Protein 1M6Y (pdb70)

Structure (mmCIF, N/CA/C/O backbone):
data_1M6Y
#
_entry.id   1M6Y
#
_cell.length_a   133.400
_cell.length_b   133.400
_cell.length_c   133.400
_cell.angle_alpha   90.00
_cell.angle_beta   90.00
_cell.angle_gamma   90.00
#
_symmetry.space_group_name_H-M   'P 21 3'
#
loop_
_entity.id
_entity.type
_entity.pdbx_description
1 polymer 'S-adenosyl-methyltransferase mraW'
2 non-polymer 'SULFATE ION'
3 non-polymer S-ADENOSYL-L-HOMOCYSTEINE
4 water water
#
loop_
_atom_site.group_PDB
_atom_site.id
_atom_site.type_symbol
_atom_site.label_atom_id
_atom_site.label_alt_id
_atom_site.label_comp_id
_atom_site.label_asym_id
_atom_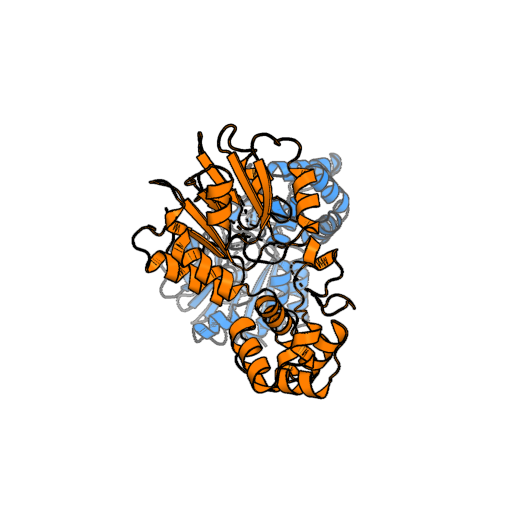site.label_entity_id
_atom_site.label_seq_id
_atom_site.pdbx_PDB_ins_code
_atom_site.Cartn_x
_atom_site.Cartn_y
_atom_site.Cartn_z
_atom_site.occupancy
_atom_site.B_iso_or_equiv
_atom_site.auth_seq_id
_atom_site.auth_comp_id
_atom_site.auth_asym_id
_atom_site.auth_atom_id
_atom_site.pdbx_PDB_model_num
ATOM 1 N N . ARG A 1 4 ? -43.639 8.873 -0.605 1.00 56.53 2 ARG A N 1
ATOM 2 C CA . ARG A 1 4 ? -43.937 7.436 -0.340 1.00 56.34 2 ARG A CA 1
ATOM 3 C C . ARG A 1 4 ? -45.162 7.001 -1.132 1.00 55.76 2 ARG A C 1
ATOM 4 O O . ARG A 1 4 ? -46.222 7.616 -1.029 1.00 57.51 2 ARG A O 1
ATOM 6 N N . LYS A 1 5 ? -45.013 5.937 -1.918 1.00 53.48 3 LYS A N 1
ATOM 7 C CA . LYS A 1 5 ? -46.109 5.416 -2.732 1.00 51.63 3 LYS A CA 1
ATOM 8 C C . LYS A 1 5 ? -46.470 3.997 -2.287 1.00 48.71 3 LYS A C 1
ATOM 9 O O . LYS A 1 5 ? -47.648 3.663 -2.144 1.00 48.25 3 LYS A O 1
ATOM 15 N N . TYR A 1 6 ? -45.457 3.164 -2.070 1.00 46.61 4 TYR A N 1
ATOM 16 C CA . TYR A 1 6 ? -45.699 1.793 -1.633 1.00 45.01 4 TYR A CA 1
ATOM 17 C C . TYR A 1 6 ? -46.278 1.772 -0.226 1.00 44.39 4 TYR A C 1
ATOM 18 O O . TYR A 1 6 ? -45.936 2.609 0.605 1.00 44.54 4 TYR A O 1
ATOM 27 N N . SER A 1 7 ? -47.151 0.809 0.041 1.00 45.54 5 SER A N 1
ATOM 28 C CA . SER A 1 7 ? -47.774 0.701 1.353 1.00 46.88 5 SER A CA 1
ATOM 29 C C . SER A 1 7 ? -46.756 0.382 2.447 1.00 46.09 5 SER A C 1
ATOM 30 O O . SER A 1 7 ? -45.714 -0.228 2.190 1.00 44.08 5 SER A O 1
ATOM 33 N N . GLN A 1 8 ? -47.057 0.811 3.669 1.00 45.82 6 GLN A N 1
ATOM 34 C CA . GLN A 1 8 ? -46.163 0.556 4.792 1.00 45.74 6 GLN A CA 1
ATOM 35 C C . GLN A 1 8 ? -46.281 -0.915 5.176 1.00 42.86 6 GLN A C 1
ATOM 36 O O . GLN A 1 8 ? -45.324 -1.533 5.635 1.00 43.38 6 GLN A O 1
ATOM 42 N N . ARG A 1 9 ? -47.469 -1.467 4.973 1.00 42.12 7 ARG A N 1
ATOM 43 C CA . ARG A 1 9 ? -47.733 -2.858 5.295 1.00 41.72 7 ARG A CA 1
ATOM 44 C C . ARG A 1 9 ? -47.342 -3.782 4.142 1.00 40.53 7 ARG A C 1
ATOM 45 O O . ARG A 1 9 ? -47.587 -3.471 2.968 1.00 38.90 7 ARG A O 1
ATOM 53 N N . HIS A 1 10 ? -46.714 -4.906 4.477 1.00 38.18 8 HIS A N 1
ATOM 54 C CA . HIS A 1 10 ? -46.315 -5.872 3.462 1.00 35.26 8 HIS A CA 1
ATOM 55 C C . HIS A 1 10 ? -47.477 -6.830 3.223 1.00 34.74 8 HIS A C 1
ATOM 56 O O . HIS A 1 10 ? -47.914 -7.543 4.136 1.00 34.80 8 HIS A O 1
ATOM 63 N N . ILE A 1 11 ? -47.967 -6.849 1.989 1.00 31.29 9 ILE A N 1
ATOM 64 C CA . ILE A 1 11 ? -49.095 -7.690 1.614 1.00 31.48 9 ILE A CA 1
ATOM 65 C C . ILE A 1 11 ? -48.739 -8.567 0.419 1.00 28.65 9 ILE A C 1
ATOM 66 O O . ILE A 1 11 ? -48.299 -8.063 -0.614 1.00 27.91 9 ILE A O 1
ATOM 71 N N . PRO A 1 12 ? -48.953 -9.888 0.535 1.00 29.54 10 PRO A N 1
ATOM 72 C CA . PRO A 1 12 ? -48.650 -10.823 -0.558 1.00 27.66 10 PRO A CA 1
ATOM 73 C C . PRO A 1 12 ? -49.558 -10.540 -1.750 1.00 26.22 10 PRO A C 1
ATOM 74 O O . PRO A 1 12 ? -50.765 -10.441 -1.601 1.00 24.13 10 PRO A O 1
ATOM 78 N N . VAL A 1 13 ? -48.979 -10.454 -2.936 1.00 24.07 11 VAL A N 1
ATOM 79 C CA . VAL A 1 13 ? -49.757 -10.185 -4.135 1.00 25.13 11 VAL A CA 1
ATOM 80 C C . VAL A 1 13 ? -50.624 -11.367 -4.600 1.00 23.13 11 VAL A C 1
ATOM 81 O O . VAL A 1 13 ? -50.149 -12.498 -4.681 1.00 20.87 11 VAL A O 1
ATOM 93 N N A VAL A 1 15 ? -52.872 -13.291 -3.281 0.50 21.81 13 VAL A N 1
ATOM 94 N N B VAL A 1 15 ? -52.883 -13.289 -3.280 0.50 22.14 13 VAL A N 1
ATOM 95 C CA A VAL A 1 15 ? -52.807 -14.478 -2.446 0.50 22.73 13 VAL A CA 1
ATOM 96 C CA B VAL A 1 15 ? -52.833 -14.474 -2.437 0.50 23.40 13 VAL A CA 1
ATOM 97 C C A VAL A 1 15 ? -53.927 -15.478 -2.754 0.50 22.93 13 VAL A C 1
ATOM 98 C C B VAL A 1 15 ? -53.925 -15.478 -2.782 0.50 23.30 13 VAL A C 1
ATOM 99 O O A VAL A 1 15 ? -53.689 -16.688 -2.769 0.50 22.11 13 VAL A O 1
ATOM 100 O O B VAL A 1 15 ? -53.668 -16.682 -2.859 0.50 22.29 13 VAL A O 1
ATOM 107 N N . ARG A 1 16 ? -55.136 -14.984 -3.017 1.00 23.23 14 ARG A N 1
ATOM 108 C CA . ARG A 1 16 ? -56.249 -15.873 -3.329 1.00 26.05 14 ARG A CA 1
ATOM 109 C C . ARG A 1 16 ? -56.013 -16.689 -4.586 1.00 24.02 14 ARG A C 1
ATOM 110 O O . ARG A 1 16 ? -56.294 -17.887 -4.617 1.00 23.78 14 ARG A O 1
ATOM 118 N N . GLU A 1 17 ? -55.482 -16.046 -5.619 1.00 23.34 15 GLU A N 1
ATOM 119 C CA . GLU A 1 17 ? -55.205 -16.743 -6.868 1.00 22.35 15 GLU A CA 1
ATOM 120 C C . GLU A 1 17 ? -54.050 -17.742 -6.697 1.00 19.15 15 GLU A C 1
ATOM 121 O O . GLU A 1 17 ? -54.053 -18.821 -7.296 1.00 19.17 15 GLU A O 1
ATOM 127 N N . VAL A 1 18 ? -53.056 -17.379 -5.891 1.00 18.50 16 VAL A N 1
ATOM 128 C CA . VAL A 1 18 ? -51.932 -18.274 -5.633 1.00 18.11 16 VAL A CA 1
ATOM 129 C C . VAL A 1 18 ? -52.449 -19.561 -4.984 1.00 19.36 16 VAL A C 1
ATOM 130 O O . VAL A 1 18 ? -52.110 -20.659 -5.410 1.00 21.10 16 VAL A O 1
ATOM 134 N N . ILE A 1 19 ? -53.277 -19.422 -3.955 1.00 19.46 17 ILE A N 1
ATOM 135 C CA . ILE A 1 19 ? -53.844 -20.591 -3.276 1.00 21.24 17 ILE A CA 1
ATOM 136 C C . ILE A 1 19 ? -54.657 -21.418 -4.274 1.00 20.28 17 ILE A C 1
ATOM 137 O O . ILE A 1 19 ? -54.553 -22.646 -4.342 1.00 19.34 17 ILE A O 1
ATOM 142 N N . GLU A 1 20 ? -55.476 -20.729 -5.050 1.00 21.74 18 GLU A N 1
ATOM 143 C CA . GLU A 1 20 ? -56.311 -21.392 -6.037 1.00 23.26 18 GLU A CA 1
ATOM 144 C C . GLU A 1 20 ? -55.543 -22.263 -7.030 1.00 23.04 18 GLU A C 1
ATOM 145 O O . GLU A 1 20 ? -55.935 -23.403 -7.294 1.00 20.98 18 GLU A O 1
ATOM 151 N N . PHE A 1 21 ? -54.447 -21.738 -7.578 1.00 21.43 19 PHE A N 1
ATOM 152 C CA . PHE A 1 21 ? -53.673 -22.484 -8.570 1.00 20.74 19 PHE A CA 1
ATOM 153 C C . PHE A 1 21 ? -52.633 -23.453 -8.004 1.00 21.22 19 PHE A C 1
ATOM 154 O O . PHE A 1 21 ? -52.294 -24.455 -8.639 1.00 21.70 19 PHE A O 1
ATOM 162 N N A LEU A 1 22 ? -52.138 -23.160 -6.807 0.50 21.50 20 LEU A N 1
ATOM 163 N N B LEU A 1 22 ? -52.128 -23.158 -6.814 0.50 21.90 20 LEU A N 1
ATOM 164 C CA A LEU A 1 22 ? -51.137 -24.011 -6.169 0.50 22.05 20 LEU A CA 1
ATOM 165 C CA B LEU A 1 22 ? -51.143 -24.032 -6.191 0.50 22.57 20 LEU A CA 1
ATOM 166 C C A LEU A 1 22 ? -51.811 -25.210 -5.501 0.50 22.59 20 LEU A C 1
ATOM 167 C C B LEU A 1 22 ? -51.838 -25.237 -5.567 0.50 22.91 20 LEU A C 1
ATOM 168 O O A LEU A 1 22 ? -51.215 -26.276 -5.369 0.50 23.28 20 LEU A O 1
ATOM 169 O O B LEU A 1 22 ? -51.280 -26.329 -5.524 0.50 23.54 20 LEU A O 1
ATOM 178 N N . LYS A 1 23 ? -53.058 -25.020 -5.079 1.00 22.76 21 LYS A N 1
ATOM 179 C CA . LYS A 1 23 ? -53.843 -26.070 -4.423 1.00 24.52 21 LYS A CA 1
ATOM 180 C C . LYS A 1 23 ? -53.156 -26.709 -3.208 1.00 24.69 21 LYS A C 1
ATOM 181 O O . LYS A 1 23 ? -53.018 -27.927 -3.130 1.00 21.97 21 LYS A O 1
ATOM 187 N N . PRO A 1 24 ? -52.715 -25.887 -2.239 1.00 23.53 22 PRO A N 1
ATOM 188 C CA . PRO A 1 24 ? -52.063 -26.481 -1.067 1.00 23.24 22 PRO A CA 1
ATOM 189 C C . PRO A 1 24 ? -53.111 -27.278 -0.294 1.00 23.14 22 PRO A C 1
ATOM 190 O O . PRO A 1 24 ? -54.138 -26.734 0.091 1.00 24.13 22 PRO A O 1
ATOM 194 N N . GLU A 1 25 ? -52.862 -28.560 -0.074 1.00 22.13 23 GLU A N 1
ATOM 195 C CA . GLU A 1 25 ? -53.806 -29.384 0.672 1.00 21.17 23 GLU A CA 1
ATOM 196 C C . GLU A 1 25 ? -53.118 -30.656 1.093 1.00 21.35 23 GLU A C 1
ATOM 197 O O . GLU A 1 25 ? -51.994 -30.934 0.655 1.00 19.47 23 GLU A O 1
ATOM 203 N N . ASP A 1 26 ? -53.791 -31.424 1.950 1.00 18.22 24 ASP A N 1
ATOM 204 C CA . ASP A 1 26 ? -53.256 -32.673 2.456 1.00 18.13 24 ASP A CA 1
ATOM 205 C C . ASP A 1 26 ? -51.862 -32.470 3.041 1.00 18.00 24 ASP A C 1
ATOM 206 O O . ASP A 1 26 ? -51.704 -31.686 3.970 1.00 20.15 24 ASP A O 1
ATOM 211 N N . GLU A 1 27 ? -50.861 -33.178 2.526 1.00 15.18 25 GLU A N 1
ATOM 212 C CA . GLU A 1 27 ? -49.500 -33.027 3.039 1.00 17.44 25 GLU A CA 1
ATOM 213 C C . GLU A 1 27 ? -48.510 -32.731 1.913 1.00 16.56 25 GLU A C 1
ATOM 214 O O . GLU A 1 27 ? -47.439 -33.328 1.819 1.00 18.38 25 GLU A O 1
ATOM 220 N N . LYS A 1 28 ? -48.878 -31.781 1.069 1.00 15.20 26 LYS A N 1
ATOM 221 C CA . LYS A 1 28 ? -48.019 -31.402 -0.051 1.00 15.66 26 LYS A CA 1
ATOM 222 C C . LYS A 1 28 ? -46.769 -30.658 0.423 1.00 15.82 26 LYS A C 1
ATOM 223 O O . LYS A 1 28 ? -46.797 -29.976 1.462 1.00 16.04 26 LYS A O 1
ATOM 229 N N . ILE A 1 29 ? -45.675 -30.816 -0.317 1.00 14.54 27 ILE A N 1
ATOM 230 C CA . ILE A 1 29 ? -44.438 -30.096 -0.009 1.00 14.91 27 ILE A CA 1
ATOM 231 C C . ILE A 1 29 ? -44.406 -28.989 -1.062 1.00 15.12 27 ILE A C 1
ATOM 232 O O . ILE A 1 29 ? -44.531 -29.261 -2.264 1.00 15.36 27 ILE A O 1
ATOM 237 N N . ILE A 1 30 ? -44.236 -27.748 -0.619 1.00 14.47 28 ILE A N 1
ATOM 238 C CA . ILE A 1 30 ? -44.226 -26.614 -1.528 1.00 14.03 28 ILE A CA 1
ATOM 239 C C . ILE A 1 30 ? -42.894 -25.863 -1.487 1.00 15.48 28 ILE A C 1
ATOM 240 O O . ILE A 1 30 ? -42.351 -25.601 -0.419 1.00 13.94 28 ILE A O 1
ATOM 245 N N . LEU A 1 31 ? -42.352 -25.551 -2.659 1.00 13.08 29 LEU A N 1
ATOM 246 C CA . LEU A 1 31 ? -41.109 -24.788 -2.725 1.00 11.46 29 LEU A CA 1
ATOM 247 C C . LEU A 1 31 ? -41.497 -23.342 -3.037 1.00 13.48 29 LEU A C 1
ATOM 248 O O . LEU A 1 31 ? -42.069 -23.074 -4.092 1.00 13.63 29 LEU A O 1
ATOM 253 N N . ASP A 1 32 ? -41.229 -22.422 -2.106 1.00 13.65 30 ASP A N 1
ATOM 254 C CA . ASP A 1 32 ? -41.495 -20.996 -2.319 1.00 13.07 30 ASP A CA 1
ATOM 255 C C . ASP A 1 32 ? -40.107 -20.458 -2.717 1.00 12.28 30 ASP A C 1
ATOM 256 O O . ASP A 1 32 ? -39.222 -20.279 -1.872 1.00 11.28 30 ASP A O 1
ATOM 261 N N . CYS A 1 33 ? -39.919 -20.259 -4.020 1.00 12.61 31 CYS A N 1
ATOM 262 C CA . CYS A 1 33 ? -38.646 -19.817 -4.599 1.00 11.90 31 CYS A CA 1
ATOM 263 C C . CYS A 1 33 ? -38.196 -18.402 -4.279 1.00 12.07 31 CYS A C 1
ATOM 264 O O . CYS A 1 33 ? -37.028 -18.062 -4.507 1.00 13.28 31 CYS A O 1
ATOM 267 N N . THR A 1 34 ? -39.123 -17.589 -3.790 1.00 12.02 32 THR A N 1
ATOM 268 C CA . THR A 1 34 ? -38.876 -16.177 -3.511 1.00 12.88 32 THR A CA 1
ATOM 269 C C . THR A 1 34 ? -39.663 -15.885 -2.243 1.00 12.06 32 THR A C 1
ATOM 270 O O . THR A 1 34 ? -40.606 -15.078 -2.240 1.00 12.72 32 THR A O 1
ATOM 274 N N . VAL A 1 35 ? -39.260 -16.522 -1.152 1.00 12.60 33 VAL A N 1
ATOM 275 C CA . VAL A 1 35 ? -40.049 -16.396 0.066 1.00 12.18 33 VAL A CA 1
ATOM 276 C C . VAL A 1 35 ? -40.211 -14.989 0.601 1.00 12.69 33 VAL A C 1
ATOM 277 O O . VAL A 1 35 ? -41.251 -14.664 1.182 1.00 12.56 33 VAL A O 1
ATOM 281 N N . GLY A 1 36 ? -39.202 -14.148 0.383 1.00 10.85 34 GLY A N 1
ATOM 282 C CA . GLY A 1 36 ? -39.296 -12.766 0.828 1.00 12.92 34 GLY A CA 1
ATOM 283 C C . GLY A 1 36 ? -39.558 -12.665 2.318 1.00 11.87 34 GLY A C 1
ATOM 284 O O . GLY A 1 36 ? -38.867 -13.306 3.095 1.00 13.19 34 GLY A O 1
ATOM 285 N N . GLU A 1 37 ? -40.542 -11.856 2.695 1.00 11.54 35 GLU A N 1
ATOM 286 C CA . GLU A 1 37 ? -40.920 -11.658 4.087 1.00 13.61 35 GLU A CA 1
ATOM 287 C C . GLU A 1 37 ? -41.880 -12.737 4.578 1.00 14.24 35 GLU A C 1
ATOM 288 O O . GLU A 1 37 ? -42.363 -12.676 5.709 1.00 16.22 35 GLU A O 1
ATOM 294 N N . GLY A 1 38 ? -42.157 -13.714 3.716 1.00 11.86 36 GLY A N 1
ATOM 295 C CA . GLY A 1 38 ? -43.023 -14.823 4.095 1.00 15.00 36 GLY A CA 1
ATOM 296 C C . GLY A 1 38 ? -44.518 -14.649 3.894 1.00 16.32 36 GLY A C 1
ATOM 297 O O . GLY A 1 38 ? -45.298 -15.463 4.391 1.00 13.81 36 GLY A O 1
ATOM 298 N N . GLY A 1 39 ? -44.924 -13.612 3.165 1.00 15.65 37 GLY A N 1
ATOM 299 C CA . GLY A 1 39 ? -46.344 -13.362 2.948 1.00 14.56 37 GLY A CA 1
ATOM 300 C C . GLY A 1 39 ? -47.133 -14.510 2.329 1.00 16.11 37 GLY A C 1
ATOM 301 O O . GLY A 1 39 ? -48.143 -14.956 2.889 1.00 15.62 37 GLY A O 1
ATOM 302 N N . HIS A 1 40 ? -46.697 -14.999 1.170 1.00 13.43 38 HIS A N 1
ATOM 303 C CA . HIS A 1 40 ? -47.404 -16.106 0.533 1.00 13.59 38 HIS A CA 1
ATOM 304 C C . HIS A 1 40 ? -47.275 -17.390 1.343 1.00 12.72 38 HIS A C 1
ATOM 305 O O . HIS A 1 40 ? -48.234 -18.143 1.467 1.00 12.97 38 HIS A O 1
ATOM 312 N N . SER A 1 41 ? -46.083 -17.654 1.865 1.00 12.46 39 SER A N 1
ATOM 313 C CA . SER A 1 41 ? -45.876 -18.868 2.631 1.00 12.94 39 SER A CA 1
ATOM 314 C C . SER A 1 41 ? -46.760 -18.892 3.880 1.00 14.26 39 SER A C 1
ATOM 315 O O . SER A 1 41 ? -47.326 -19.930 4.224 1.00 13.42 39 SER A O 1
ATOM 318 N N . ARG A 1 42 ? -46.889 -17.757 4.555 1.00 14.50 40 ARG A N 1
ATOM 319 C CA . ARG A 1 42 ? -47.740 -17.733 5.739 1.00 18.02 40 ARG A CA 1
ATOM 320 C C . ARG A 1 42 ? -49.190 -18.072 5.355 1.00 15.97 40 ARG A C 1
ATOM 321 O O . ARG A 1 42 ? -49.864 -18.851 6.047 1.00 17.41 40 ARG A O 1
ATOM 329 N N . ALA A 1 43 ? -49.667 -17.511 4.247 1.00 16.78 41 ALA A N 1
ATOM 330 C CA . ALA A 1 43 ? -51.033 -17.776 3.808 1.00 17.72 41 ALA A CA 1
ATOM 331 C C . ALA A 1 43 ? -51.224 -19.259 3.454 1.00 19.13 41 ALA A C 1
ATOM 332 O O . ALA A 1 43 ? -52.268 -19.849 3.746 1.00 17.22 41 ALA A O 1
ATOM 334 N N . ILE A 1 44 ? -50.216 -19.867 2.830 1.00 14.62 42 ILE A N 1
ATOM 335 C CA . ILE A 1 44 ? -50.297 -21.287 2.484 1.00 15.20 42 ILE A CA 1
ATOM 336 C C . ILE A 1 44 ? -50.367 -22.148 3.754 1.00 14.55 42 ILE A C 1
ATOM 337 O O . ILE A 1 44 ? -51.166 -23.090 3.839 1.00 16.42 42 ILE A O 1
ATOM 342 N N . LEU A 1 45 ? -49.522 -21.831 4.733 1.00 11.66 43 LEU A N 1
ATOM 343 C CA . LEU A 1 45 ? -49.476 -22.593 5.985 1.00 13.73 43 LEU A CA 1
ATOM 344 C C . LEU A 1 45 ? -50.762 -22.436 6.793 1.00 17.45 43 LEU A C 1
ATOM 345 O O . LEU A 1 45 ? -51.158 -23.348 7.520 1.00 16.74 43 LEU A O 1
ATOM 350 N N . GLU A 1 46 ? -51.407 -21.282 6.662 1.00 18.07 44 GLU A N 1
ATOM 351 C CA . GLU A 1 46 ? -52.662 -21.038 7.368 1.00 21.77 44 GLU A CA 1
ATOM 352 C C . GLU A 1 46 ? -53.777 -21.795 6.660 1.00 22.92 44 GLU A C 1
ATOM 353 O O . GLU A 1 46 ? -54.702 -22.296 7.303 1.00 24.46 44 GLU A O 1
ATOM 359 N N . HIS A 1 47 ? -53.679 -21.885 5.336 1.00 19.32 45 HIS A N 1
ATOM 360 C CA . HIS A 1 47 ? -54.690 -22.574 4.535 1.00 21.42 45 HIS A CA 1
ATOM 361 C C . HIS A 1 47 ? -54.606 -24.091 4.602 1.00 23.18 45 HIS A C 1
ATOM 362 O O . HIS A 1 47 ? -55.625 -24.778 4.518 1.00 21.28 45 HIS A O 1
ATOM 369 N N . CYS A 1 48 ? -53.394 -24.610 4.764 1.00 18.88 46 CYS A N 1
ATOM 370 C CA . CYS A 1 48 ? -53.172 -26.047 4.781 1.00 20.77 46 CYS A CA 1
ATOM 371 C C . CYS A 1 48 ? -52.357 -26.495 5.998 1.00 20.13 46 CYS A C 1
ATOM 372 O O . CYS A 1 48 ? -51.125 -26.350 6.034 1.00 18.55 46 CYS A O 1
ATOM 375 N N . PRO A 1 49 ? -53.033 -27.071 7.010 1.00 18.27 47 PRO A N 1
ATOM 376 C CA . PRO A 1 49 ? -52.319 -27.522 8.217 1.00 18.02 47 PRO A CA 1
ATOM 377 C C . PRO A 1 49 ? -51.316 -28.646 8.053 1.00 15.75 47 PRO A C 1
ATOM 378 O O . PRO A 1 49 ? -50.479 -28.864 8.928 1.00 17.01 47 PRO A O 1
ATOM 382 N N . GLY A 1 50 ? -51.398 -29.376 6.947 1.00 13.25 48 GLY A N 1
ATOM 383 C CA . GLY A 1 50 ? -50.493 -30.497 6.759 1.00 16.76 48 GLY A CA 1
ATOM 384 C C . GLY A 1 50 ? -49.342 -30.273 5.793 1.00 16.61 48 GLY A C 1
ATOM 385 O O . GLY A 1 50 ? -48.437 -31.098 5.693 1.00 17.87 48 GLY A O 1
ATOM 386 N N . CYS A 1 51 ? -49.358 -29.150 5.093 1.00 16.41 49 CYS A N 1
ATOM 387 C CA . CYS A 1 51 ? -48.302 -28.867 4.123 1.00 16.97 49 CYS A CA 1
ATOM 388 C C . CYS A 1 51 ? -46.943 -28.567 4.764 1.00 17.79 49 CYS A C 1
ATOM 389 O O . CYS A 1 51 ? -46.865 -28.254 5.956 1.00 17.12 49 CYS A O 1
ATOM 392 N N . ARG A 1 52 ? -45.876 -28.699 3.970 1.00 14.29 50 ARG A N 1
ATOM 393 C CA . ARG A 1 52 ? -44.503 -28.397 4.406 1.00 15.11 50 ARG A CA 1
ATOM 394 C C . ARG A 1 52 ? -43.977 -27.402 3.372 1.00 17.24 50 ARG A C 1
ATOM 395 O O . ARG A 1 52 ? -44.226 -27.568 2.177 1.00 16.27 50 ARG A O 1
ATOM 403 N N . ILE A 1 53 ? -43.281 -26.363 3.822 1.00 14.80 51 ILE A N 1
ATOM 404 C CA . ILE A 1 53 ? -42.726 -25.392 2.889 1.00 13.61 51 ILE A CA 1
ATOM 405 C C . ILE A 1 53 ? -41.217 -25.298 3.013 1.00 13.61 51 ILE A C 1
ATOM 406 O O . ILE A 1 53 ? -40.669 -25.344 4.115 1.00 12.74 51 ILE A O 1
ATOM 411 N N . ILE A 1 54 ? -40.553 -25.216 1.859 1.00 12.96 52 ILE A N 1
ATOM 412 C CA . ILE A 1 54 ? -39.109 -25.006 1.806 1.00 12.57 52 ILE A CA 1
ATOM 413 C C . ILE A 1 54 ? -39.109 -23.598 1.190 1.00 10.85 52 ILE A C 1
ATOM 414 O O . ILE A 1 54 ? -39.543 -23.424 0.044 1.00 11.67 52 ILE A O 1
ATOM 419 N N . GLY A 1 55 ? -38.680 -22.597 1.956 1.00 10.76 53 GLY A N 1
ATOM 420 C CA . GLY A 1 55 ? -38.687 -21.228 1.461 1.00 9.09 53 GLY A CA 1
ATOM 421 C C . GLY A 1 55 ? -37.275 -20.708 1.288 1.00 11.11 53 GLY A C 1
ATOM 422 O O . GLY A 1 55 ? -36.445 -20.860 2.191 1.00 10.87 53 GLY A O 1
ATOM 423 N N . ILE A 1 56 ? -37.001 -20.095 0.138 1.00 9.99 54 ILE A N 1
ATOM 424 C CA . ILE A 1 56 ? -35.650 -19.619 -0.133 1.00 11.34 54 ILE A CA 1
ATOM 425 C C . ILE A 1 56 ? -35.630 -18.197 -0.648 1.00 9.77 54 ILE A C 1
ATOM 426 O O . ILE A 1 56 ? -36.615 -17.708 -1.195 1.00 13.01 54 ILE A O 1
ATOM 431 N N . ASP A 1 57 ? -34.506 -17.524 -0.433 1.00 11.18 55 ASP A N 1
ATOM 432 C CA . ASP A 1 57 ? -34.345 -16.163 -0.909 1.00 10.62 55 ASP A CA 1
ATOM 433 C C . ASP A 1 57 ? -32.851 -15.890 -0.934 1.00 11.26 55 ASP A C 1
ATOM 434 O O . ASP A 1 57 ? -32.077 -16.609 -0.298 1.00 11.74 55 ASP A O 1
ATOM 439 N N . VAL A 1 58 ? -32.422 -14.871 -1.676 1.00 12.10 56 VAL A N 1
ATOM 440 C CA . VAL A 1 58 ? -31.003 -14.556 -1.678 1.00 13.07 56 VAL A CA 1
ATOM 441 C C . VAL A 1 58 ? -30.725 -13.395 -0.718 1.00 11.82 56 VAL A C 1
ATOM 442 O O . VAL A 1 58 ? -29.561 -13.063 -0.478 1.00 13.11 56 VAL A O 1
ATOM 446 N N . ASP A 1 59 ? -31.779 -12.758 -0.196 1.00 11.22 57 ASP A N 1
ATOM 447 C CA . ASP A 1 59 ? -31.619 -11.613 0.721 1.00 10.21 57 ASP A CA 1
ATOM 448 C C . ASP A 1 59 ? -31.718 -12.066 2.199 1.00 10.89 57 ASP A C 1
ATOM 449 O O . ASP A 1 59 ? -32.811 -12.309 2.711 1.00 11.37 57 ASP A O 1
ATOM 454 N N . SER A 1 60 ? -30.584 -12.184 2.886 1.00 11.93 58 SER A N 1
ATOM 455 C CA . SER A 1 60 ? -30.644 -12.635 4.279 1.00 13.84 58 SER A CA 1
ATOM 456 C C . SER A 1 60 ? -31.507 -11.733 5.163 1.00 14.63 58 SER A C 1
ATOM 457 O O . SER A 1 60 ? -32.109 -12.197 6.129 1.00 12.18 58 SER A O 1
ATOM 460 N N . GLU A 1 61 ? -31.580 -10.443 4.847 1.00 12.89 59 GLU A N 1
ATOM 461 C CA . GLU A 1 61 ? -32.366 -9.554 5.691 1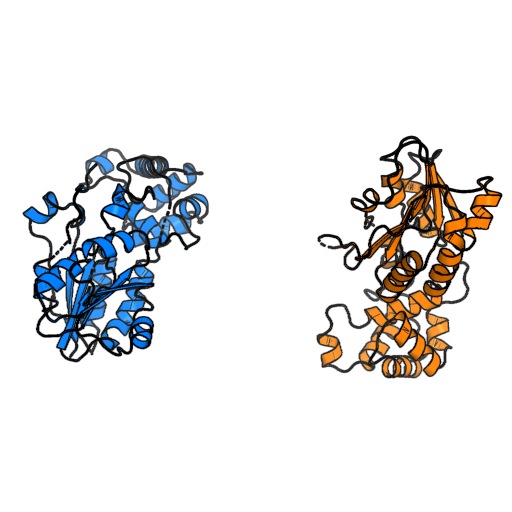.00 13.84 59 GLU A CA 1
ATOM 462 C C . GLU A 1 61 ? -33.870 -9.823 5.615 1.00 12.68 59 GLU A C 1
ATOM 463 O O . GLU A 1 61 ? -34.570 -9.686 6.630 1.00 12.76 59 GLU A O 1
ATOM 469 N N A VAL A 1 62 ? -34.397 -10.201 4.452 0.50 11.41 60 VAL A N 1
ATOM 470 N N B VAL A 1 62 ? -34.367 -10.221 4.445 0.50 12.36 60 VAL A N 1
ATOM 471 C CA A VAL A 1 62 ? -35.826 -10.496 4.427 0.50 11.33 60 VAL A CA 1
ATOM 472 C CA B VAL A 1 62 ? -35.788 -10.516 4.341 0.50 12.88 60 VAL A CA 1
ATOM 473 C C A VAL A 1 62 ? -36.071 -11.875 5.035 0.50 11.58 60 VAL A C 1
ATOM 474 C C B VAL A 1 62 ? -36.068 -11.870 4.984 0.50 12.48 60 VAL A C 1
ATOM 475 O O A VAL A 1 62 ? -37.143 -12.130 5.604 0.50 11.29 60 VAL A O 1
ATOM 476 O O B VAL A 1 62 ? -37.156 -12.096 5.536 0.50 12.21 60 VAL A O 1
ATOM 483 N N . LEU A 1 63 ? -35.089 -12.767 4.929 1.00 11.10 61 LEU A N 1
ATOM 484 C CA . LEU A 1 63 ? -35.247 -14.097 5.533 1.00 11.52 61 LEU A CA 1
ATOM 485 C C . LEU A 1 63 ? -35.376 -13.953 7.051 1.00 11.73 61 LEU A C 1
ATOM 486 O O . LEU A 1 63 ? -36.073 -14.745 7.686 1.00 11.05 61 LEU A O 1
ATOM 491 N N . ARG A 1 64 ? -34.707 -12.956 7.640 1.00 12.11 62 ARG A N 1
ATOM 492 C CA . ARG A 1 64 ? -34.828 -12.729 9.094 1.00 12.39 62 ARG A CA 1
ATOM 493 C C . ARG A 1 64 ? -36.263 -12.336 9.421 1.00 12.20 62 ARG A C 1
ATOM 494 O O . ARG A 1 64 ? -36.830 -12.742 10.448 1.00 14.29 62 ARG A O 1
ATOM 502 N N . ILE A 1 65 ? -36.836 -11.504 8.563 1.00 11.12 63 ILE A N 1
ATOM 503 C CA . ILE A 1 65 ? -38.216 -11.091 8.737 1.00 12.54 63 ILE A CA 1
ATOM 504 C C . ILE A 1 65 ? -39.139 -12.298 8.583 1.00 12.19 63 ILE A C 1
ATOM 505 O O . ILE A 1 65 ? -40.056 -12.500 9.397 1.00 13.51 63 ILE A O 1
ATOM 510 N N . ALA A 1 66 ? -38.925 -13.098 7.537 1.00 11.31 64 ALA A N 1
ATOM 511 C CA . ALA A 1 66 ? -39.779 -14.279 7.340 1.00 12.60 64 ALA A CA 1
ATOM 512 C C . ALA A 1 66 ? -39.681 -15.254 8.511 1.00 12.42 64 ALA A C 1
ATOM 513 O O . ALA A 1 66 ? -40.684 -15.866 8.919 1.00 12.90 64 ALA A O 1
ATOM 515 N N . GLU A 1 67 ? -38.477 -15.430 9.047 1.00 11.81 65 GLU A N 1
ATOM 516 C CA . GLU A 1 67 ? -38.336 -16.388 10.133 1.00 11.90 65 GLU A CA 1
ATOM 517 C C . GLU A 1 67 ? -39.173 -15.966 11.336 1.00 12.96 65 GLU A C 1
ATOM 518 O O . GLU A 1 67 ? -39.768 -16.809 12.006 1.00 11.28 65 GLU A O 1
ATOM 524 N N . GLU A 1 68 ? -39.241 -14.665 11.601 1.00 13.03 66 GLU A N 1
ATOM 525 C CA . GLU A 1 68 ? -40.069 -14.185 12.723 1.00 14.34 66 GLU A CA 1
ATOM 526 C C . GLU A 1 68 ? -41.558 -14.269 12.376 1.00 14.06 66 GLU A C 1
ATOM 527 O O . GLU A 1 68 ? -42.387 -14.732 13.192 1.00 13.90 66 GLU A O 1
ATOM 533 N N . LYS A 1 69 ? -41.910 -13.845 11.165 1.00 14.38 67 LYS A N 1
ATOM 534 C CA . LYS A 1 69 ? -43.312 -13.858 10.734 1.00 15.86 67 LYS A CA 1
ATOM 535 C C . LYS A 1 69 ? -43.920 -15.258 10.692 1.00 16.44 67 LYS A C 1
ATOM 536 O O . LYS A 1 69 ? -45.110 -15.422 10.960 1.00 14.40 67 LYS A O 1
ATOM 542 N N . LEU A 1 70 ? -43.104 -16.254 10.351 1.00 12.11 68 LEU A N 1
ATOM 543 C CA . LEU A 1 70 ? -43.568 -17.634 10.235 1.00 14.06 68 LEU A CA 1
ATOM 544 C C . LEU A 1 70 ? -43.359 -18.481 11.495 1.00 14.03 68 LEU A C 1
ATOM 545 O O . LEU A 1 70 ? -43.591 -19.680 11.473 1.00 13.78 68 LEU A O 1
ATOM 550 N N . LYS A 1 71 ? -42.935 -17.831 12.574 1.00 13.96 69 LYS A N 1
ATOM 551 C CA . LYS A 1 71 ? -42.626 -18.449 13.869 1.00 16.32 69 LYS A CA 1
ATOM 552 C C . LYS A 1 71 ? -43.635 -19.503 14.352 1.00 15.85 69 LYS A C 1
ATOM 553 O O . LYS A 1 71 ? -43.249 -20.555 14.874 1.00 14.52 69 LYS A O 1
ATOM 559 N N . GLU A 1 72 ? -44.919 -19.209 14.205 1.00 15.20 70 GLU A N 1
ATOM 560 C CA . GLU A 1 72 ? -45.944 -20.135 14.692 1.00 17.94 70 GLU A CA 1
ATOM 561 C C . GLU A 1 72 ? -46.058 -21.404 13.846 1.00 17.98 70 GLU A C 1
ATOM 562 O O . GLU A 1 72 ? -46.749 -22.353 14.235 1.00 13.94 70 GLU A O 1
ATOM 568 N N . PHE A 1 73 ? -45.387 -21.421 12.695 1.00 16.82 71 PHE A N 1
ATOM 569 C CA . PHE A 1 73 ? -45.419 -22.579 11.806 1.00 14.95 71 PHE A CA 1
ATOM 570 C C . PHE A 1 73 ? -44.024 -23.151 11.630 1.00 14.21 71 PHE A C 1
ATOM 571 O O . PHE A 1 73 ? -43.785 -23.905 10.685 1.00 12.81 71 PHE A O 1
ATOM 579 N N . SER A 1 74 ? -43.108 -22.803 12.530 1.00 16.02 72 SER A N 1
ATOM 580 C CA . SER A 1 74 ? -41.720 -23.227 12.386 1.00 17.17 72 SER A CA 1
ATOM 581 C C . SER A 1 74 ? -41.464 -24.715 12.221 1.00 19.34 72 SER A C 1
ATOM 582 O O . SER A 1 74 ? -40.434 -25.100 11.672 1.00 19.40 72 SER A O 1
ATOM 585 N N . ASP A 1 75 ? -42.378 -25.558 12.690 1.00 17.13 73 ASP A N 1
ATOM 586 C CA . ASP A 1 75 ? -42.180 -26.991 12.533 1.00 19.73 73 ASP A CA 1
ATOM 587 C C . ASP A 1 75 ? -42.516 -27.469 11.129 1.00 16.57 73 ASP A C 1
ATOM 588 O O . ASP A 1 75 ? -42.176 -28.601 10.760 1.00 18.15 73 ASP A O 1
ATOM 593 N N . ARG A 1 76 ? -43.158 -26.612 10.337 1.00 12.67 74 ARG A N 1
ATOM 594 C CA . ARG A 1 76 ? -43.542 -27.010 8.980 1.00 12.42 74 ARG A CA 1
ATOM 595 C C . ARG A 1 76 ? -42.920 -26.172 7.866 1.00 14.45 74 ARG A C 1
ATOM 596 O O . ARG A 1 76 ? -43.189 -26.406 6.696 1.00 14.87 74 ARG A O 1
ATOM 604 N N . VAL A 1 77 ? -42.126 -25.171 8.220 1.00 11.83 75 VAL A N 1
ATOM 605 C CA . VAL A 1 77 ? -41.461 -24.395 7.180 1.00 12.47 75 VAL A CA 1
ATOM 606 C C . VAL A 1 77 ? -40.010 -24.193 7.585 1.00 14.19 75 VAL A C 1
ATOM 607 O O . VAL A 1 77 ? -39.700 -23.981 8.766 1.00 16.67 75 VAL A O 1
ATOM 611 N N . SER A 1 78 ? -39.130 -24.304 6.599 1.00 12.19 76 SER A N 1
ATOM 612 C CA . SER A 1 78 ? -37.696 -24.127 6.793 1.00 14.48 76 SER A CA 1
ATOM 613 C C . SER A 1 78 ? -37.246 -23.084 5.772 1.00 12.43 76 SER A C 1
ATOM 614 O O . SER A 1 78 ? -37.747 -23.062 4.662 1.00 12.91 76 SER A O 1
ATOM 617 N N . LEU A 1 79 ? -36.300 -22.236 6.157 1.00 11.46 77 LEU A N 1
ATOM 618 C CA . LEU A 1 79 ? -35.820 -21.163 5.293 1.00 12.13 77 LEU A CA 1
ATOM 619 C C . LEU A 1 79 ? -34.329 -21.324 4.996 1.00 11.56 77 LEU A C 1
ATOM 620 O O . LEU A 1 79 ? -33.537 -21.734 5.880 1.00 10.92 77 LEU A O 1
ATOM 625 N N . PHE A 1 80 ? -33.945 -20.971 3.770 1.00 11.50 78 PHE A N 1
ATOM 626 C CA . PHE A 1 80 ? -32.550 -21.101 3.343 1.00 9.96 78 PHE A CA 1
ATOM 627 C C . PHE A 1 80 ? -32.149 -19.935 2.462 1.00 9.48 78 PHE A C 1
ATOM 628 O O . PHE A 1 80 ? -32.966 -19.398 1.710 1.00 10.41 78 PHE A O 1
ATOM 636 N N . LYS A 1 81 ? -30.884 -19.549 2.558 1.00 10.07 79 LYS A N 1
ATOM 637 C CA . LYS A 1 81 ? -30.373 -18.473 1.729 1.00 12.09 79 LYS A CA 1
ATOM 638 C C . LYS A 1 81 ? -29.718 -19.146 0.522 1.00 12.85 79 LYS A C 1
ATOM 639 O O . LYS A 1 81 ? -28.585 -19.625 0.590 1.00 12.73 79 LYS A O 1
ATOM 645 N N . VAL A 1 82 ? -30.443 -19.198 -0.579 1.00 13.85 80 VAL A N 1
ATOM 646 C CA . VAL A 1 82 ? -29.907 -19.808 -1.784 1.00 14.69 80 VAL A CA 1
ATOM 647 C C . VAL A 1 82 ? -30.729 -19.335 -2.968 1.00 16.03 80 VAL A C 1
ATOM 648 O O . VAL A 1 82 ? -31.930 -19.071 -2.840 1.00 13.63 80 VAL A O 1
ATOM 652 N N . SER A 1 83 ? -30.076 -19.191 -4.116 1.00 13.53 81 SER A N 1
ATOM 653 C CA . SER A 1 83 ? -30.793 -18.767 -5.326 1.00 12.81 81 SER A CA 1
ATOM 654 C C . SER A 1 83 ? -31.683 -19.914 -5.781 1.00 11.53 81 SER A C 1
ATOM 655 O O . SER A 1 83 ? -31.290 -21.082 -5.669 1.00 13.43 81 SER A O 1
ATOM 658 N N . TYR A 1 84 ? -32.866 -19.615 -6.312 1.00 12.17 82 TYR A N 1
ATOM 659 C CA . TYR A 1 84 ? -33.705 -20.711 -6.779 1.00 12.97 82 TYR A CA 1
ATOM 660 C C . TYR A 1 84 ? -33.020 -21.502 -7.904 1.00 14.99 82 TYR A C 1
ATOM 661 O O . TYR A 1 84 ? -33.403 -22.630 -8.206 1.00 14.32 82 TYR A O 1
ATOM 670 N N . ARG A 1 85 ? -31.979 -20.933 -8.505 1.00 16.19 83 ARG A N 1
ATOM 671 C CA . ARG A 1 85 ? -31.252 -21.670 -9.546 1.00 17.87 83 ARG A CA 1
ATOM 672 C C . ARG A 1 85 ? -30.618 -22.934 -8.978 1.00 19.35 83 ARG A C 1
ATOM 673 O O . ARG A 1 85 ? -30.352 -23.900 -9.705 1.00 18.16 83 ARG A O 1
ATOM 681 N N . GLU A 1 86 ? -30.363 -22.923 -7.673 1.00 15.28 84 GLU A N 1
ATOM 682 C CA . GLU A 1 86 ? -29.788 -24.080 -6.999 1.00 15.89 84 GLU A CA 1
ATOM 683 C C . GLU A 1 86 ? -30.807 -24.793 -6.102 1.00 16.55 84 GLU A C 1
ATOM 684 O O . GLU A 1 86 ? -30.430 -25.575 -5.230 1.00 15.72 84 GLU A O 1
ATOM 690 N N . ALA A 1 87 ? -32.090 -24.531 -6.310 1.00 16.50 85 ALA A N 1
ATOM 691 C CA . ALA A 1 87 ? -33.113 -25.182 -5.486 1.00 17.26 85 ALA A CA 1
ATOM 692 C C . ALA A 1 87 ? -33.083 -26.700 -5.625 1.00 17.58 85 ALA A C 1
ATOM 693 O O . ALA A 1 87 ? -33.375 -27.422 -4.670 1.00 15.19 85 ALA A O 1
ATOM 695 N N . ASP A 1 88 ? -32.744 -27.191 -6.818 1.00 16.90 86 ASP A N 1
ATOM 696 C CA . ASP A 1 88 ? -32.706 -28.626 -7.026 1.00 20.36 86 ASP A CA 1
ATOM 697 C C . ASP A 1 88 ? -31.759 -29.334 -6.057 1.00 18.99 86 ASP A C 1
ATOM 698 O O . ASP A 1 88 ? -32.160 -30.300 -5.420 1.00 16.60 86 ASP A O 1
ATOM 703 N N . PHE A 1 89 ? -30.515 -28.873 -5.928 1.00 16.47 87 PHE A N 1
ATOM 704 C CA . PHE A 1 89 ? -29.606 -29.512 -4.974 1.00 17.63 87 PHE A CA 1
ATOM 705 C C . PHE A 1 89 ? -29.934 -29.189 -3.528 1.00 15.21 87 PHE A C 1
ATOM 706 O O . PHE A 1 89 ? -29.651 -29.990 -2.633 1.00 14.92 87 PHE A O 1
ATOM 714 N N . LEU A 1 90 ? -30.519 -28.020 -3.273 1.00 13.79 88 LEU A N 1
ATOM 715 C CA . LEU A 1 90 ? -30.892 -27.729 -1.896 1.00 12.30 88 LEU A CA 1
ATOM 716 C C . LEU A 1 90 ? -31.876 -28.839 -1.477 1.00 12.20 88 LEU A C 1
ATOM 717 O O . LEU A 1 90 ? -31.737 -29.455 -0.427 1.00 12.63 88 LEU A O 1
ATOM 722 N N . LEU A 1 91 ? -32.874 -29.086 -2.312 1.00 13.05 89 LEU A N 1
ATOM 723 C CA . LEU A 1 91 ? -33.864 -30.106 -1.985 1.00 14.57 89 LEU A CA 1
ATOM 724 C C . LEU A 1 91 ? -33.195 -31.464 -1.752 1.00 17.21 89 LEU A C 1
ATOM 725 O O . LEU A 1 91 ? -33.527 -32.171 -0.800 1.00 16.56 89 LEU A O 1
ATOM 730 N N . LYS A 1 92 ? -32.247 -31.824 -2.612 1.00 15.98 90 LYS A N 1
ATOM 731 C CA . LYS A 1 92 ? -31.547 -33.095 -2.437 1.00 16.70 90 LYS A CA 1
ATOM 732 C C . LYS A 1 92 ? -30.837 -33.177 -1.089 1.00 15.90 90 LYS A C 1
ATOM 733 O O . LYS A 1 92 ? -30.874 -34.226 -0.442 1.00 17.44 90 LYS A O 1
ATOM 739 N N . THR A 1 93 ? -30.213 -32.082 -0.643 1.00 14.80 91 THR A N 1
ATOM 740 C CA . THR A 1 93 ? -29.514 -32.114 0.647 1.00 14.47 91 THR A CA 1
ATOM 741 C C . THR A 1 93 ? -30.513 -32.307 1.788 1.00 15.72 91 THR A C 1
ATOM 742 O O . THR A 1 93 ? -30.128 -32.691 2.890 1.00 15.06 91 THR A O 1
ATOM 746 N N . LEU A 1 94 ? -31.788 -32.038 1.517 1.00 14.27 92 LEU A N 1
ATOM 747 C CA . LEU A 1 94 ? -32.837 -32.207 2.519 1.00 15.64 92 LEU A CA 1
ATOM 748 C C . LEU A 1 94 ? -33.527 -33.566 2.383 1.00 17.77 92 LEU A C 1
ATOM 749 O O . LEU A 1 94 ? -34.424 -33.891 3.160 1.00 18.63 92 LEU A O 1
ATOM 754 N N . GLY A 1 95 ? -33.120 -34.339 1.381 1.00 17.48 93 GLY A N 1
ATOM 755 C CA . GLY A 1 95 ? -33.699 -35.661 1.170 1.00 19.11 93 GLY A CA 1
ATOM 756 C C . GLY A 1 95 ? -34.964 -35.614 0.330 1.00 20.45 93 GLY A C 1
ATOM 757 O O . GLY A 1 95 ? -35.747 -36.570 0.286 1.00 20.01 93 GLY A O 1
ATOM 758 N N . ILE A 1 96 ? -35.162 -34.495 -0.356 1.00 19.90 94 ILE A N 1
ATOM 759 C CA . ILE A 1 96 ? -36.353 -34.307 -1.178 1.00 20.05 94 ILE A CA 1
ATOM 760 C C . ILE A 1 96 ? -35.979 -34.291 -2.655 1.00 22.12 94 ILE A C 1
ATOM 761 O O . ILE A 1 96 ? -35.148 -33.495 -3.076 1.00 22.38 94 ILE A O 1
ATOM 766 N N . GLU A 1 97 ? -36.602 -35.165 -3.439 1.00 23.48 95 GLU A N 1
ATOM 767 C CA . GLU A 1 97 ? -36.320 -35.245 -4.868 1.00 26.89 95 GLU A CA 1
ATOM 768 C C . GLU A 1 97 ? -37.296 -34.445 -5.706 1.00 25.91 95 GLU A C 1
ATOM 769 O O . GLU A 1 97 ? -36.930 -33.907 -6.745 1.00 28.09 95 GLU A O 1
ATOM 775 N N . LYS A 1 98 ? -38.542 -34.369 -5.258 1.00 23.97 96 LYS A N 1
ATOM 776 C CA . LYS A 1 98 ? -39.553 -33.620 -5.989 1.00 22.93 96 LYS A CA 1
ATOM 777 C C . LYS A 1 98 ? -40.518 -32.960 -5.031 1.00 18.23 96 LYS A C 1
ATOM 778 O O . LYS A 1 98 ? -40.633 -33.371 -3.878 1.00 18.25 96 LYS A O 1
ATOM 784 N N . VAL A 1 99 ? -41.214 -31.941 -5.512 1.00 15.27 97 VAL A N 1
ATOM 785 C CA . VAL A 1 99 ? -42.180 -31.246 -4.670 1.00 15.56 97 VAL A CA 1
ATOM 786 C C . VAL A 1 99 ? -43.534 -31.216 -5.372 1.00 15.94 97 VAL A C 1
ATOM 787 O O . VAL A 1 99 ? -43.633 -31.531 -6.560 1.00 16.00 97 VAL A O 1
ATOM 791 N N . ASP A 1 100 ? -44.570 -30.832 -4.636 1.00 13.75 98 ASP A N 1
ATOM 792 C CA . ASP A 1 100 ? -45.921 -30.790 -5.184 1.00 14.92 98 ASP A CA 1
ATOM 793 C C . ASP A 1 100 ? -46.329 -29.412 -5.670 1.00 18.01 98 ASP A C 1
ATOM 794 O O . ASP A 1 100 ? -47.343 -29.252 -6.365 1.00 16.97 98 ASP A O 1
ATOM 799 N N . GLY A 1 101 ? -45.539 -28.406 -5.308 1.00 15.64 99 GLY A N 1
ATOM 800 C CA . GLY A 1 101 ? -45.876 -27.065 -5.728 1.00 13.86 99 GLY A CA 1
ATOM 801 C C . GLY A 1 101 ? -44.641 -26.196 -5.769 1.00 15.42 99 GLY A C 1
ATOM 802 O O . GLY A 1 101 ? -43.718 -26.388 -4.973 1.00 14.33 99 GLY A O 1
ATOM 803 N N . ILE A 1 102 ? -44.616 -25.274 -6.728 1.00 13.65 100 ILE A N 1
ATOM 804 C CA . ILE A 1 102 ? -43.515 -24.333 -6.880 1.00 14.24 100 ILE A CA 1
ATOM 805 C C . ILE A 1 102 ? -44.141 -22.955 -7.048 1.00 13.56 100 ILE A C 1
ATOM 806 O O . ILE A 1 102 ? -45.001 -22.762 -7.896 1.00 16.61 100 ILE A O 1
ATOM 811 N N . LEU A 1 103 ? -43.724 -22.005 -6.217 1.00 12.95 101 LEU A N 1
ATOM 812 C CA . LEU A 1 103 ? -44.252 -20.654 -6.286 1.00 12.50 101 LEU A CA 1
ATOM 813 C C . LEU A 1 103 ? -43.132 -19.653 -6.527 1.00 15.99 101 LEU A C 1
ATOM 814 O O . LEU A 1 103 ? -42.084 -19.743 -5.888 1.00 14.23 101 LEU A O 1
ATOM 827 N N . ASP A 1 105 ? -42.579 -15.325 -7.054 1.00 12.95 103 ASP A N 1
ATOM 828 C CA . ASP A 1 105 ? -43.141 -13.968 -7.017 1.00 16.63 103 ASP A CA 1
ATOM 829 C C . ASP A 1 105 ? -41.915 -13.123 -7.394 1.00 18.84 103 ASP A C 1
ATOM 830 O O . ASP A 1 105 ? -41.032 -12.892 -6.572 1.00 19.94 103 ASP A O 1
ATOM 835 N N . LEU A 1 106 ? -41.855 -12.669 -8.645 1.00 18.85 104 LEU A N 1
ATOM 836 C CA . LEU A 1 106 ? -40.681 -11.961 -9.145 1.00 20.71 104 LEU A CA 1
ATOM 837 C C . LEU A 1 106 ? -40.552 -10.451 -8.927 1.00 22.07 104 LEU A C 1
ATOM 838 O O . LEU A 1 106 ? -39.930 -9.756 -9.729 1.00 23.44 104 LEU A O 1
ATOM 843 N N . GLY A 1 107 ? -41.096 -9.945 -7.833 1.00 23.54 105 GLY A N 1
ATOM 844 C CA . GLY A 1 107 ? -41.008 -8.517 -7.575 1.00 23.91 105 GLY A CA 1
ATOM 845 C C . GLY A 1 107 ? -39.919 -8.105 -6.593 1.00 22.00 105 GLY A C 1
ATOM 846 O O . GLY A 1 107 ? -38.813 -8.659 -6.580 1.00 18.88 105 GLY A O 1
ATOM 847 N N . VAL A 1 108 ? -40.251 -7.108 -5.778 1.00 21.15 106 VAL A N 1
ATOM 848 C CA . VAL A 1 108 ? -39.350 -6.573 -4.765 1.00 20.13 106 VAL A CA 1
ATOM 849 C C . VAL A 1 108 ? -40.169 -6.539 -3.492 1.00 19.30 106 VAL A C 1
ATOM 850 O O . VAL A 1 108 ? -41.348 -6.190 -3.521 1.00 20.99 106 VAL A O 1
ATOM 854 N N . SER A 1 109 ? -39.569 -6.901 -2.368 1.00 17.52 107 SER A N 1
ATOM 855 C CA . SER A 1 109 ? -40.329 -6.920 -1.121 1.00 19.86 107 SER A CA 1
ATOM 856 C C . SER A 1 109 ? -40.464 -5.514 -0.534 1.00 22.63 107 SER A C 1
ATOM 857 O O . SER A 1 109 ? -39.684 -4.603 -0.857 1.00 23.24 107 SER A O 1
ATOM 860 N N . THR A 1 110 ? -41.473 -5.343 0.311 1.00 21.63 108 THR A N 1
ATOM 861 C CA . THR A 1 110 ? -41.746 -4.068 0.959 1.00 22.94 108 THR A CA 1
ATOM 862 C C . THR A 1 110 ? -40.540 -3.568 1.708 1.00 22.42 108 THR A C 1
ATOM 863 O O . THR A 1 110 ? -40.157 -2.389 1.587 1.00 22.33 108 THR A O 1
ATOM 867 N N . TYR A 1 111 ? -39.943 -4.457 2.493 1.00 21.28 109 TYR A N 1
ATOM 868 C CA . TYR A 1 111 ? -38.777 -4.082 3.267 1.00 22.51 109 TYR A CA 1
ATOM 869 C C . TYR A 1 111 ? -37.630 -3.698 2.334 1.00 20.30 109 TYR A C 1
ATOM 870 O O . TYR A 1 111 ? -36.854 -2.814 2.652 1.00 19.08 109 TYR A O 1
ATOM 879 N N . GLN A 1 112 ? -37.514 -4.368 1.188 1.00 18.24 110 GLN A N 1
ATOM 880 C CA . GLN A 1 112 ? -36.440 -4.016 0.269 1.00 17.33 110 GLN A CA 1
ATOM 881 C C . GLN A 1 112 ? -36.644 -2.593 -0.252 1.00 16.16 110 GLN A C 1
ATOM 882 O O . GLN A 1 112 ? -35.700 -1.810 -0.323 1.00 15.91 110 GLN A O 1
ATOM 888 N N . LEU A 1 113 ? -37.880 -2.270 -0.611 1.00 15.93 111 LEU A N 1
ATOM 889 C CA . LEU A 1 113 ? -38.211 -0.934 -1.119 1.00 20.13 111 LEU A CA 1
ATOM 890 C C . LEU A 1 113 ? -38.101 0.182 -0.072 1.00 22.89 111 LEU A C 1
ATOM 891 O O . LEU A 1 113 ? -37.534 1.253 -0.335 1.00 20.41 111 LEU A O 1
ATOM 896 N N . LYS A 1 114 ? -38.625 -0.073 1.122 1.00 23.27 112 LYS A N 1
ATOM 897 C CA . LYS A 1 114 ? -38.652 0.955 2.161 1.00 27.12 112 LYS A CA 1
ATOM 898 C C . LYS A 1 114 ? -37.706 0.917 3.349 1.00 28.24 112 LYS A C 1
ATOM 899 O O . LYS A 1 114 ? -37.494 1.953 3.981 1.00 29.59 112 LYS A O 1
ATOM 905 N N . GLY A 1 115 ? -37.129 -0.233 3.677 1.00 26.40 113 GLY A N 1
ATOM 906 C CA . GLY A 1 115 ? -36.275 -0.252 4.853 1.00 24.70 113 GLY A CA 1
ATOM 907 C C . GLY A 1 115 ? -34.821 -0.620 4.721 1.00 25.04 113 GLY A C 1
ATOM 908 O O . GLY A 1 115 ? -34.045 -0.415 5.663 1.00 25.16 113 GLY A O 1
ATOM 909 N N . GLU A 1 116 ? -34.422 -1.147 3.566 1.00 19.24 114 GLU A N 1
ATOM 910 C CA . GLU A 1 116 ? -33.042 -1.551 3.403 1.00 20.37 114 GLU A CA 1
ATOM 911 C C . GLU A 1 116 ? -32.057 -0.452 3.041 1.00 18.92 114 GLU A C 1
ATOM 912 O O . GLU A 1 116 ? -30.852 -0.662 3.136 1.00 19.05 114 GLU A O 1
ATOM 918 N N . ASN A 1 117 ? -32.565 0.714 2.647 1.00 18.91 115 ASN A N 1
ATOM 919 C CA . ASN A 1 117 ? -31.705 1.840 2.247 1.00 19.52 115 ASN A CA 1
ATOM 920 C C . ASN A 1 117 ? -30.741 1.405 1.124 1.00 17.34 115 ASN A C 1
ATOM 921 O O . ASN A 1 117 ? -29.551 1.750 1.124 1.00 16.54 115 ASN A O 1
ATOM 926 N N . ARG A 1 118 ? -31.259 0.645 0.166 1.00 14.83 116 ARG A N 1
ATOM 927 C CA . ARG A 1 118 ? -30.437 0.164 -0.949 1.00 15.13 116 ARG A CA 1
ATOM 928 C C . ARG A 1 118 ? -30.771 0.828 -2.282 1.00 13.55 116 ARG A C 1
ATOM 929 O O . ARG A 1 118 ? -30.263 0.419 -3.317 1.00 16.18 116 ARG A O 1
ATOM 937 N N . GLY A 1 119 ? -31.641 1.828 -2.251 1.00 15.91 117 GLY A N 1
ATOM 938 C CA . GLY A 1 119 ? -31.993 2.552 -3.466 1.00 17.12 117 GLY A CA 1
ATOM 939 C C . GLY A 1 119 ? -32.783 1.812 -4.538 1.00 18.29 117 GLY A C 1
ATOM 940 O O . GLY A 1 119 ? -32.629 2.106 -5.731 1.00 17.26 117 GLY A O 1
ATOM 941 N N . PHE A 1 120 ? -33.613 0.851 -4.130 1.00 15.49 118 PHE A N 1
ATOM 942 C CA . PHE A 1 120 ? -34.468 0.124 -5.071 1.00 16.06 118 PHE A CA 1
ATOM 943 C C . PHE A 1 120 ? -35.501 1.094 -5.629 1.00 18.66 118 PHE A C 1
ATOM 944 O O . PHE A 1 120 ? -35.970 0.956 -6.763 1.00 17.70 118 PHE A O 1
ATOM 952 N N . THR A 1 121 ? -35.894 2.077 -4.830 1.00 19.92 119 THR A N 1
ATOM 953 C CA . THR A 1 121 ? -36.851 3.037 -5.353 1.00 23.94 119 THR A CA 1
ATOM 954 C C . THR A 1 121 ? -36.370 4.453 -5.090 1.00 25.79 119 THR A C 1
ATOM 955 O O . THR A 1 121 ? -35.294 4.654 -4.525 1.00 26.53 119 THR A O 1
ATOM 959 N N . PHE A 1 122 ? -37.151 5.434 -5.514 1.00 28.47 120 PHE A N 1
ATOM 960 C CA . PHE A 1 122 ? -36.749 6.828 -5.363 1.00 30.75 120 PHE A CA 1
ATOM 961 C C . PHE A 1 122 ? -37.679 7.690 -4.517 1.00 33.66 120 PHE A C 1
ATOM 962 O O . PHE A 1 122 ? -37.779 8.892 -4.725 1.00 34.76 120 PHE A O 1
ATOM 970 N N . GLU A 1 123 ? -38.356 7.081 -3.556 1.00 37.06 121 GLU A N 1
ATOM 971 C CA . GLU A 1 123 ? -39.230 7.853 -2.683 1.00 38.09 121 GLU A CA 1
ATOM 972 C C . GLU A 1 123 ? -38.309 8.747 -1.850 1.00 37.05 121 GLU A C 1
ATOM 973 O O . GLU A 1 123 ? -38.693 9.841 -1.436 1.00 36.51 121 GLU A O 1
ATOM 979 N N . ARG A 1 124 ? -37.086 8.273 -1.614 1.00 32.67 122 ARG A N 1
ATOM 980 C CA . ARG A 1 124 ? -36.114 9.036 -0.845 1.00 30.91 122 ARG A CA 1
ATOM 981 C C . ARG A 1 124 ? -34.694 8.904 -1.377 1.00 27.19 122 ARG A C 1
ATOM 982 O O . ARG A 1 124 ? -34.405 8.055 -2.224 1.00 24.04 122 ARG A O 1
ATOM 990 N N . GLU A 1 125 ? -33.812 9.762 -0.880 1.00 22.54 123 GLU A N 1
ATOM 991 C CA . GLU A 1 125 ? -32.417 9.749 -1.291 1.00 22.75 123 GLU A CA 1
ATOM 992 C C . GLU A 1 125 ? -31.708 8.589 -0.591 1.00 22.77 123 GLU A C 1
ATOM 993 O O . GLU A 1 125 ? -31.610 8.567 0.640 1.00 20.75 123 GLU A O 1
ATOM 999 N N . GLU A 1 126 ? -31.211 7.632 -1.373 1.00 18.89 124 GLU A N 1
ATOM 1000 C CA . GLU A 1 126 ? -30.521 6.469 -0.826 1.00 18.93 124 GLU A CA 1
ATOM 1001 C C . GLU A 1 126 ? -29.358 6.112 -1.746 1.00 19.75 124 GLU A C 1
ATOM 1002 O O . GLU A 1 126 ? -29.320 6.549 -2.901 1.00 19.19 124 GLU A O 1
ATOM 1008 N N . PRO A 1 127 ? -28.385 5.335 -1.244 1.00 19.21 125 PRO A N 1
ATOM 1009 C CA . PRO A 1 127 ? -27.263 4.965 -2.114 1.00 18.96 125 PRO A CA 1
ATOM 1010 C C . PRO A 1 127 ? -27.756 4.087 -3.272 1.00 19.18 125 PRO A C 1
ATOM 1011 O O . PRO A 1 127 ? -28.802 3.429 -3.168 1.00 15.66 125 PRO A O 1
ATOM 1015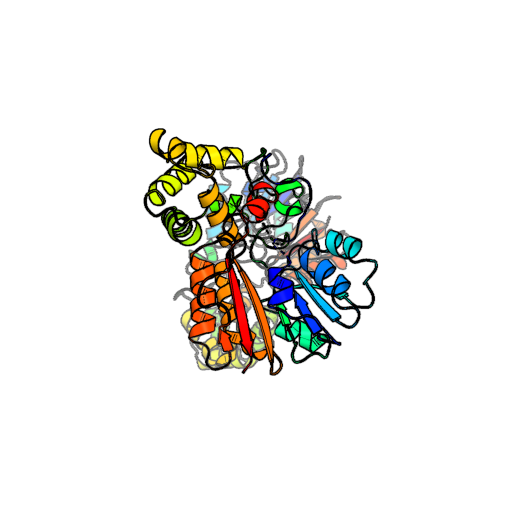 N N . LEU A 1 128 ? -27.021 4.112 -4.384 1.00 15.77 126 LEU A N 1
ATOM 1016 C CA . LEU A 1 128 ? -27.369 3.306 -5.554 1.00 16.72 126 LEU A CA 1
ATOM 1017 C C . LEU A 1 128 ? -26.746 1.926 -5.352 1.00 15.51 126 LEU A C 1
ATOM 1018 O O . LEU A 1 128 ? -25.645 1.653 -5.813 1.00 16.81 126 LEU A O 1
ATOM 1023 N N . ASP A 1 129 ? -27.470 1.051 -4.660 1.00 15.19 127 ASP A N 1
ATOM 1024 C CA . ASP A 1 129 ? -26.964 -0.286 -4.348 1.00 13.69 127 ASP A CA 1
ATOM 1025 C C . ASP A 1 129 ? -27.757 -1.316 -5.140 1.00 12.64 127 ASP A C 1
ATOM 1026 O O . ASP A 1 129 ? -27.240 -1.947 -6.058 1.00 12.88 127 ASP A O 1
ATOM 1039 N N . ARG A 1 131 ? -28.648 -4.280 -4.596 1.00 14.59 129 ARG A N 1
ATOM 1040 C CA . ARG A 1 131 ? -28.335 -5.707 -4.530 1.00 15.75 129 ARG A CA 1
ATOM 1041 C C . ARG A 1 131 ? -29.348 -6.392 -3.612 1.00 17.23 129 ARG A C 1
ATOM 1042 O O . ARG A 1 131 ? -29.587 -5.916 -2.506 1.00 16.71 129 ARG A O 1
ATOM 1058 N N . ASP A 1 133 ? -28.857 -9.555 -2.849 1.00 17.19 131 ASP A N 1
ATOM 1059 C CA . ASP A 1 133 ? -27.895 -10.321 -2.050 1.00 17.43 131 ASP A CA 1
ATOM 1060 C C . ASP A 1 133 ? -26.701 -9.398 -1.778 1.00 20.13 131 ASP A C 1
ATOM 1061 O O . ASP A 1 133 ? -25.893 -9.136 -2.680 1.00 17.59 131 ASP A O 1
ATOM 1066 N N . LEU A 1 134 ? -26.580 -8.901 -0.546 1.00 20.67 132 LEU A N 1
ATOM 1067 C CA . LEU A 1 134 ? -25.476 -7.988 -0.231 1.00 24.40 132 LEU A CA 1
ATOM 1068 C C . LEU A 1 134 ? -24.093 -8.598 -0.368 1.00 25.47 132 LEU A C 1
ATOM 1069 O O . LEU A 1 134 ? -23.090 -7.878 -0.337 1.00 26.03 132 LEU A O 1
ATOM 1074 N N . GLU A 1 135 ? -24.039 -9.913 -0.537 1.00 25.50 133 GLU A N 1
ATOM 1075 C CA . GLU A 1 135 ? -22.769 -10.602 -0.704 1.00 28.43 133 GLU A CA 1
ATOM 1076 C C . GLU A 1 135 ? -22.246 -10.488 -2.138 1.00 30.32 133 GLU A C 1
ATOM 1077 O O . GLU A 1 135 ? -21.079 -10.766 -2.391 1.00 30.34 133 GLU A O 1
ATOM 1083 N N . SER A 1 136 ? -23.095 -10.093 -3.084 1.00 27.46 134 SER A N 1
ATOM 1084 C CA . SER A 1 136 ? -22.621 -9.954 -4.461 1.00 27.67 134 SER A CA 1
ATOM 1085 C C . SER A 1 136 ? -21.796 -8.674 -4.571 1.00 25.68 134 SER A C 1
ATOM 1086 O O . SER A 1 136 ? -21.972 -7.736 -3.793 1.00 23.90 134 SER A O 1
ATOM 1089 N N . GLU A 1 137 ? -20.889 -8.639 -5.537 1.00 25.63 135 GLU A N 1
ATOM 1090 C CA . GLU A 1 137 ? -20.005 -7.493 -5.699 1.00 28.95 135 GLU A CA 1
ATOM 1091 C C . GLU A 1 137 ? -20.543 -6.342 -6.538 1.00 26.71 135 GLU A C 1
ATOM 1092 O O . GLU A 1 137 ? -20.224 -5.190 -6.278 1.00 28.38 135 GLU A O 1
ATOM 1098 N N . VAL A 1 138 ? -21.369 -6.650 -7.525 1.00 21.48 136 VAL A N 1
ATOM 1099 C CA . VAL A 1 138 ? -21.878 -5.603 -8.416 1.00 23.27 136 VAL A CA 1
ATOM 1100 C C . VAL A 1 138 ? -23.029 -4.780 -7.849 1.00 19.06 136 VAL A C 1
ATOM 1101 O O . VAL A 1 138 ? -24.059 -5.327 -7.495 1.00 17.96 136 VAL A O 1
ATOM 1105 N N . THR A 1 139 ? -22.847 -3.464 -7.788 1.00 18.14 137 THR A N 1
ATOM 1106 C CA . THR A 1 139 ? -23.871 -2.543 -7.290 1.00 16.64 137 THR A CA 1
ATOM 1107 C C . THR A 1 139 ? -24.408 -1.695 -8.436 1.00 17.18 137 THR A C 1
ATOM 1108 O O . THR A 1 139 ? -23.758 -1.562 -9.485 1.00 15.86 137 THR A O 1
ATOM 1112 N N . ALA A 1 140 ? -25.580 -1.110 -8.228 1.00 14.73 138 ALA A N 1
ATOM 1113 C CA . ALA A 1 140 ? -26.157 -0.248 -9.257 1.00 15.51 138 ALA A CA 1
ATOM 1114 C C . ALA A 1 140 ? -25.183 0.910 -9.499 1.00 16.39 138 ALA A C 1
ATOM 1115 O O . ALA A 1 140 ? -25.003 1.335 -10.636 1.00 14.13 138 ALA A O 1
ATOM 1117 N N . GLN A 1 141 ? -24.537 1.415 -8.444 1.00 17.19 139 GLN A N 1
ATOM 1118 C CA . GLN A 1 141 ? -23.602 2.535 -8.634 1.00 17.81 139 GLN A CA 1
ATOM 1119 C C . GLN A 1 141 ? -22.479 2.181 -9.603 1.00 17.72 139 GLN A C 1
ATOM 1120 O O . GLN A 1 141 ? -22.178 2.944 -10.533 1.00 16.81 139 GLN A O 1
ATOM 1126 N N . LYS A 1 142 ? -21.862 1.021 -9.392 1.00 15.92 140 LYS A N 1
ATOM 1127 C CA . LYS A 1 142 ? -20.769 0.579 -10.237 1.00 18.59 140 LYS A CA 1
ATOM 1128 C C . LYS A 1 142 ? -21.235 0.418 -11.685 1.00 18.02 140 LYS A C 1
ATOM 1129 O O . LYS A 1 142 ? -20.532 0.811 -12.624 1.00 15.83 140 LYS A O 1
ATOM 1135 N N . VAL A 1 143 ? -22.429 -0.147 -11.855 1.00 14.52 141 VAL A N 1
ATOM 1136 C CA . VAL A 1 143 ? -22.996 -0.356 -13.184 1.00 16.93 141 VAL A CA 1
ATOM 1137 C C . VAL A 1 143 ? -23.230 0.984 -13.874 1.00 14.71 141 VAL A C 1
ATOM 1138 O O . VAL A 1 143 ? -22.854 1.179 -15.031 1.00 16.39 141 VAL A O 1
ATOM 1142 N N . LEU A 1 144 ? -23.847 1.908 -13.149 1.00 13.33 142 LEU A N 1
ATOM 1143 C CA . LEU A 1 144 ? -24.157 3.212 -13.718 1.00 13.29 142 LEU A CA 1
ATOM 1144 C C . LEU A 1 144 ? -22.917 4.054 -14.016 1.00 15.29 142 LEU A C 1
ATOM 1145 O O . LEU A 1 144 ? -22.896 4.809 -14.987 1.00 14.69 142 LEU A O 1
ATOM 1150 N N . ASN A 1 145 ? -21.872 3.909 -13.213 1.00 14.78 143 ASN A N 1
ATOM 1151 C CA . ASN A 1 145 ? -20.673 4.700 -13.449 1.00 17.01 143 ASN A CA 1
ATOM 1152 C C . ASN A 1 145 ? -19.610 4.060 -14.319 1.00 17.01 143 ASN A C 1
ATOM 1153 O O . ASN A 1 145 ? -18.740 4.760 -14.843 1.00 18.75 143 ASN A O 1
ATOM 1158 N N . GLU A 1 146 ? -19.661 2.748 -14.493 1.00 16.97 144 GLU A N 1
ATOM 1159 C CA . GLU A 1 146 ? -18.600 2.093 -15.256 1.00 17.85 144 GLU A CA 1
ATOM 1160 C C . GLU A 1 146 ? -18.956 1.336 -16.518 1.00 17.18 144 GLU A C 1
ATOM 1161 O O . GLU A 1 146 ? -18.082 1.112 -17.363 1.00 16.34 144 GLU A O 1
ATOM 1167 N N . LEU A 1 147 ? -20.203 0.914 -16.666 1.00 15.13 145 LEU A N 1
ATOM 1168 C CA . LEU A 1 147 ? -20.553 0.168 -17.874 1.00 17.08 145 LEU A CA 1
ATOM 1169 C C . LEU A 1 147 ? -20.470 1.018 -19.133 1.00 17.22 145 LEU A C 1
ATOM 1170 O O . LEU A 1 147 ? -20.733 2.218 -19.095 1.00 15.65 145 LEU A O 1
ATOM 1175 N N . PRO A 1 148 ? -20.096 0.400 -20.264 1.00 16.95 146 PRO A N 1
ATOM 1176 C CA . PRO A 1 148 ? -20.010 1.142 -21.529 1.00 15.77 146 PRO A CA 1
ATOM 1177 C C . PRO A 1 148 ? -21.405 1.708 -21.793 1.00 16.28 146 PRO A C 1
ATOM 1178 O O . PRO A 1 148 ? -22.421 1.075 -21.468 1.00 13.23 146 PRO A O 1
ATOM 1182 N N . GLU A 1 149 ? -21.461 2.894 -22.387 1.00 13.56 147 GLU A N 1
ATOM 1183 C CA . GLU A 1 149 ? -22.747 3.528 -22.663 1.00 13.41 147 GLU A CA 1
ATOM 1184 C C . GLU A 1 149 ? -23.678 2.668 -23.521 1.00 12.86 147 GLU A C 1
ATOM 1185 O O . GLU A 1 149 ? -24.890 2.637 -23.302 1.00 13.02 147 GLU A O 1
ATOM 1191 N N . GLU A 1 150 ? -23.123 1.952 -24.492 1.00 13.00 148 GLU A N 1
ATOM 1192 C CA . GLU A 1 150 ? -23.969 1.130 -25.359 1.00 11.89 148 GLU A CA 1
ATOM 1193 C C . GLU A 1 150 ? -24.598 -0.019 -24.577 1.00 13.75 148 GLU A C 1
ATOM 1194 O O . GLU A 1 150 ? -25.706 -0.467 -24.885 1.00 12.13 148 GLU A O 1
ATOM 1200 N N . GLU A 1 151 ? -23.892 -0.499 -23.560 1.00 13.57 149 GLU A N 1
ATOM 1201 C CA . GLU A 1 151 ? -24.458 -1.586 -22.751 1.00 14.25 149 GLU A CA 1
ATOM 1202 C C . GLU A 1 151 ? -25.557 -1.041 -21.857 1.00 12.02 149 GLU A C 1
ATOM 1203 O O . GLU A 1 151 ? -26.560 -1.719 -21.624 1.00 14.19 149 GLU A O 1
ATOM 1209 N N . LEU A 1 152 ? -25.383 0.176 -21.336 1.00 10.93 150 LEU A N 1
ATOM 1210 C CA . LEU A 1 152 ? -26.432 0.792 -20.525 1.00 12.74 150 LEU A CA 1
ATOM 1211 C C . LEU A 1 152 ? -27.661 0.982 -21.402 1.00 13.26 150 LEU A C 1
ATOM 1212 O O . LEU A 1 152 ? -28.802 0.756 -20.969 1.00 13.26 150 LEU A O 1
ATOM 1217 N N . ALA A 1 153 ? -27.442 1.413 -22.644 1.00 12.22 151 ALA A N 1
ATOM 1218 C CA . ALA A 1 153 ? -28.572 1.616 -23.551 1.00 11.42 151 ALA A CA 1
ATOM 1219 C C . ALA A 1 153 ? -29.308 0.296 -23.784 1.00 11.24 151 ALA A C 1
ATOM 1220 O O . ALA A 1 153 ? -30.529 0.257 -23.799 1.00 12.65 151 ALA A O 1
ATOM 1222 N N . ARG A 1 154 ? -28.553 -0.779 -23.975 1.00 11.66 152 ARG A N 1
ATOM 1223 C CA . ARG A 1 154 ? -29.145 -2.095 -24.213 1.00 14.01 152 ARG A CA 1
ATOM 1224 C C . ARG A 1 154 ? -29.982 -2.528 -23.002 1.00 13.50 152 ARG A C 1
ATOM 1225 O O . ARG A 1 154 ? -31.109 -3.027 -23.141 1.00 13.77 152 ARG A O 1
ATOM 1233 N N . ILE A 1 155 ? -29.416 -2.342 -21.818 1.00 12.64 153 ILE A N 1
ATOM 1234 C CA . ILE A 1 155 ? -30.103 -2.708 -20.564 1.00 14.43 153 ILE A CA 1
ATOM 1235 C C . ILE A 1 155 ? -31.416 -1.954 -20.372 1.00 14.69 153 ILE A C 1
ATOM 1236 O O . ILE A 1 155 ? -32.450 -2.547 -20.043 1.00 14.66 153 ILE A O 1
ATOM 1241 N N . ILE A 1 156 ? -31.377 -0.647 -20.596 1.00 13.10 154 ILE A N 1
ATOM 1242 C CA . ILE A 1 156 ? -32.553 0.186 -20.421 1.00 12.13 154 ILE A CA 1
ATOM 1243 C C . ILE A 1 156 ? -33.616 -0.150 -21.470 1.00 13.72 154 ILE A C 1
ATOM 1244 O O . ILE A 1 156 ? -34.808 -0.132 -21.191 1.00 12.69 154 ILE A O 1
ATOM 1249 N N . PHE A 1 157 ? -33.176 -0.502 -22.669 1.00 13.06 155 PHE A N 1
ATOM 1250 C CA . PHE A 1 157 ? -34.122 -0.893 -23.714 1.00 12.67 155 PHE A CA 1
ATOM 1251 C C . PHE A 1 157 ? -34.759 -2.253 -23.407 1.00 14.12 155 PHE A C 1
ATOM 1252 O O . PHE A 1 157 ? -35.985 -2.399 -23.409 1.00 14.78 155 PHE A O 1
ATOM 1260 N N . GLU A 1 158 ? -33.912 -3.242 -23.143 1.00 13.24 156 GLU A N 1
ATOM 1261 C CA . GLU A 1 158 ? -34.366 -4.602 -22.928 1.00 14.55 156 GLU A CA 1
ATOM 1262 C C . GLU A 1 158 ? -35.033 -4.860 -21.576 1.00 17.57 156 GLU A C 1
ATOM 1263 O O . GLU A 1 158 ? -36.118 -5.446 -21.519 1.00 15.14 156 GLU A O 1
ATOM 1269 N N . TYR A 1 159 ? -34.396 -4.426 -20.495 1.00 14.95 157 TYR A N 1
ATOM 1270 C CA . TYR A 1 159 ? -34.971 -4.663 -19.171 1.00 17.99 157 TYR A CA 1
ATOM 1271 C C . TYR A 1 159 ? -35.910 -3.567 -18.712 1.00 18.30 157 TYR A C 1
ATOM 1272 O O . TYR A 1 159 ? -36.831 -3.821 -17.938 1.00 17.58 157 TYR A O 1
ATOM 1281 N N . GLY A 1 160 ? -35.675 -2.343 -19.168 1.00 14.97 158 GLY A N 1
ATOM 1282 C CA . GLY A 1 160 ? -36.548 -1.260 -18.757 1.00 16.55 158 GLY A CA 1
ATOM 1283 C C . GLY A 1 160 ? -37.738 -1.114 -19.682 1.00 19.22 158 GLY A C 1
ATOM 1284 O O . GLY A 1 160 ? -38.741 -0.510 -19.325 1.00 20.61 158 GLY A O 1
ATOM 1285 N N . GLU A 1 161 ? -37.631 -1.696 -20.870 1.00 19.12 159 GLU A N 1
ATOM 1286 C CA . GLU A 1 161 ? -38.671 -1.578 -21.876 1.00 20.64 159 GLU A CA 1
ATOM 1287 C C . GLU A 1 161 ? -38.887 -0.121 -22.290 1.00 20.35 159 GLU A C 1
ATOM 1288 O O . GLU A 1 161 ? -40.011 0.303 -22.569 1.00 19.66 159 GLU A O 1
ATOM 1294 N N . GLU A 1 162 ? -37.807 0.659 -22.301 1.00 19.83 160 GLU A N 1
ATOM 1295 C CA . GLU A 1 162 ? -37.875 2.056 -22.765 1.00 17.97 160 GLU A CA 1
ATOM 1296 C C . GLU A 1 162 ? -37.587 1.901 -24.255 1.00 18.41 160 GLU A C 1
ATOM 1297 O O . GLU A 1 162 ? -36.446 1.978 -24.694 1.00 19.35 160 GLU A O 1
ATOM 1303 N N . LYS A 1 163 ? -38.638 1.678 -25.025 1.00 17.89 161 LYS A N 1
ATOM 1304 C CA . LYS A 1 163 ? -38.503 1.424 -26.459 1.00 20.47 161 LYS A CA 1
ATOM 1305 C C . LYS A 1 163 ? -38.186 2.616 -27.344 1.00 21.48 161 LYS A C 1
ATOM 1306 O O . LYS A 1 163 ? -37.886 2.445 -28.523 1.00 25.62 161 LYS A O 1
ATOM 1312 N N . ARG A 1 164 ? -38.244 3.815 -26.790 1.00 16.45 162 ARG A N 1
ATOM 1313 C CA . ARG A 1 164 ? -37.930 4.991 -27.574 1.00 17.87 162 ARG A CA 1
ATOM 1314 C C . ARG A 1 164 ? -36.793 5.814 -26.984 1.00 15.97 162 ARG A C 1
ATOM 1315 O O . ARG A 1 164 ? -35.934 6.310 -27.714 1.00 17.12 162 ARG A O 1
ATOM 1323 N N . PHE A 1 165 ? -36.774 5.950 -25.662 1.00 13.05 163 PHE A N 1
ATOM 1324 C CA . PHE A 1 165 ? -35.771 6.793 -25.018 1.00 12.31 163 PHE A CA 1
ATOM 1325 C C . PHE A 1 165 ? -34.564 6.117 -24.376 1.00 12.49 163 PHE A C 1
ATOM 1326 O O . PHE A 1 165 ? -33.790 6.786 -23.708 1.00 12.80 163 PHE A O 1
ATOM 1334 N N . ALA A 1 166 ? -34.376 4.815 -24.593 1.00 12.15 164 ALA A N 1
ATOM 1335 C CA . ALA A 1 166 ? -33.238 4.118 -23.983 1.00 13.87 164 ALA A CA 1
ATOM 1336 C C . ALA A 1 166 ? -31.876 4.774 -24.246 1.00 13.37 164 ALA A C 1
ATOM 1337 O O . ALA A 1 166 ? -31.075 4.948 -23.327 1.00 11.65 164 ALA A O 1
ATOM 1339 N N . ARG A 1 167 ? -31.594 5.128 -25.497 1.00 12.95 165 ARG A N 1
ATOM 1340 C CA . ARG A 1 167 ? -30.297 5.728 -25.794 1.00 10.78 165 ARG A CA 1
ATOM 1341 C C . ARG A 1 167 ? -30.099 7.081 -25.114 1.00 10.58 165 ARG A C 1
ATOM 1342 O O . ARG A 1 167 ? -29.015 7.387 -24.625 1.00 13.28 165 ARG A O 1
ATOM 1350 N N . ARG A 1 168 ? -31.137 7.902 -25.086 1.00 10.89 166 ARG A N 1
ATOM 1351 C CA . ARG A 1 168 ? -31.004 9.212 -24.458 1.00 12.49 166 ARG A CA 1
ATOM 1352 C C . ARG A 1 168 ? -30.842 9.080 -22.948 1.00 11.98 166 ARG A C 1
ATOM 1353 O O . ARG A 1 168 ? -30.103 9.845 -22.334 1.00 12.45 166 ARG A O 1
ATOM 1361 N N . ILE A 1 169 ? -31.525 8.107 -22.345 1.00 11.67 167 ILE A N 1
ATOM 1362 C CA . ILE A 1 169 ? -31.379 7.917 -20.900 1.00 11.39 167 ILE A CA 1
ATOM 1363 C C . ILE A 1 169 ? -29.944 7.465 -20.612 1.00 11.27 167 ILE A C 1
ATOM 1364 O O . ILE A 1 169 ? -29.308 7.940 -19.678 1.00 12.21 167 ILE A O 1
ATOM 1369 N N . ALA A 1 170 ? -29.421 6.551 -21.425 1.00 11.74 168 ALA A N 1
ATOM 1370 C CA . ALA A 1 170 ? -28.052 6.091 -21.216 1.00 12.93 168 ALA A CA 1
ATOM 1371 C C . ALA A 1 170 ? -27.095 7.277 -21.346 1.00 12.41 168 ALA A C 1
ATOM 1372 O O . ALA A 1 170 ? -26.154 7.418 -20.568 1.00 11.46 168 ALA A O 1
ATOM 1374 N N . ARG A 1 171 ? -27.340 8.135 -22.331 1.00 10.79 169 ARG A N 1
ATOM 1375 C CA . ARG A 1 171 ? -26.477 9.314 -22.531 1.00 10.97 169 ARG A CA 1
ATOM 1376 C C . ARG A 1 171 ? -26.503 10.248 -21.313 1.00 13.39 169 ARG A C 1
ATOM 1377 O O . ARG A 1 171 ? -25.460 10.738 -20.859 1.00 12.05 169 ARG A O 1
ATOM 1385 N N . LYS A 1 172 ? -27.688 10.494 -20.774 1.00 11.40 170 LYS A N 1
ATOM 1386 C CA . LYS A 1 172 ? -27.794 11.368 -19.609 1.00 13.65 170 LYS A CA 1
ATOM 1387 C C . LYS A 1 172 ? -27.176 10.746 -18.374 1.00 13.42 170 LYS A C 1
ATOM 1388 O O . LYS A 1 172 ? -26.666 11.453 -17.515 1.00 14.57 170 LYS A O 1
ATOM 1394 N N . ILE A 1 173 ? -27.233 9.424 -18.265 1.00 12.60 171 ILE A N 1
ATOM 1395 C CA . ILE A 1 173 ? -26.595 8.777 -17.118 1.00 12.27 171 ILE A CA 1
ATOM 1396 C C . ILE A 1 173 ? -25.093 9.044 -17.235 1.00 13.16 171 ILE A C 1
ATOM 1397 O O . ILE A 1 173 ? -24.447 9.466 -16.277 1.00 12.73 171 ILE A O 1
ATOM 1402 N N . VAL A 1 174 ? -24.527 8.791 -18.415 1.00 11.65 172 VAL A N 1
ATOM 1403 C CA . VAL A 1 174 ? -23.105 9.031 -18.598 1.00 12.67 172 VAL A CA 1
ATOM 1404 C C . VAL A 1 174 ? -22.787 10.511 -18.334 1.00 12.74 172 VAL A C 1
ATOM 1405 O O . VAL A 1 174 ? -21.785 10.834 -17.685 1.00 14.54 172 VAL A O 1
ATOM 1409 N N . GLU A 1 175 ? -23.638 11.415 -18.809 1.00 12.41 173 GLU A N 1
ATOM 1410 C CA . GLU A 1 175 ? -23.377 12.840 -18.595 1.00 14.14 173 GLU A CA 1
ATOM 1411 C C . GLU A 1 175 ? -23.422 13.251 -17.130 1.00 16.62 173 GLU A C 1
ATOM 1412 O O . GLU A 1 175 ? -22.807 14.246 -16.743 1.00 16.31 173 GLU A O 1
ATOM 1418 N N . ASN A 1 176 ? -24.136 12.475 -16.314 1.00 15.02 174 ASN A N 1
ATOM 1419 C CA . ASN A 1 176 ? -24.252 12.771 -14.886 1.00 16.51 174 ASN A CA 1
ATOM 1420 C C . ASN A 1 176 ? -23.245 12.055 -13.984 1.00 17.76 174 ASN A C 1
ATOM 1421 O O . ASN A 1 176 ? -23.322 12.171 -12.760 1.00 20.17 174 ASN A O 1
ATOM 1426 N N . ARG A 1 177 ? -22.308 11.316 -14.570 1.00 17.70 175 ARG A N 1
ATOM 1427 C CA . ARG A 1 177 ? -21.304 10.603 -13.779 1.00 16.15 175 ARG A CA 1
ATOM 1428 C C . ARG A 1 177 ? -20.383 11.569 -13.030 1.00 21.22 175 ARG A C 1
ATOM 1429 O O . ARG A 1 177 ? -20.035 12.641 -13.540 1.00 20.09 175 ARG A O 1
ATOM 1437 N N . PRO A 1 178 ? -19.979 11.197 -11.806 1.00 22.23 176 PRO A N 1
ATOM 1438 C CA . PRO A 1 178 ? -20.362 9.941 -11.137 1.00 21.78 176 PRO A CA 1
ATOM 1439 C C . PRO A 1 178 ? -21.695 10.077 -10.416 1.00 19.50 176 PRO A C 1
ATOM 1440 O O . PRO A 1 178 ? -21.961 11.099 -9.793 1.00 20.19 176 PRO A O 1
ATOM 1444 N N . LEU A 1 179 ? -22.552 9.065 -10.518 1.00 16.62 177 LEU A N 1
ATOM 1445 C CA . LEU A 1 179 ? -23.824 9.107 -9.810 1.00 15.29 177 LEU A CA 1
ATOM 1446 C C . LEU A 1 179 ? -23.565 8.498 -8.430 1.00 18.99 177 LEU A C 1
ATOM 1447 O O . LEU A 1 179 ? -22.751 7.589 -8.300 1.00 18.11 177 LEU A O 1
ATOM 1452 N N . ASN A 1 180 ? -24.259 8.996 -7.414 1.00 19.58 178 ASN A N 1
ATOM 1453 C CA . ASN A 1 180 ? -24.066 8.482 -6.058 1.00 22.24 178 ASN A CA 1
ATOM 1454 C C . ASN A 1 180 ? -25.343 8.066 -5.366 1.00 20.55 178 ASN A C 1
ATOM 1455 O O . ASN A 1 180 ? -25.339 7.131 -4.574 1.00 23.23 178 ASN A O 1
ATOM 1460 N N . THR A 1 181 ? -26.441 8.746 -5.666 1.00 18.52 179 THR A N 1
ATOM 1461 C CA . THR A 1 181 ? -27.696 8.444 -4.998 1.00 16.89 179 THR A CA 1
ATOM 1462 C C . THR A 1 181 ? -28.854 8.240 -5.946 1.00 18.34 179 THR A C 1
ATOM 1463 O O . THR A 1 181 ? -28.770 8.539 -7.138 1.00 18.58 179 THR A O 1
ATOM 1467 N N . THR A 1 182 ? -29.955 7.759 -5.387 1.00 15.43 180 THR A N 1
ATOM 1468 C CA . THR A 1 182 ? -31.179 7.558 -6.143 1.00 15.27 180 THR A CA 1
ATOM 1469 C C . THR A 1 182 ? -31.619 8.864 -6.806 1.00 18.35 180 THR A C 1
ATOM 1470 O O . THR A 1 182 ? -32.169 8.856 -7.906 1.00 15.25 180 THR A O 1
ATOM 1474 N N . LEU A 1 183 ? -31.394 9.990 -6.137 1.00 16.71 181 LEU A N 1
ATOM 1475 C CA . LEU A 1 183 ? -31.805 11.262 -6.726 1.00 18.01 181 LEU A CA 1
ATOM 1476 C C . LEU A 1 183 ? -30.947 11.620 -7.938 1.00 17.32 181 LEU A C 1
ATOM 1477 O O . LEU A 1 183 ? -31.418 12.330 -8.827 1.00 16.76 181 LEU A O 1
ATOM 1482 N N . ASP A 1 184 ? -29.705 11.140 -7.977 1.00 16.27 182 ASP A N 1
ATOM 1483 C CA . ASP A 1 184 ? -28.835 11.405 -9.127 1.00 17.88 182 ASP A CA 1
ATOM 1484 C C . ASP A 1 184 ? -29.362 10.652 -10.347 1.00 17.65 182 ASP A C 1
ATOM 1485 O O . ASP A 1 184 ? -29.318 11.155 -11.470 1.00 18.10 182 ASP A O 1
ATOM 1490 N N . LEU A 1 185 ? -29.857 9.431 -10.133 1.00 16.11 183 LEU A N 1
ATOM 1491 C CA . LEU A 1 185 ? -30.398 8.647 -11.244 1.00 16.27 183 LEU A CA 1
ATOM 1492 C C . LEU A 1 185 ? -31.713 9.273 -11.718 1.00 14.92 183 LEU A C 1
ATOM 1493 O O . LEU A 1 185 ? -31.961 9.368 -12.924 1.00 14.99 183 LEU A O 1
ATOM 1498 N N . VAL A 1 186 ? -32.557 9.715 -10.787 1.00 13.80 184 VAL A N 1
ATOM 1499 C CA . VAL A 1 186 ? -33.811 10.354 -11.191 1.00 14.08 184 VAL A CA 1
ATOM 1500 C C . VAL A 1 186 ? -33.505 11.603 -12.053 1.00 14.43 184 VAL A C 1
ATOM 1501 O O . VAL A 1 186 ? -34.195 11.865 -13.048 1.00 13.60 184 VAL A O 1
ATOM 1505 N N . LYS A 1 187 ? -32.484 12.366 -11.660 1.00 14.43 185 LYS A N 1
ATOM 1506 C CA . LYS A 1 187 ? -32.092 13.577 -12.394 1.00 17.24 185 L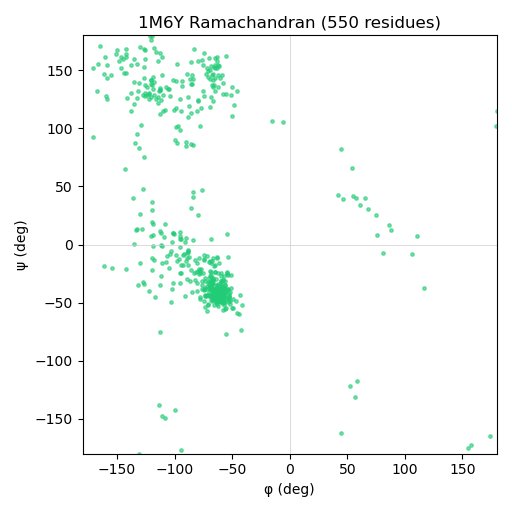YS A CA 1
ATOM 1507 C C . LYS A 1 187 ? -31.719 13.241 -13.845 1.00 17.12 185 LYS A C 1
ATOM 1508 O O . LYS A 1 187 ? -32.121 13.945 -14.773 1.00 16.92 185 LYS A O 1
ATOM 1514 N N . ALA A 1 188 ? -30.948 12.172 -14.026 1.00 13.80 186 ALA A N 1
ATOM 1515 C CA . ALA A 1 188 ? -30.519 11.721 -15.355 1.00 16.09 186 ALA A CA 1
ATOM 1516 C C . ALA A 1 188 ? -31.727 11.337 -16.208 1.00 15.81 186 ALA A C 1
ATOM 1517 O O . ALA A 1 188 ? -31.830 11.736 -17.375 1.00 13.81 186 ALA A O 1
ATOM 1519 N N . VAL A 1 189 ? -32.656 10.573 -15.639 1.00 14.47 187 VAL A N 1
ATOM 1520 C CA . VAL A 1 189 ? -33.813 10.197 -16.424 1.00 14.53 187 VAL A CA 1
ATOM 1521 C C . VAL A 1 189 ? -34.654 11.439 -16.757 1.00 16.18 187 VAL A C 1
ATOM 1522 O O . VAL A 1 189 ? -35.169 11.562 -17.878 1.00 15.52 187 VAL A O 1
ATOM 1526 N N . ARG A 1 190 ? -34.783 12.357 -15.798 1.00 14.56 188 ARG A N 1
ATOM 1527 C CA . ARG A 1 190 ? -35.582 13.564 -16.017 1.00 17.21 188 ARG A CA 1
ATOM 1528 C C . ARG A 1 190 ? -35.011 14.402 -17.165 1.00 17.98 188 ARG A C 1
ATOM 1529 O O . ARG A 1 190 ? -35.760 14.957 -17.975 1.00 16.80 188 ARG A O 1
ATOM 1537 N N . GLU A 1 191 ? -33.686 14.502 -17.215 1.00 15.19 189 GLU A N 1
ATOM 1538 C CA . GLU A 1 191 ? -33.030 15.266 -18.280 1.00 19.00 189 GLU A CA 1
ATOM 1539 C C . GLU A 1 191 ? -33.168 14.579 -19.645 1.00 18.93 189 GLU A C 1
ATOM 1540 O O . GLU A 1 191 ? -33.085 15.231 -20.688 1.00 17.61 189 GLU A O 1
ATOM 1546 N N . ALA A 1 192 ? -33.400 13.270 -19.645 1.00 15.46 190 ALA A N 1
ATOM 1547 C CA . ALA A 1 192 ? -33.540 12.536 -20.900 1.00 17.07 190 ALA A CA 1
ATOM 1548 C C . ALA A 1 192 ? -34.941 12.601 -21.500 1.00 18.18 190 ALA A C 1
ATOM 1549 O O . ALA A 1 192 ? -35.108 12.414 -22.706 1.00 21.87 190 ALA A O 1
ATOM 1551 N N . LEU A 1 193 ? -35.948 12.831 -20.664 1.00 16.51 191 LEU A N 1
ATOM 1552 C CA . LEU A 1 193 ? -37.336 12.856 -21.130 1.00 18.28 191 LEU A CA 1
ATOM 1553 C C . LEU A 1 193 ? -37.936 14.259 -21.203 1.00 19.22 191 LEU A C 1
ATOM 1554 O O . LEU A 1 193 ? -37.799 15.050 -20.275 1.00 21.30 191 LEU A O 1
ATOM 1559 N N . PRO A 1 194 ? -38.611 14.585 -22.318 1.00 19.82 192 PRO A N 1
ATOM 1560 C CA . PRO A 1 194 ? -39.233 15.903 -22.498 1.00 20.24 192 PRO A CA 1
ATOM 1561 C C . PRO A 1 194 ? -40.362 16.065 -21.491 1.00 19.03 192 PRO A C 1
ATOM 1562 O O . PRO A 1 194 ? -40.970 15.080 -21.094 1.00 19.77 192 PRO A O 1
ATOM 1566 N N . SER A 1 195 ? -40.666 17.302 -21.111 1.00 23.31 193 SER A N 1
ATOM 1567 C CA . SER A 1 195 ? -41.747 17.548 -20.157 1.00 23.78 193 SER A CA 1
ATOM 1568 C C . SER A 1 195 ? -43.055 16.888 -20.559 1.00 22.55 193 SER A C 1
ATOM 1569 O O . SER A 1 195 ? -43.742 16.311 -19.717 1.00 21.59 193 SER A O 1
ATOM 1572 N N . TYR A 1 196 ? -43.421 16.958 -21.838 1.00 22.96 194 TYR A N 1
ATOM 1573 C CA . TYR A 1 196 ? -44.684 16.348 -22.244 1.00 21.35 194 TYR A CA 1
ATOM 1574 C C . TYR A 1 196 ? -44.692 14.835 -22.055 1.00 22.56 194 TYR A C 1
ATOM 1575 O O . TYR A 1 196 ? -45.750 14.245 -21.823 1.00 22.02 194 TYR A O 1
ATOM 1584 N N . GLU A 1 197 ? -43.522 14.201 -22.164 1.00 21.94 195 GLU A N 1
ATOM 1585 C CA . GLU A 1 197 ? -43.421 12.745 -22.008 1.00 20.04 195 GLU A CA 1
ATOM 1586 C C . GLU A 1 197 ? -43.559 12.350 -20.536 1.00 20.39 195 GLU A C 1
ATOM 1587 O O . GLU A 1 197 ? -44.168 11.336 -20.211 1.00 22.67 195 GLU A O 1
ATOM 1593 N N . ILE A 1 198 ? -42.973 13.145 -19.654 1.00 22.58 196 ILE A N 1
ATOM 1594 C CA . ILE A 1 198 ? -43.066 12.869 -18.228 1.00 24.61 196 ILE A CA 1
ATOM 1595 C C . ILE A 1 198 ? -44.528 12.999 -17.791 1.00 27.21 196 ILE A C 1
ATOM 1596 O O . ILE A 1 198 ? -45.055 12.145 -17.078 1.00 26.12 196 ILE A O 1
ATOM 1601 N N . ARG A 1 199 ? -45.192 14.055 -18.245 1.00 27.42 197 ARG A N 1
ATOM 1602 C CA . ARG A 1 199 ? -46.589 14.264 -17.883 1.00 30.34 197 ARG A CA 1
ATOM 1603 C C . ARG A 1 199 ? -47.502 13.204 -18.470 1.00 30.81 197 ARG A C 1
ATOM 1604 O O . ARG A 1 199 ? -48.496 12.824 -17.852 1.00 31.17 197 ARG A O 1
ATOM 1612 N N . ARG A 1 200 ? -47.160 12.715 -19.657 1.00 29.73 198 ARG A N 1
ATOM 1613 C CA . ARG A 1 200 ? -47.967 11.706 -20.347 1.00 29.79 198 ARG A CA 1
ATOM 1614 C C . ARG A 1 200 ? -47.975 10.343 -19.659 1.00 29.83 198 ARG A C 1
ATOM 1615 O O . ARG A 1 200 ? -48.971 9.614 -19.712 1.00 29.29 198 ARG A O 1
ATOM 1623 N N . ARG A 1 201 ? -46.861 9.989 -19.025 1.00 28.25 199 ARG A N 1
ATOM 1624 C CA . ARG A 1 201 ? -46.745 8.695 -18.361 1.00 28.93 199 ARG A CA 1
ATOM 1625 C C . ARG A 1 201 ? -47.605 8.532 -17.118 1.00 29.15 199 ARG A C 1
ATOM 1626 O O . ARG A 1 201 ? -47.760 9.461 -16.336 1.00 30.56 199 ARG A O 1
ATOM 1634 N N . LYS A 1 202 ? -48.139 7.331 -16.943 1.00 29.36 200 LYS A N 1
ATOM 1635 C CA . LYS A 1 202 ? -48.973 7.008 -15.792 1.00 33.48 200 LYS A CA 1
ATOM 1636 C C . LYS A 1 202 ? -48.097 6.874 -14.547 1.00 33.04 200 LYS A C 1
ATOM 1637 O O . LYS A 1 202 ? -48.333 7.522 -13.532 1.00 33.75 200 LYS A O 1
ATOM 1643 N N . ARG A 1 203 ? -47.079 6.029 -14.643 1.00 30.07 201 ARG A N 1
ATOM 1644 C CA . ARG A 1 203 ? -46.160 5.793 -13.541 1.00 29.45 201 ARG A CA 1
ATOM 1645 C C . ARG A 1 203 ? -45.037 6.827 -13.537 1.00 27.74 201 ARG A C 1
ATOM 1646 O O . ARG A 1 203 ? -44.737 7.435 -14.572 1.00 26.67 201 ARG A O 1
ATOM 1654 N N . HIS A 1 204 ? -44.424 7.033 -12.373 1.00 23.46 202 HIS A N 1
ATOM 1655 C CA . HIS A 1 204 ? -43.326 7.980 -12.259 1.00 22.24 202 HIS A CA 1
ATOM 1656 C C . HIS A 1 204 ? -42.332 7.652 -13.378 1.00 20.69 202 HIS A C 1
ATOM 1657 O O . HIS A 1 204 ? -42.010 6.482 -13.612 1.00 18.51 202 HIS A O 1
ATOM 1664 N N . PHE A 1 205 ? -41.851 8.695 -14.047 1.00 19.09 203 PHE A N 1
ATOM 1665 C CA . PHE A 1 205 ? -40.936 8.558 -15.180 1.00 19.93 203 PHE A CA 1
ATOM 1666 C C . PHE A 1 205 ? -39.651 7.761 -14.959 1.00 18.41 203 PHE A C 1
ATOM 1667 O O . PHE A 1 205 ? -39.100 7.218 -15.915 1.00 18.38 203 PHE A O 1
ATOM 1675 N N . ALA A 1 206 ? -39.168 7.676 -13.722 1.00 16.75 204 ALA A N 1
ATOM 1676 C CA . ALA A 1 206 ? -37.935 6.931 -13.477 1.00 14.39 204 ALA A CA 1
ATOM 1677 C C . ALA A 1 206 ? -38.148 5.444 -13.201 1.00 15.18 204 ALA A C 1
ATOM 1678 O O . ALA A 1 206 ? -37.187 4.691 -13.090 1.00 13.91 204 ALA A O 1
ATOM 1680 N N . THR A 1 207 ? -39.400 5.031 -13.085 1.00 15.63 205 THR A N 1
ATOM 1681 C CA . THR A 1 207 ? -39.733 3.642 -12.781 1.00 16.18 205 THR A CA 1
ATOM 1682 C C . THR A 1 207 ? -39.024 2.591 -13.641 1.00 16.76 205 THR A C 1
ATOM 1683 O O . THR A 1 207 ? -38.392 1.679 -13.115 1.00 14.92 205 THR A O 1
ATOM 1687 N N . LYS A 1 208 ? -39.141 2.713 -14.962 1.00 14.82 206 LYS A N 1
ATOM 1688 C CA . LYS A 1 208 ? -38.537 1.730 -15.858 1.00 15.23 206 LYS A CA 1
ATOM 1689 C C . LYS A 1 208 ? -37.028 1.655 -15.823 1.00 14.47 206 LYS A C 1
ATOM 1690 O O . LYS A 1 208 ? -36.467 0.565 -15.918 1.00 15.03 206 LYS A O 1
ATOM 1696 N N . THR A 1 209 ? -36.362 2.800 -15.690 1.00 13.96 207 THR A N 1
ATOM 1697 C CA . THR A 1 209 ? -34.904 2.806 -15.646 1.00 13.40 207 THR A CA 1
ATOM 1698 C C . THR A 1 209 ? -34.431 2.143 -14.343 1.00 15.55 207 THR A C 1
ATOM 1699 O O . THR A 1 209 ? -33.489 1.356 -14.351 1.00 12.21 207 THR A O 1
ATOM 1703 N N . PHE A 1 210 ? -35.074 2.466 -13.221 1.00 14.30 208 PHE A N 1
ATOM 1704 C CA . PHE A 1 210 ? -34.681 1.830 -11.957 1.00 14.01 208 PHE A CA 1
ATOM 1705 C C . PHE A 1 210 ? -34.874 0.319 -12.074 1.00 13.40 208 PHE A C 1
ATOM 1706 O O . PHE A 1 210 ? -34.032 -0.457 -11.631 1.00 14.03 208 PHE A O 1
ATOM 1714 N N . GLN A 1 211 ? -35.975 -0.098 -12.687 1.00 15.02 209 GLN A N 1
ATOM 1715 C CA . GLN A 1 211 ? -36.244 -1.525 -12.829 1.00 16.77 209 GLN A CA 1
ATOM 1716 C C . GLN A 1 211 ? -35.182 -2.204 -13.690 1.00 15.94 209 GLN A C 1
ATOM 1717 O O . GLN A 1 211 ? -34.718 -3.294 -13.373 1.00 15.34 209 GLN A O 1
ATOM 1723 N N . ALA A 1 212 ? -34.794 -1.546 -14.780 1.00 15.12 210 ALA A N 1
ATOM 1724 C CA . ALA A 1 212 ? -33.775 -2.078 -15.680 1.00 14.31 210 ALA A CA 1
ATOM 1725 C C . ALA A 1 212 ? -32.460 -2.360 -14.955 1.00 14.32 210 ALA A C 1
ATOM 1726 O O . ALA A 1 212 ? -31.873 -3.431 -15.118 1.00 12.87 210 ALA A O 1
ATOM 1728 N N . ILE A 1 213 ? -31.983 -1.380 -14.185 1.00 12.44 211 ILE A N 1
ATOM 1729 C CA . ILE A 1 213 ? -30.725 -1.520 -13.468 1.00 11.93 211 ILE A CA 1
ATOM 1730 C C . ILE A 1 213 ? -30.853 -2.629 -12.406 1.00 11.37 211 ILE A C 1
ATOM 1731 O O . ILE A 1 213 ? -29.947 -3.438 -12.239 1.00 13.78 211 ILE A O 1
ATOM 1736 N N . ARG A 1 214 ? -31.979 -2.664 -11.705 1.00 12.28 212 ARG A N 1
ATOM 1737 C CA . ARG A 1 214 ? -32.208 -3.697 -10.684 1.00 12.89 212 ARG A CA 1
ATOM 1738 C C . ARG A 1 214 ? -32.133 -5.110 -11.270 1.00 12.87 212 ARG A C 1
ATOM 1739 O O . ARG A 1 214 ? -31.453 -5.990 -10.737 1.00 13.35 212 ARG A O 1
ATOM 1747 N N . ILE A 1 215 ? -32.840 -5.325 -12.375 1.00 13.16 213 ILE A N 1
ATOM 1748 C CA . ILE A 1 215 ? -32.856 -6.625 -13.024 1.00 13.52 213 ILE A CA 1
ATOM 1749 C C . ILE A 1 215 ? -31.428 -7.029 -13.429 1.00 13.97 213 ILE A C 1
ATOM 1750 O O . ILE A 1 215 ? -30.997 -8.173 -13.230 1.00 15.18 213 ILE A O 1
ATOM 1755 N N . TYR A 1 216 ? -30.677 -6.079 -13.983 1.00 13.02 214 TYR A N 1
ATOM 1756 C CA . TYR A 1 216 ? -29.314 -6.355 -14.400 1.00 12.37 214 TYR A CA 1
ATOM 1757 C C . TYR A 1 216 ? -28.421 -6.729 -13.219 1.00 13.97 214 TYR A C 1
ATOM 1758 O O . TYR A 1 216 ? -27.689 -7.723 -13.256 1.00 15.11 214 TYR A O 1
ATOM 1767 N N . VAL A 1 217 ? -28.479 -5.914 -12.177 1.00 13.04 215 VAL A N 1
ATOM 1768 C CA . VAL A 1 217 ? -27.673 -6.131 -10.972 1.00 13.22 215 VAL A CA 1
ATOM 1769 C C . VAL A 1 217 ? -27.969 -7.488 -10.340 1.00 13.77 215 VAL A C 1
ATOM 1770 O O . VAL A 1 217 ? -27.066 -8.173 -9.861 1.00 13.29 215 VAL A O 1
ATOM 1774 N N . ASN A 1 218 ? -29.231 -7.887 -10.373 1.00 14.32 216 ASN A N 1
ATOM 1775 C CA . ASN A 1 218 ? -29.626 -9.142 -9.737 1.00 15.40 216 ASN A CA 1
ATOM 1776 C C . ASN A 1 218 ? -29.834 -10.326 -10.659 1.00 17.23 216 ASN A C 1
ATOM 1777 O O . ASN A 1 218 ? -30.314 -11.387 -10.217 1.00 15.57 216 ASN A O 1
ATOM 1782 N N . ARG A 1 219 ? -29.439 -10.147 -11.925 1.00 16.71 217 ARG A N 1
ATOM 1783 C CA . ARG A 1 219 ? -29.544 -11.176 -12.962 1.00 17.91 217 ARG A CA 1
ATOM 1784 C C . ARG A 1 219 ? -30.905 -11.835 -12.952 1.00 16.11 217 ARG A C 1
ATOM 1785 O O . ARG A 1 219 ? -31.023 -13.043 -13.178 1.00 15.68 217 ARG A O 1
ATOM 1793 N N . GLU A 1 220 ? -31.938 -11.037 -12.728 1.00 18.02 218 GLU A N 1
ATOM 1794 C CA . GLU A 1 220 ? -33.283 -11.582 -12.625 1.00 17.91 218 GLU A CA 1
ATOM 1795 C C . GLU A 1 220 ? -33.832 -12.305 -13.838 1.00 18.81 218 GLU A C 1
ATOM 1796 O O . GLU A 1 220 ? -34.481 -13.333 -13.696 1.00 15.57 218 GLU A O 1
ATOM 1802 N N . LEU A 1 221 ? -33.569 -11.776 -15.025 1.00 18.31 219 LEU A N 1
ATOM 1803 C CA . LEU A 1 221 ? -34.092 -12.386 -16.242 1.00 19.39 219 LEU A CA 1
ATOM 1804 C C . LEU A 1 221 ? -33.347 -13.674 -16.584 1.00 16.97 219 LEU A C 1
ATOM 1805 O O . LEU A 1 221 ? -33.962 -14.679 -16.949 1.00 17.57 219 LEU A O 1
ATOM 1810 N N . GLU A 1 222 ? -32.025 -13.637 -16.466 1.00 16.73 220 GLU A N 1
ATOM 1811 C CA . GLU A 1 222 ? -31.182 -14.802 -16.736 1.00 21.24 220 GLU A CA 1
ATOM 1812 C C . GLU A 1 222 ? -31.523 -15.923 -15.744 1.00 21.52 220 GLU A C 1
ATOM 1813 O O . GLU A 1 222 ? -31.646 -17.092 -16.126 1.00 18.72 220 GLU A O 1
ATOM 1819 N N . ASN A 1 223 ? -31.666 -15.569 -14.464 1.00 17.80 221 ASN A N 1
ATOM 1820 C CA . ASN A 1 223 ? -32.016 -16.576 -13.460 1.00 17.05 221 ASN A CA 1
ATOM 1821 C C . ASN A 1 223 ? -33.355 -17.244 -13.762 1.00 14.27 221 ASN A C 1
ATOM 1822 O O . ASN A 1 223 ? -33.483 -18.469 -13.676 1.00 17.42 221 ASN A O 1
ATOM 1827 N N . LEU A 1 224 ? -34.360 -16.439 -14.090 1.00 15.78 222 LEU A N 1
ATOM 1828 C CA . LEU A 1 224 ? -35.680 -16.967 -14.392 1.00 16.37 222 LEU A CA 1
ATOM 1829 C C . LEU A 1 224 ? -35.628 -17.918 -15.590 1.00 17.57 222 LEU A C 1
ATOM 1830 O O . LEU A 1 224 ? -36.184 -19.022 -15.550 1.00 17.36 222 LEU A O 1
ATOM 1835 N N . LYS A 1 225 ? -34.965 -17.490 -16.659 1.00 18.11 223 LYS A N 1
ATOM 1836 C CA . LYS A 1 225 ? -34.874 -18.324 -17.849 1.00 21.62 223 LYS A CA 1
ATOM 1837 C C . LYS A 1 225 ? -34.209 -19.661 -17.561 1.00 20.24 223 LYS A C 1
ATOM 1838 O O . LYS A 1 225 ? -34.691 -20.701 -18.001 1.00 24.32 223 LYS A O 1
ATOM 1844 N N . GLU A 1 226 ? -33.105 -19.644 -16.826 1.00 20.75 224 GLU A N 1
ATOM 1845 C CA . GLU A 1 226 ? -32.408 -20.878 -16.516 1.00 22.46 224 GLU A CA 1
ATOM 1846 C C . GLU A 1 226 ? -33.221 -21.795 -15.601 1.00 23.07 224 GLU A C 1
ATOM 1847 O O . GLU A 1 226 ? -33.243 -22.999 -15.798 1.00 21.94 224 GLU A O 1
ATOM 1853 N N . PHE A 1 227 ? -33.895 -21.229 -14.608 1.00 20.99 225 PHE A N 1
ATOM 1854 C CA . PHE A 1 227 ? -34.691 -22.057 -13.698 1.00 20.37 225 PHE A CA 1
ATOM 1855 C C . PHE A 1 227 ? -35.898 -22.686 -14.407 1.00 19.58 225 PHE A C 1
ATOM 1856 O O . PHE A 1 227 ? -36.204 -23.868 -14.232 1.00 19.19 225 PHE A O 1
ATOM 1864 N N . LEU A 1 228 ? -36.584 -21.890 -15.212 1.00 20.56 226 LEU A N 1
ATOM 1865 C CA . LEU A 1 228 ? -37.759 -22.371 -15.927 1.00 24.74 226 LEU A CA 1
ATOM 1866 C C . LEU A 1 228 ? -37.486 -23.529 -16.866 1.00 26.26 226 LEU A C 1
ATOM 1867 O O . LEU A 1 228 ? -38.374 -24.335 -17.120 1.00 27.62 226 LEU A O 1
ATOM 1872 N N . LYS A 1 229 ? -36.264 -23.627 -17.373 1.00 28.42 227 LYS A N 1
ATOM 1873 C CA . LYS A 1 229 ? -35.925 -24.719 -18.281 1.00 32.14 227 LYS A CA 1
ATOM 1874 C C . LYS A 1 229 ? -36.128 -26.092 -17.645 1.00 32.25 227 LYS A C 1
ATOM 1875 O O . LYS A 1 229 ? -36.577 -27.025 -18.307 1.00 32.50 227 LYS A O 1
ATOM 1881 N N . LYS A 1 230 ? -35.799 -26.217 -16.363 1.00 30.50 228 LYS A N 1
ATOM 1882 C CA . LYS A 1 230 ? -35.918 -27.501 -15.689 1.00 30.19 228 LYS A CA 1
ATOM 1883 C C . LYS A 1 230 ? -36.841 -27.560 -14.477 1.00 25.32 228 LYS A C 1
ATOM 1884 O O . LYS A 1 230 ? -36.882 -28.579 -13.791 1.00 24.76 228 LYS A O 1
ATOM 1890 N N . ALA A 1 231 ? -37.579 -26.489 -14.218 1.00 21.88 229 ALA A N 1
ATOM 1891 C CA . ALA A 1 231 ? -38.479 -26.464 -13.069 1.00 22.29 229 ALA A CA 1
ATOM 1892 C C . ALA A 1 231 ? -39.436 -27.668 -13.105 1.00 22.43 229 ALA A C 1
ATOM 1893 O O . ALA A 1 231 ? -39.734 -28.273 -12.072 1.00 22.57 229 ALA A O 1
ATOM 1895 N N . GLU A 1 232 ? -39.896 -28.026 -14.301 1.00 21.17 230 GLU A N 1
ATOM 1896 C CA . GLU A 1 232 ? -40.817 -29.155 -14.463 1.00 20.81 230 GLU A CA 1
ATOM 1897 C C . GLU A 1 232 ? -40.255 -30.455 -13.879 1.00 19.85 230 GLU A C 1
ATOM 1898 O O . GLU A 1 232 ? -41.016 -31.298 -13.396 1.00 21.08 230 GLU A O 1
ATOM 1904 N N . ASP A 1 233 ? -38.933 -30.620 -13.917 1.00 18.41 231 ASP A N 1
ATOM 1905 C CA . ASP A 1 233 ? -38.306 -31.829 -13.391 1.00 21.06 231 ASP A CA 1
ATOM 1906 C C . ASP A 1 233 ? -38.391 -31.941 -11.869 1.00 19.78 231 ASP A C 1
ATOM 1907 O O . ASP A 1 233 ? -38.123 -32.997 -11.313 1.00 19.67 231 ASP A O 1
ATOM 1912 N N . LEU A 1 234 ? -38.741 -30.848 -11.197 1.00 19.88 232 LEU A N 1
ATOM 1913 C CA . LEU A 1 234 ? -38.840 -30.859 -9.737 1.00 20.47 232 LEU A CA 1
ATOM 1914 C C . LEU A 1 234 ? -40.240 -31.203 -9.256 1.00 20.69 232 LEU A C 1
ATOM 1915 O O . LEU A 1 234 ? -40.462 -31.412 -8.071 1.00 22.33 232 LEU A O 1
ATOM 1920 N N . LEU A 1 235 ? -41.183 -31.275 -10.182 1.00 20.50 233 LEU A N 1
ATOM 1921 C CA . LEU A 1 235 ? -42.562 -31.545 -9.826 1.00 19.99 233 LEU A CA 1
ATOM 1922 C C . LEU A 1 235 ? -43.021 -32.992 -9.869 1.00 21.65 233 LEU A C 1
ATOM 1923 O O . LEU A 1 235 ? -42.714 -33.728 -10.811 1.00 19.94 233 LEU A O 1
ATOM 1928 N N . ASN A 1 236 ? -43.762 -33.385 -8.836 1.00 21.17 234 ASN A N 1
ATOM 1929 C CA . ASN A 1 236 ? -44.365 -34.717 -8.777 1.00 23.02 234 ASN A CA 1
ATOM 1930 C C . ASN A 1 236 ? -45.525 -34.657 -9.762 1.00 22.85 234 ASN A C 1
ATOM 1931 O O . ASN A 1 236 ? -45.951 -33.575 -10.172 1.00 21.31 234 ASN A O 1
ATOM 1936 N N . PRO A 1 237 ? -46.064 -35.821 -10.153 1.00 25.90 235 PRO A N 1
ATOM 1937 C CA . PRO A 1 237 ? -47.194 -35.813 -11.087 1.00 27.53 235 PRO A CA 1
ATOM 1938 C C . PRO A 1 237 ? -48.319 -34.989 -10.447 1.00 25.63 235 PRO A C 1
ATOM 1939 O O . PRO A 1 237 ? -48.551 -35.095 -9.239 1.00 24.75 235 PRO A O 1
ATOM 1943 N N . GLY A 1 238 ? -49.004 -34.169 -11.239 1.00 24.96 236 GLY A N 1
ATOM 1944 C CA . GLY A 1 238 ? -50.075 -33.353 -10.688 1.00 24.51 236 GLY A CA 1
ATOM 1945 C C . GLY A 1 238 ? -49.595 -32.084 -9.983 1.00 24.98 236 GLY A C 1
ATOM 1946 O O . GLY A 1 238 ? -50.404 -31.241 -9.588 1.00 25.80 236 GLY A O 1
ATOM 1947 N N . GLY A 1 239 ? -48.284 -31.948 -9.821 1.00 22.55 237 GLY A N 1
ATOM 1948 C CA . GLY A 1 239 ? -47.739 -30.764 -9.172 1.00 22.13 237 GLY A CA 1
ATOM 1949 C C . GLY A 1 239 ? -48.069 -29.481 -9.913 1.00 20.82 237 GLY A C 1
ATOM 1950 O O . GLY A 1 239 ? -48.278 -29.477 -11.127 1.00 21.34 237 GLY A O 1
ATOM 1951 N N . ARG A 1 240 ? -48.102 -28.377 -9.178 1.00 18.86 238 ARG A N 1
ATOM 1952 C CA . ARG A 1 240 ? -48.434 -27.081 -9.745 1.00 18.63 238 ARG A CA 1
ATOM 1953 C C . ARG A 1 240 ? -47.281 -26.091 -9.631 1.00 19.10 238 ARG A C 1
ATOM 1954 O O . ARG A 1 240 ? -46.586 -26.063 -8.615 1.00 16.11 238 ARG A O 1
ATOM 1962 N N . ILE A 1 241 ? -47.076 -25.298 -10.676 1.00 16.85 239 ILE A N 1
ATOM 1963 C CA . ILE A 1 241 ? -46.084 -24.247 -10.618 1.00 17.10 239 ILE A CA 1
ATOM 1964 C C . ILE A 1 241 ? -46.864 -22.966 -10.910 1.00 17.83 239 ILE A C 1
ATOM 1965 O O . ILE A 1 241 ? -47.653 -22.882 -11.867 1.00 18.38 239 ILE A O 1
ATOM 1970 N N . VAL A 1 242 ? -46.672 -21.980 -10.041 1.00 15.41 240 VAL A N 1
ATOM 1971 C CA . VAL A 1 242 ? -47.353 -20.701 -10.136 1.00 16.45 240 VAL A CA 1
ATOM 1972 C C . VAL A 1 242 ? -46.302 -19.617 -10.142 1.00 18.14 240 VAL A C 1
ATOM 1973 O O . VAL A 1 242 ? -45.410 -19.615 -9.295 1.00 17.92 240 VAL A O 1
ATOM 1977 N N . VAL A 1 243 ? -46.398 -18.697 -11.103 1.00 16.30 241 VAL A N 1
ATOM 1978 C CA . VAL A 1 243 ? -45.418 -17.618 -11.214 1.00 16.98 241 VAL A CA 1
ATOM 1979 C C . VAL A 1 243 ? -46.123 -16.288 -11.364 1.00 18.53 241 VAL A C 1
ATOM 1980 O O . VAL A 1 243 ? -47.054 -16.158 -12.165 1.00 19.93 241 VAL A O 1
ATOM 1984 N N . ILE A 1 244 ? -45.702 -15.306 -10.575 1.00 18.67 242 ILE A N 1
ATOM 1985 C CA . ILE A 1 244 ? -46.248 -13.963 -10.684 1.00 18.88 242 ILE A CA 1
ATOM 1986 C C . ILE A 1 244 ? -45.102 -13.067 -11.165 1.00 21.15 242 ILE A C 1
ATOM 1987 O O . ILE A 1 244 ? -44.056 -12.994 -10.515 1.00 18.68 242 ILE A O 1
ATOM 1992 N N . SER A 1 245 ? -45.278 -12.400 -12.304 1.00 22.12 243 SER A N 1
ATOM 1993 C CA . SER A 1 245 ? -44.231 -11.494 -12.794 1.00 23.52 243 SER A CA 1
ATOM 1994 C C . SER A 1 245 ? -44.786 -10.075 -12.802 1.00 24.79 243 SER A C 1
ATOM 1995 O O . SER A 1 245 ? -46.002 -9.874 -12.691 1.00 22.07 243 SER A O 1
ATOM 1998 N N . PHE A 1 246 ? -43.894 -9.095 -12.924 1.00 23.52 244 PHE A N 1
ATOM 1999 C CA . PHE A 1 246 ? -44.285 -7.687 -12.945 1.00 24.39 244 PHE A CA 1
ATOM 2000 C C . PHE A 1 246 ? -43.486 -7.030 -14.062 1.00 27.22 244 PHE A C 1
ATOM 2001 O O . PHE A 1 246 ? -43.000 -5.903 -13.926 1.00 29.22 244 PHE A O 1
ATOM 2009 N N . HIS A 1 247 ? -43.351 -7.760 -15.161 1.00 26.87 245 HIS A N 1
ATOM 2010 C CA . HIS A 1 247 ? -42.579 -7.302 -16.311 1.00 28.28 245 HIS A CA 1
ATOM 2011 C C . HIS A 1 247 ? -43.036 -8.097 -17.541 1.00 27.53 245 HIS A C 1
ATOM 2012 O O . HIS A 1 247 ? -43.046 -9.320 -17.510 1.00 25.78 245 HIS A O 1
ATOM 2019 N N . SER A 1 248 ? -43.398 -7.404 -18.621 1.00 28.70 246 SER A N 1
ATOM 2020 C CA . SER A 1 248 ? -43.875 -8.058 -19.846 1.00 29.08 246 SER A CA 1
ATOM 2021 C C . SER A 1 248 ? -42.949 -9.132 -20.387 1.00 27.13 246 SER A C 1
ATOM 2022 O O . SER A 1 248 ? -43.398 -10.206 -20.783 1.00 25.64 246 SER A O 1
ATOM 2025 N N . LEU A 1 249 ? -41.657 -8.842 -20.424 1.00 25.95 247 LEU A N 1
ATOM 2026 C CA . LEU A 1 249 ? -40.699 -9.813 -20.941 1.00 26.58 247 LEU A CA 1
ATOM 2027 C C . LEU A 1 249 ? -40.639 -11.085 -20.080 1.00 24.59 247 LEU A C 1
ATOM 2028 O O . LEU A 1 249 ? -40.537 -12.195 -20.602 1.00 24.23 247 LEU A O 1
ATOM 2033 N N . GLU A 1 250 ? -40.697 -10.933 -18.762 1.00 23.61 248 GLU A N 1
ATOM 2034 C CA . GLU A 1 250 ? -40.667 -12.115 -17.897 1.00 23.82 248 GLU A CA 1
ATOM 2035 C C . GLU A 1 250 ? -41.932 -12.927 -18.115 1.00 21.35 248 GLU A C 1
ATOM 2036 O O . GLU A 1 250 ? -41.890 -14.154 -18.198 1.00 22.45 248 GLU A O 1
ATOM 2042 N N . ASP A 1 251 ? -43.062 -12.237 -18.201 1.00 21.44 249 ASP A N 1
ATOM 2043 C CA . ASP A 1 251 ? -44.336 -12.919 -18.427 1.00 23.49 249 ASP A CA 1
ATOM 2044 C C . ASP A 1 251 ? -44.302 -13.698 -19.742 1.00 22.58 249 ASP A C 1
ATOM 2045 O O . ASP A 1 251 ? -44.796 -14.818 -19.816 1.00 22.62 249 ASP A O 1
ATOM 2050 N N . ARG A 1 252 ? -43.713 -13.106 -20.782 1.00 25.00 250 ARG A N 1
ATOM 2051 C CA . ARG A 1 252 ? -43.623 -13.770 -22.084 1.00 27.80 250 ARG A CA 1
ATOM 2052 C C . ARG A 1 252 ? -42.796 -15.036 -21.962 1.00 26.02 250 ARG A C 1
ATOM 2053 O O . ARG A 1 252 ? -43.118 -16.067 -22.543 1.00 26.36 250 ARG A O 1
ATOM 2061 N N . ILE A 1 253 ? -41.711 -14.949 -21.204 1.00 26.96 251 ILE A N 1
ATOM 2062 C CA . ILE A 1 253 ? -40.845 -16.098 -21.000 1.00 26.73 251 ILE A CA 1
ATOM 2063 C C . ILE A 1 253 ? -41.595 -17.204 -20.260 1.00 25.53 251 ILE A C 1
ATOM 2064 O O . ILE A 1 253 ? -41.497 -18.374 -20.616 1.00 25.93 251 ILE A O 1
ATOM 2069 N N . VAL A 1 254 ? -42.349 -16.835 -19.230 1.00 22.47 252 VAL A N 1
ATOM 2070 C CA . VAL A 1 254 ? -43.100 -17.849 -18.481 1.00 20.58 252 VAL A CA 1
ATOM 2071 C C . VAL A 1 254 ? -44.140 -18.509 -19.398 1.00 22.05 252 VAL A C 1
ATOM 2072 O O . VAL A 1 254 ? -44.208 -19.731 -19.498 1.00 21.03 252 VAL A O 1
ATOM 2076 N N . LYS A 1 255 ? -44.937 -17.687 -20.070 1.00 23.33 253 LYS A N 1
ATOM 2077 C CA . LYS A 1 255 ? -45.967 -18.182 -20.987 1.00 27.35 253 LYS A CA 1
ATOM 2078 C C . LYS A 1 255 ? -45.395 -19.181 -22.002 1.00 27.49 253 LYS A C 1
ATOM 2079 O O . LYS A 1 255 ? -45.923 -20.282 -22.177 1.00 27.09 253 LYS A O 1
ATOM 2085 N N . GLU A 1 256 ? -44.311 -18.792 -22.662 1.00 28.76 254 GLU A N 1
ATOM 2086 C CA . GLU A 1 256 ? -43.677 -19.645 -23.664 1.00 32.78 254 GLU A CA 1
ATOM 2087 C C . GLU A 1 256 ? -43.125 -20.937 -23.084 1.00 32.79 254 GLU A C 1
ATOM 2088 O O . GLU A 1 256 ? -43.214 -21.995 -23.710 1.00 32.31 254 GLU A O 1
ATOM 2094 N N . THR A 1 257 ? -42.548 -20.853 -21.890 1.00 30.69 255 THR A N 1
ATOM 2095 C CA . THR A 1 257 ? -42.007 -22.038 -21.249 1.00 29.75 255 THR A CA 1
ATOM 2096 C C . THR A 1 257 ? -43.138 -23.014 -20.950 1.00 28.46 255 THR A C 1
ATOM 2097 O O . THR A 1 257 ? -43.040 -24.197 -21.255 1.00 30.61 255 THR A O 1
ATOM 2101 N N . PHE A 1 258 ? -44.219 -22.519 -20.356 1.00 28.01 256 PHE A N 1
ATOM 2102 C CA . PHE A 1 258 ? -45.342 -23.392 -20.031 1.00 28.40 256 PHE A CA 1
ATOM 2103 C C . PHE A 1 258 ? -45.957 -24.022 -21.283 1.00 31.05 256 PHE A C 1
ATOM 2104 O O . PHE A 1 258 ? -46.201 -25.224 -21.318 1.00 30.23 256 PHE A O 1
ATOM 2112 N N . ARG A 1 259 ? -46.191 -23.206 -22.303 1.00 32.68 257 ARG A N 1
ATOM 2113 C CA . ARG A 1 259 ? -46.770 -23.683 -23.557 1.00 36.49 257 ARG A CA 1
ATOM 2114 C C . ARG A 1 259 ? -45.897 -24.704 -24.281 1.00 36.29 257 ARG A C 1
ATOM 2115 O O . ARG A 1 259 ? -46.362 -25.793 -24.629 1.00 36.21 257 ARG A O 1
ATOM 2123 N N . ASN A 1 260 ? -44.634 -24.357 -24.505 1.00 35.94 258 ASN A N 1
ATOM 2124 C CA . ASN A 1 260 ? -43.724 -25.253 -25.214 1.00 37.85 258 ASN A CA 1
ATOM 2125 C C . ASN A 1 260 ? -43.341 -26.516 -24.464 1.00 37.83 258 ASN A C 1
ATOM 2126 O O . ASN A 1 260 ? -42.964 -27.517 -25.079 1.00 37.29 258 ASN A O 1
ATOM 2131 N N . SER A 1 261 ? -43.428 -26.485 -23.140 1.00 35.42 259 SER A N 1
ATOM 2132 C CA . SER A 1 261 ? -43.054 -27.657 -22.364 1.00 34.60 259 SER A CA 1
ATOM 2133 C C . SER A 1 261 ? -43.930 -28.866 -22.667 1.00 34.61 259 SER A C 1
ATOM 2134 O O . SER A 1 261 ? -45.155 -28.756 -22.748 1.00 35.57 259 SER A O 1
ATOM 2137 N N . LYS A 1 262 ? -43.298 -30.021 -22.827 1.00 34.59 260 LYS A N 1
ATOM 2138 C CA . LYS A 1 262 ? -44.042 -31.245 -23.087 1.00 35.81 260 LYS A CA 1
ATOM 2139 C C . LYS A 1 262 ? -44.468 -31.905 -21.772 1.00 35.32 260 LYS A C 1
ATOM 2140 O O . LYS A 1 262 ? -45.278 -32.829 -21.770 1.00 34.34 260 LYS A O 1
ATOM 2146 N N . LYS A 1 263 ? -43.933 -31.417 -20.653 1.00 31.34 261 LYS A N 1
ATOM 2147 C CA . LYS A 1 263 ? -44.261 -31.983 -19.345 1.00 30.42 261 LYS A CA 1
ATOM 2148 C C . LYS A 1 263 ? -45.241 -31.143 -18.523 1.00 28.13 261 LYS A C 1
ATOM 2149 O O . LYS A 1 263 ? -45.691 -31.567 -17.463 1.00 27.14 261 LYS A O 1
ATOM 2155 N N . LEU A 1 264 ? -45.580 -29.961 -19.024 1.00 27.53 262 LEU A N 1
ATOM 2156 C CA . LEU A 1 264 ? -46.499 -29.067 -18.332 1.00 27.41 262 LEU A CA 1
ATOM 2157 C C . LEU A 1 264 ? -47.738 -28.737 -19.146 1.00 30.48 262 LEU A C 1
ATOM 2158 O O . LEU A 1 264 ? -47.660 -28.547 -20.362 1.00 31.46 262 LEU A O 1
ATOM 2163 N N . ARG A 1 265 ? -48.875 -28.657 -18.461 1.00 29.97 263 ARG A N 1
ATOM 2164 C CA . ARG A 1 265 ? -50.132 -28.277 -19.082 1.00 30.58 263 ARG A CA 1
ATOM 2165 C C . ARG A 1 265 ? -50.406 -26.880 -18.552 1.00 30.40 263 ARG A C 1
ATOM 2166 O O . ARG A 1 265 ? -50.580 -26.702 -17.347 1.00 28.04 263 ARG A O 1
ATOM 2174 N N . ILE A 1 266 ? -50.425 -25.882 -19.430 1.00 30.55 264 ILE A N 1
ATOM 2175 C CA . ILE A 1 266 ? -50.676 -24.525 -18.968 1.00 33.60 264 ILE A CA 1
ATOM 2176 C C . ILE A 1 266 ? -52.120 -24.428 -18.477 1.00 33.53 264 ILE A C 1
ATOM 2177 O O . ILE A 1 266 ? -53.032 -24.966 -19.103 1.00 34.28 264 ILE A O 1
ATOM 2182 N N . LEU A 1 267 ? -52.325 -23.762 -17.342 1.00 31.42 265 LEU A N 1
ATOM 2183 C CA . LEU A 1 267 ? -53.662 -23.620 -16.761 1.00 31.47 265 LEU A CA 1
ATOM 2184 C C . LEU A 1 267 ? -54.206 -22.212 -16.945 1.00 31.28 265 LEU A C 1
ATOM 2185 O O . LEU A 1 267 ? -55.379 -21.951 -16.687 1.00 31.44 265 LEU A O 1
ATOM 2190 N N . THR A 1 268 ? -53.341 -21.307 -17.388 1.00 30.65 266 THR A N 1
ATOM 2191 C CA . THR A 1 268 ? -53.712 -19.910 -17.586 1.00 29.33 266 THR A CA 1
ATOM 2192 C C . THR A 1 268 ? -53.266 -19.411 -18.965 1.00 32.13 266 THR A C 1
ATOM 2193 O O . THR A 1 268 ? -52.208 -18.792 -19.097 1.00 30.42 266 THR A O 1
ATOM 2197 N N . GLU A 1 269 ? -54.068 -19.675 -19.994 1.00 34.44 267 GLU A N 1
ATOM 2198 C CA . GLU A 1 269 ? -53.721 -19.224 -21.343 1.00 36.85 267 GLU A CA 1
ATOM 2199 C C . GLU A 1 269 ? -53.534 -17.715 -21.336 1.00 35.54 267 GLU A C 1
ATOM 2200 O O . GLU A 1 269 ? -52.663 -17.177 -22.016 1.00 38.95 267 GLU A O 1
ATOM 2206 N N . LYS A 1 270 ? -54.368 -17.034 -20.562 1.00 36.11 268 LYS A N 1
ATOM 2207 C CA . LYS A 1 270 ? -54.273 -15.591 -20.419 1.00 37.07 268 LYS A CA 1
ATOM 2208 C C . LYS A 1 270 ? -53.799 -15.337 -18.985 1.00 35.82 268 LYS A C 1
ATOM 2209 O O . LYS A 1 270 ? -54.160 -16.072 -18.067 1.00 34.79 268 LYS A O 1
ATOM 2215 N N . PRO A 1 271 ? -53.002 -14.282 -18.777 1.00 35.57 269 PRO A N 1
ATOM 2216 C CA . PRO A 1 271 ? -52.496 -13.971 -17.436 1.00 34.34 269 PRO A CA 1
ATOM 2217 C C . PRO A 1 271 ? -53.600 -13.554 -16.476 1.00 33.71 269 PRO A C 1
ATOM 2218 O O . PRO A 1 271 ? -54.533 -12.847 -16.860 1.00 33.16 269 PRO A O 1
ATOM 2222 N N . VAL A 1 272 ? -53.490 -13.985 -15.224 1.00 31.35 270 VAL A N 1
ATOM 2223 C CA . VAL A 1 272 ? -54.461 -13.596 -14.215 1.00 30.54 270 VAL A CA 1
ATOM 2224 C C . VAL A 1 272 ? -53.935 -12.290 -13.629 1.00 32.67 270 VAL A C 1
ATOM 2225 O O . VAL A 1 272 ? -52.779 -12.212 -13.200 1.00 30.38 270 VAL A O 1
ATOM 2229 N N . ARG A 1 273 ? -54.773 -11.259 -13.614 1.00 34.13 271 ARG A N 1
ATOM 2230 C CA . ARG A 1 273 ? -54.341 -9.968 -13.103 1.00 37.03 271 ARG A CA 1
ATOM 2231 C C . ARG A 1 273 ? -55.074 -9.555 -11.834 1.00 37.72 271 ARG A C 1
ATOM 2232 O O . ARG A 1 273 ? -56.171 -10.036 -11.554 1.00 37.87 271 ARG A O 1
ATOM 2240 N N . PRO A 1 274 ? -54.465 -8.657 -11.043 1.00 40.12 272 PRO A N 1
ATOM 2241 C CA . PRO A 1 274 ? -55.027 -8.161 -9.782 1.00 42.58 272 PRO A CA 1
ATOM 2242 C C . PRO A 1 274 ? -56.365 -7.454 -9.923 1.00 46.56 272 PRO A C 1
ATOM 2243 O O . PRO A 1 274 ? -56.602 -6.743 -10.902 1.00 46.65 272 PRO A O 1
ATOM 2247 N N . SER A 1 275 ? -57.231 -7.649 -8.932 1.00 49.57 273 SER A N 1
ATOM 2248 C CA . SER A 1 275 ? -58.534 -7.002 -8.920 1.00 51.95 273 SER A CA 1
ATOM 2249 C C . SER A 1 275 ? -58.271 -5.511 -8.812 1.00 52.62 273 SER A C 1
ATOM 2250 O O . SER A 1 275 ? -57.184 -5.090 -8.405 1.00 53.34 273 SER A O 1
ATOM 2253 N N . GLU A 1 276 ? -59.266 -4.715 -9.179 1.00 52.77 274 GLU A N 1
ATOM 2254 C CA . GLU A 1 276 ? -59.140 -3.271 -9.133 1.00 52.89 274 GLU A CA 1
ATOM 2255 C C . GLU A 1 276 ? -58.740 -2.766 -7.745 1.00 51.30 274 GLU A C 1
ATOM 2256 O O . GLU A 1 276 ? -57.902 -1.873 -7.615 1.00 52.97 274 GLU A O 1
ATOM 2262 N N . GLU A 1 277 ? -59.341 -3.350 -6.716 1.00 50.27 275 GLU A N 1
ATOM 2263 C CA . GLU A 1 277 ? -59.078 -2.953 -5.340 1.00 50.78 275 GLU A CA 1
ATOM 2264 C C . GLU A 1 277 ? -57.646 -3.191 -4.919 1.00 50.04 275 GLU A C 1
ATOM 2265 O O . GLU A 1 277 ? -57.003 -2.315 -4.335 1.00 50.11 275 GLU A O 1
ATOM 2271 N N . GLU A 1 278 ? -57.154 -4.389 -5.214 1.00 50.14 276 GLU A N 1
ATOM 2272 C CA . GLU A 1 278 ? -55.808 -4.758 -4.829 1.00 48.66 276 GLU A CA 1
ATOM 2273 C C . GLU A 1 278 ? -54.746 -3.757 -5.263 1.00 49.55 276 GLU A C 1
ATOM 2274 O O . GLU A 1 278 ? -53.920 -3.336 -4.450 1.00 47.97 276 GLU A O 1
ATOM 2280 N N . ILE A 1 279 ? -54.775 -3.355 -6.528 1.00 50.66 277 ILE A N 1
ATOM 2281 C CA . ILE A 1 279 ? -53.779 -2.415 -7.032 1.00 53.62 277 ILE A CA 1
ATOM 2282 C C . ILE A 1 279 ? -53.649 -1.130 -6.208 1.00 53.92 277 ILE A C 1
ATOM 2283 O O . ILE A 1 279 ? -52.535 -0.692 -5.909 1.00 54.16 277 ILE A O 1
ATOM 2288 N N . ARG A 1 280 ? -54.776 -0.527 -5.840 1.00 54.19 278 ARG A N 1
ATOM 2289 C CA . ARG A 1 280 ? -54.741 0.708 -5.058 1.00 54.55 278 ARG A CA 1
ATOM 2290 C C . ARG A 1 280 ? -54.309 0.420 -3.626 1.00 54.21 278 ARG A C 1
ATOM 2291 O O . ARG A 1 280 ? -53.573 1.195 -3.016 1.00 54.55 278 ARG A O 1
ATOM 2299 N N . GLU A 1 281 ? -54.773 -0.706 -3.100 1.00 53.69 279 GLU A N 1
ATOM 2300 C CA . GLU A 1 281 ? -54.457 -1.112 -1.739 1.00 53.50 279 GLU A CA 1
ATOM 2301 C C . GLU A 1 281 ? -53.001 -1.557 -1.607 1.00 51.22 279 GLU A C 1
ATOM 2302 O O . GLU A 1 281 ? -52.354 -1.303 -0.590 1.00 49.81 279 GLU A O 1
ATOM 2308 N N . ASN A 1 282 ? -52.491 -2.203 -2.653 1.00 48.18 280 ASN A N 1
ATOM 2309 C CA . ASN A 1 282 ? -51.132 -2.729 -2.644 1.00 45.33 280 ASN A CA 1
ATOM 2310 C C . ASN A 1 282 ? -50.359 -2.407 -3.925 1.00 44.79 280 ASN A C 1
ATOM 2311 O O . ASN A 1 282 ? -50.340 -3.197 -4.866 1.00 45.40 280 ASN A O 1
ATOM 2316 N N . PRO A 1 283 ? -49.705 -1.236 -3.971 1.00 43.95 281 PRO A N 1
ATOM 2317 C CA . PRO A 1 283 ? -48.929 -0.814 -5.142 1.00 41.78 281 PRO A CA 1
ATOM 2318 C C . PRO A 1 283 ? -47.928 -1.856 -5.647 1.00 40.97 281 PRO A C 1
ATOM 2319 O O . PRO A 1 283 ? -47.571 -1.856 -6.831 1.00 39.09 281 PRO A O 1
ATOM 2323 N N . ARG A 1 284 ? -47.468 -2.739 -4.760 1.00 37.42 282 ARG A N 1
ATOM 2324 C CA . ARG A 1 284 ? -46.514 -3.773 -5.163 1.00 36.37 282 ARG A CA 1
ATOM 2325 C C . ARG A 1 284 ? -47.143 -4.767 -6.131 1.00 34.34 282 ARG A C 1
ATOM 2326 O O . ARG A 1 284 ? -46.434 -5.573 -6.742 1.00 34.26 282 ARG A O 1
ATOM 2334 N N . ALA A 1 285 ? -48.469 -4.700 -6.268 1.00 31.73 283 ALA A N 1
ATOM 2335 C CA . ALA A 1 285 ? -49.213 -5.597 -7.150 1.00 32.20 283 ALA A CA 1
ATOM 2336 C C . ALA A 1 285 ? -49.334 -5.040 -8.561 1.00 34.56 283 ALA A C 1
ATOM 2337 O O . ALA A 1 285 ? -49.835 -5.717 -9.463 1.00 32.60 283 ALA A O 1
ATOM 2339 N N . ARG A 1 286 ? -48.889 -3.800 -8.738 1.00 34.99 284 ARG A N 1
ATOM 2340 C CA . ARG A 1 286 ? -48.957 -3.146 -10.038 1.00 35.38 284 ARG A CA 1
ATOM 2341 C C . ARG A 1 286 ? -48.205 -3.930 -11.103 1.00 34.83 284 ARG A C 1
ATOM 2342 O O . ARG A 1 286 ? -47.049 -4.310 -10.909 1.00 34.89 284 ARG A O 1
ATOM 2350 N N . SER A 1 287 ? -48.881 -4.177 -12.222 1.00 32.29 285 SER A N 1
ATOM 2351 C CA . SER A 1 287 ? -48.308 -4.887 -13.357 1.00 31.88 285 SER A CA 1
ATOM 2352 C C . SER A 1 287 ? -48.206 -6.390 -13.132 1.00 29.48 285 SER A C 1
ATOM 2353 O O . SER A 1 287 ? -47.609 -7.089 -13.933 1.00 27.08 285 SER A O 1
ATOM 2356 N N . GLY A 1 288 ? -48.781 -6.882 -12.041 1.00 28.42 286 GLY A N 1
ATOM 2357 C CA . GLY A 1 288 ? -48.701 -8.306 -11.766 1.00 28.41 286 GLY A CA 1
ATOM 2358 C C . GLY A 1 288 ? -49.459 -9.177 -12.754 1.00 26.38 286 GLY A C 1
ATOM 2359 O O . GLY A 1 288 ? -50.590 -8.866 -13.133 1.00 26.56 286 GLY A O 1
ATOM 2360 N N . ARG A 1 289 ? -48.818 -10.256 -13.187 1.00 25.18 287 ARG A N 1
ATOM 2361 C CA . ARG A 1 289 ? -49.423 -11.217 -14.097 1.00 25.79 287 ARG A CA 1
ATOM 2362 C C . ARG A 1 289 ? -49.084 -12.593 -13.544 1.00 23.58 287 ARG A C 1
ATOM 2363 O O . ARG A 1 289 ? -47.913 -12.931 -13.405 1.00 22.47 287 ARG A O 1
ATOM 2371 N N . LEU A 1 290 ? -50.109 -13.378 -13.230 1.00 20.99 288 LEU A N 1
ATOM 2372 C CA . LEU A 1 290 ? -49.910 -14.718 -12.695 1.00 21.18 288 LEU A CA 1
ATOM 2373 C C . LEU A 1 290 ? -50.209 -15.773 -13.753 1.00 21.56 288 LEU A C 1
ATOM 2374 O O . LEU A 1 290 ? -51.224 -15.694 -14.466 1.00 23.54 288 LEU A O 1
ATOM 2379 N N . ARG A 1 291 ? -49.308 -16.743 -13.858 1.00 21.88 289 ARG A N 1
ATOM 2380 C CA . ARG A 1 291 ? -49.438 -17.867 -14.792 1.00 22.27 289 ARG A CA 1
ATOM 2381 C C . ARG A 1 291 ? -49.294 -19.119 -13.956 1.00 22.24 289 ARG A C 1
ATOM 2382 O O . ARG A 1 291 ? -48.612 -19.099 -12.934 1.00 19.30 289 ARG A O 1
ATOM 2390 N N . ALA A 1 292 ? -49.898 -20.216 -14.402 1.00 19.52 290 ALA A N 1
ATOM 2391 C CA . ALA A 1 292 ? -49.808 -21.468 -13.663 1.00 19.34 290 ALA A CA 1
ATOM 2392 C C . ALA A 1 292 ? -49.808 -22.632 -14.633 1.00 21.27 290 ALA A C 1
ATOM 2393 O O . ALA A 1 292 ? -50.363 -22.533 -15.733 1.00 22.60 290 ALA A O 1
ATOM 2395 N N . ALA A 1 293 ? -49.179 -23.727 -14.231 1.00 20.35 291 ALA A N 1
ATOM 2396 C CA . ALA A 1 293 ? -49.118 -24.921 -15.060 1.00 22.34 291 ALA A CA 1
ATOM 2397 C C . ALA A 1 293 ? -49.088 -26.140 -14.156 1.00 22.93 291 ALA A C 1
ATOM 2398 O O . ALA A 1 293 ? -48.720 -26.049 -12.978 1.00 21.80 291 ALA A O 1
ATOM 2400 N N . GLU A 1 294 ? -49.479 -27.283 -14.707 1.00 22.37 292 GLU A N 1
ATOM 2401 C CA . GLU A 1 294 ? -49.494 -28.528 -13.960 1.00 22.68 292 GLU A CA 1
ATOM 2402 C C . GLU A 1 294 ? -48.595 -29.579 -14.609 1.00 22.32 292 GLU A C 1
ATOM 2403 O O . GLU A 1 294 ? -48.527 -29.673 -15.832 1.00 25.15 292 GLU A O 1
ATOM 2409 N N . ARG A 1 295 ? -47.903 -30.365 -13.793 1.00 23.24 293 ARG A N 1
ATOM 2410 C CA . ARG A 1 295 ? -47.025 -31.412 -14.302 1.00 25.60 293 ARG A CA 1
ATOM 2411 C C . ARG A 1 295 ? -47.909 -32.563 -14.793 1.00 29.43 293 ARG A C 1
ATOM 2412 O O . ARG A 1 295 ? -48.767 -33.037 -14.061 1.00 27.05 293 ARG A O 1
ATOM 2420 N N . ILE A 1 296 ? -47.691 -33.002 -16.028 1.00 34.56 294 ILE A N 1
ATOM 2421 C CA . ILE A 1 296 ? -48.465 -34.094 -16.614 1.00 40.30 294 ILE A CA 1
ATOM 2422 C C . ILE A 1 296 ? -47.558 -35.191 -17.161 1.00 44.17 294 ILE A C 1
ATOM 2423 O O . ILE A 1 296 ? -47.646 -36.339 -16.720 1.00 47.51 294 ILE A O 1
ATOM 2428 N N . HIS B 1 10 ? 20.212 0.329 -14.246 1.00 74.57 8 HIS B N 1
ATOM 2429 C CA . HIS B 1 10 ? 20.578 -0.399 -13.023 1.00 74.85 8 HIS B CA 1
ATOM 2430 C C . HIS B 1 10 ? 19.943 0.245 -11.789 1.00 74.91 8 HIS B C 1
ATOM 2431 O O . HIS B 1 10 ? 20.108 1.444 -11.548 1.00 75.24 8 HIS B O 1
ATOM 2438 N N . ILE B 1 11 ? 19.216 -0.551 -11.011 1.00 74.78 9 ILE B N 1
ATOM 2439 C CA . ILE B 1 11 ? 18.532 -0.038 -9.832 1.00 75.19 9 ILE B CA 1
ATOM 2440 C C . ILE B 1 11 ? 18.884 -0.737 -8.522 1.00 75.40 9 ILE B C 1
ATOM 2441 O O . ILE B 1 11 ? 18.818 -1.961 -8.418 1.00 75.25 9 ILE B O 1
ATOM 2446 N N . PRO B 1 12 ? 19.250 0.046 -7.496 1.00 75.85 10 PRO B N 1
ATOM 2447 C CA . PRO B 1 12 ? 19.610 -0.476 -6.174 1.00 75.80 10 PRO B CA 1
ATOM 2448 C C . PRO B 1 12 ? 18.494 -1.345 -5.605 1.00 75.79 10 PRO B C 1
ATOM 2449 O O . PRO B 1 12 ? 17.335 -0.934 -5.573 1.00 76.17 10 PRO B O 1
ATOM 2453 N N . VAL B 1 13 ? 18.845 -2.546 -5.163 1.00 75.71 11 VAL B N 1
ATOM 2454 C CA . VAL B 1 13 ? 17.865 -3.464 -4.596 1.00 75.49 11 VAL B CA 1
ATOM 2455 C C . VAL B 1 13 ? 17.512 -3.028 -3.177 1.00 75.62 11 VAL B C 1
ATOM 2456 O O . VAL B 1 13 ? 18.401 -2.780 -2.357 1.00 75.73 11 VAL B O 1
ATOM 2468 N N . VAL B 1 15 ? 16.721 -0.321 -1.608 1.00 76.14 13 VAL B N 1
ATOM 2469 C CA . VAL B 1 15 ? 17.451 0.787 -1.013 1.00 76.37 13 VAL B CA 1
ATOM 2470 C C . VAL B 1 15 ? 16.569 1.376 0.083 1.00 76.51 13 VAL B C 1
ATOM 2471 O O . VAL B 1 15 ? 17.046 2.069 0.984 1.00 76.86 13 VAL B O 1
ATOM 2475 N N . ARG B 1 16 ? 15.272 1.097 -0.005 1.00 76.57 14 ARG B N 1
ATOM 2476 C CA . ARG B 1 16 ? 14.316 1.593 0.980 1.00 76.59 14 ARG B CA 1
ATOM 2477 C C . ARG B 1 16 ? 14.472 0.805 2.274 1.00 76.42 14 ARG B C 1
ATOM 2478 O O . ARG B 1 16 ? 13.941 1.190 3.318 1.00 76.72 14 ARG B O 1
ATOM 2480 N N . GLU B 1 17 ? 15.208 -0.299 2.198 1.00 75.92 15 GLU B N 1
ATOM 2481 C CA . GLU B 1 17 ? 15.447 -1.146 3.360 1.00 75.66 15 GLU B CA 1
ATOM 2482 C C . GLU B 1 17 ? 16.915 -1.047 3.770 1.00 75.92 15 GLU B C 1
ATOM 2483 O O . GLU B 1 17 ? 17.289 -1.430 4.882 1.00 76.03 15 GLU B O 1
ATOM 2485 N N . VAL B 1 18 ? 17.742 -0.526 2.867 1.00 75.69 16 VAL B N 1
ATOM 2486 C CA . VAL B 1 18 ? 19.165 -0.377 3.139 1.00 75.36 16 VAL B CA 1
ATOM 2487 C C . VAL B 1 18 ? 19.356 0.672 4.227 1.00 75.01 16 VAL B C 1
ATOM 2488 O O . VAL B 1 18 ? 20.434 0.796 4.806 1.00 74.79 16 VAL B O 1
ATOM 2492 N N . ILE B 1 19 ? 18.299 1.431 4.494 1.00 74.98 17 ILE B N 1
ATOM 2493 C CA . ILE B 1 19 ? 18.336 2.464 5.520 1.00 75.17 17 ILE B CA 1
ATOM 2494 C C . ILE B 1 19 ? 17.886 1.848 6.839 1.00 75.26 17 ILE B C 1
ATOM 2495 O O . ILE B 1 19 ? 18.497 2.073 7.884 1.00 75.56 17 ILE B O 1
ATOM 2500 N N . GLU B 1 20 ? 16.819 1.056 6.769 1.00 75.42 18 GLU B N 1
ATOM 2501 C CA . GLU B 1 20 ? 16.247 0.383 7.931 1.00 76.03 18 GLU B CA 1
ATOM 2502 C C . GLU B 1 20 ? 17.301 -0.426 8.687 1.00 76.06 18 GLU B C 1
ATOM 2503 O O . GLU B 1 20 ? 17.053 -0.893 9.802 1.00 76.37 18 GLU B O 1
ATOM 2509 N N . PHE B 1 21 ? 18.481 -0.578 8.088 1.00 75.41 19 PHE B N 1
ATOM 2510 C CA . PHE B 1 21 ? 19.547 -1.352 8.713 1.00 74.18 19 PHE B CA 1
ATOM 2511 C C . PHE B 1 21 ? 20.914 -0.668 8.741 1.00 73.92 19 PHE B C 1
ATOM 2512 O O . PHE B 1 21 ? 21.674 -0.844 9.695 1.00 74.03 19 PHE B O 1
ATOM 2520 N N . LEU B 1 22 ? 21.234 0.101 7.704 1.00 73.79 20 LEU B N 1
ATOM 2521 C CA . LEU B 1 22 ? 22.522 0.792 7.654 1.00 74.17 20 LEU B CA 1
ATOM 2522 C C . LEU B 1 22 ? 22.548 2.081 8.473 1.00 74.64 20 LEU B C 1
ATOM 2523 O O . LEU B 1 22 ? 23.541 2.377 9.142 1.00 74.68 20 LEU B O 1
ATOM 2528 N N . LYS B 1 23 ? 21.458 2.843 8.417 1.00 74.81 21 LYS B N 1
ATOM 2529 C CA . LYS B 1 23 ? 21.352 4.106 9.147 1.00 74.83 21 LYS B CA 1
ATOM 2530 C C . LYS B 1 23 ? 22.517 5.051 8.833 1.00 74.89 21 LYS B C 1
ATOM 2531 O O . LYS B 1 23 ? 23.327 5.362 9.710 1.00 74.96 21 LYS B O 1
ATOM 2537 N N . PRO B 1 24 ? 22.608 5.526 7.576 1.00 74.87 22 PRO B N 1
ATOM 2538 C CA . PRO B 1 24 ? 23.683 6.438 7.160 1.00 75.11 22 PRO B CA 1
ATOM 2539 C C . PRO B 1 24 ? 23.943 7.487 8.239 1.00 75.76 22 PRO B C 1
ATOM 2540 O O . PRO B 1 24 ? 25.079 7.687 8.672 1.00 75.92 22 PRO B O 1
ATOM 2544 N N . GLU B 1 25 ? 22.867 8.145 8.660 1.00 75.94 23 GLU B N 1
ATOM 2545 C CA . GLU B 1 25 ? 22.893 9.155 9.714 1.00 76.11 23 GLU B CA 1
ATOM 2546 C C . GLU B 1 25 ? 24.021 10.188 9.683 1.00 76.36 23 GLU B C 1
ATOM 2547 O O . GLU B 1 25 ? 24.688 10.388 8.662 1.00 76.33 23 GLU B O 1
ATOM 2549 N N . ASP B 1 26 ? 24.219 10.832 10.833 1.00 76.72 24 ASP B N 1
ATOM 2550 C CA . ASP B 1 26 ? 25.210 11.891 11.013 1.00 76.29 24 ASP B CA 1
ATOM 2551 C C . ASP B 1 26 ? 26.663 11.467 11.217 1.00 76.35 24 ASP B C 1
ATOM 2552 O O . ASP B 1 26 ? 26.986 10.701 12.129 1.00 76.84 24 ASP B O 1
ATOM 2554 N N . GLU B 1 27 ? 27.532 11.999 10.362 1.00 75.61 25 GLU B N 1
ATOM 2555 C CA . GLU B 1 27 ? 28.968 11.740 10.419 1.00 75.11 25 GLU B CA 1
ATOM 2556 C C . GLU B 1 27 ? 29.363 10.281 10.643 1.00 74.97 25 GLU B C 1
ATOM 2557 O O . GLU B 1 27 ? 29.666 9.875 11.769 1.00 75.23 25 GLU B O 1
ATOM 2559 N N . LYS B 1 28 ? 29.367 9.505 9.560 1.00 74.33 26 LYS B N 1
ATOM 2560 C CA . LYS B 1 28 ? 29.743 8.091 9.602 1.00 73.36 26 LYS B CA 1
ATOM 2561 C C . LYS B 1 28 ? 30.533 7.747 8.336 1.00 72.93 26 LYS B C 1
ATOM 2562 O O . LYS B 1 28 ? 30.516 8.502 7.365 1.00 73.25 26 LYS B O 1
ATOM 2564 N N . ILE B 1 29 ? 31.237 6.619 8.345 1.00 72.16 27 ILE B N 1
ATOM 2565 C CA . ILE B 1 29 ? 32.009 6.210 7.173 1.00 71.17 27 ILE B CA 1
ATOM 2566 C C . ILE B 1 29 ? 31.357 4.983 6.541 1.00 70.28 27 ILE B C 1
ATOM 2567 O O . ILE B 1 29 ? 31.078 3.999 7.225 1.00 70.00 27 ILE B O 1
ATOM 2572 N N . ILE B 1 30 ? 31.111 5.049 5.235 1.00 69.41 28 ILE B N 1
ATOM 2573 C CA . ILE B 1 30 ? 30.473 3.948 4.518 1.00 68.25 28 ILE B CA 1
ATOM 2574 C C . ILE B 1 30 ? 31.401 3.271 3.509 1.00 67.51 28 ILE B C 1
ATOM 2575 O O . ILE B 1 30 ? 32.083 3.936 2.727 1.00 67.31 28 ILE B O 1
ATOM 2580 N N . LEU B 1 31 ? 31.420 1.942 3.535 1.00 66.72 29 LEU B N 1
ATOM 2581 C CA . LEU B 1 31 ? 32.241 1.167 2.612 1.00 66.37 29 LEU B CA 1
ATOM 2582 C C . LEU B 1 31 ? 31.359 0.450 1.602 1.00 65.66 29 LEU B C 1
ATOM 2583 O O . LEU B 1 31 ? 30.575 -0.428 1.971 1.00 65.19 29 LEU B O 1
ATOM 2588 N N . ASP B 1 32 ? 31.480 0.832 0.334 1.00 64.92 30 ASP B N 1
ATOM 2589 C CA . ASP B 1 32 ? 30.703 0.196 -0.724 1.00 64.90 30 ASP B CA 1
ATOM 2590 C C . ASP B 1 32 ? 31.605 -0.850 -1.375 1.00 64.08 30 ASP B C 1
ATOM 2591 O O . ASP B 1 32 ? 32.303 -0.569 -2.349 1.00 63.42 30 ASP B O 1
ATOM 2596 N N . CYS B 1 33 ? 31.591 -2.054 -0.813 1.00 64.03 31 CYS B N 1
ATOM 2597 C CA . CYS B 1 33 ? 32.409 -3.153 -1.311 1.00 64.11 31 CYS B CA 1
ATOM 2598 C C . CYS B 1 33 ? 32.103 -3.478 -2.769 1.00 63.74 31 CYS B C 1
ATOM 2599 O O . CYS B 1 33 ? 32.983 -3.894 -3.522 1.00 63.52 31 CYS B O 1
ATOM 2602 N N . THR B 1 34 ? 30.847 -3.285 -3.156 1.00 63.29 32 THR B N 1
ATOM 2603 C CA . THR B 1 34 ? 30.408 -3.561 -4.517 1.00 63.21 32 THR B CA 1
ATOM 2604 C C . THR B 1 34 ? 29.721 -2.330 -5.097 1.00 63.78 32 THR B C 1
ATOM 2605 O O . THR B 1 34 ? 28.497 -2.289 -5.218 1.00 63.63 32 THR B O 1
ATOM 2609 N N . VAL B 1 35 ? 30.521 -1.334 -5.465 1.00 64.41 33 VAL B N 1
ATOM 2610 C CA . VAL B 1 35 ? 30.007 -0.082 -6.013 1.00 65.23 33 VAL B CA 1
ATOM 2611 C C . VAL B 1 35 ? 29.218 -0.251 -7.304 1.00 65.57 33 VAL B C 1
ATOM 2612 O O . VAL B 1 35 ? 28.119 0.290 -7.444 1.00 65.31 33 VAL B O 1
ATOM 2616 N N . GLY B 1 36 ? 29.789 -0.993 -8.248 1.00 65.78 34 GLY B N 1
ATOM 2617 C CA . GLY B 1 36 ? 29.121 -1.212 -9.516 1.00 66.23 34 GLY B CA 1
ATOM 2618 C C . GLY B 1 36 ? 28.819 0.094 -10.226 1.00 66.91 34 GLY B C 1
ATOM 2619 O O . GLY B 1 36 ? 29.731 0.837 -10.588 1.00 66.50 34 GLY B O 1
ATOM 2620 N N . GLU B 1 37 ? 27.536 0.374 -10.425 1.00 67.91 35 GLU B N 1
ATOM 2621 C CA . GLU B 1 37 ? 27.120 1.599 -11.096 1.00 69.30 35 GLU B CA 1
ATOM 2622 C C . GLU B 1 37 ? 27.095 2.767 -10.113 1.00 70.37 35 GLU B C 1
ATOM 2623 O O . GLU B 1 37 ? 27.320 3.915 -10.497 1.00 71.10 35 GLU B O 1
ATOM 2625 N N . GLY B 1 38 ? 26.820 2.471 -8.846 1.00 70.98 36 GLY B N 1
ATOM 2626 C CA . GLY B 1 38 ? 26.785 3.514 -7.836 1.00 71.46 36 GLY B CA 1
ATOM 2627 C C . GLY B 1 38 ? 25.398 3.817 -7.300 1.00 71.88 36 GLY B C 1
ATOM 2628 O O . GLY B 1 38 ? 25.216 4.768 -6.541 1.00 72.36 36 GLY B O 1
ATOM 2629 N N . GLY B 1 39 ? 24.418 3.009 -7.689 1.00 71.95 37 GLY B N 1
ATOM 2630 C CA . GLY B 1 39 ? 23.060 3.223 -7.228 1.00 72.39 37 GLY B CA 1
ATOM 2631 C C . GLY B 1 39 ? 22.930 3.374 -5.722 1.00 73.25 37 GLY B C 1
ATOM 2632 O O . GLY B 1 39 ? 22.119 4.163 -5.238 1.00 73.85 37 GLY B O 1
ATOM 2633 N N . HIS B 1 40 ? 23.725 2.616 -4.974 1.00 73.16 38 HIS B N 1
ATOM 2634 C CA . HIS B 1 40 ? 23.681 2.679 -3.519 1.00 73.09 38 HIS B CA 1
ATOM 2635 C C . HIS B 1 40 ? 24.372 3.927 -2.981 1.00 73.08 38 HIS B C 1
ATOM 2636 O O . HIS B 1 40 ? 23.913 4.534 -2.012 1.00 73.62 38 HIS B O 1
ATOM 2643 N N . SER B 1 41 ? 25.476 4.309 -3.612 1.00 72.64 39 SER B N 1
ATOM 2644 C CA . SER B 1 41 ? 26.222 5.486 -3.186 1.00 72.50 39 SER B CA 1
ATOM 2645 C C . SER B 1 41 ? 25.454 6.768 -3.498 1.00 72.32 39 SER B C 1
ATOM 2646 O O . SER B 1 41 ? 25.547 7.755 -2.768 1.00 72.53 39 SER B O 1
ATOM 2649 N N . ARG B 1 42 ? 24.692 6.735 -4.587 1.00 72.01 40 ARG B N 1
ATOM 2650 C CA . ARG B 1 42 ? 23.899 7.877 -5.030 1.00 70.97 40 ARG B CA 1
ATOM 2651 C C . ARG B 1 42 ? 22.732 8.108 -4.070 1.00 71.32 40 ARG B C 1
ATOM 2652 O O . ARG B 1 42 ? 22.107 9.170 -4.079 1.00 71.65 40 ARG B O 1
ATOM 2660 N N . ALA B 1 43 ? 22.449 7.109 -3.240 1.00 71.17 41 ALA B N 1
ATOM 2661 C CA . ALA B 1 43 ? 21.359 7.205 -2.278 1.00 71.76 41 ALA B CA 1
ATOM 2662 C C . ALA B 1 43 ? 21.883 7.498 -0.875 1.00 72.60 41 ALA B C 1
ATOM 2663 O O . ALA B 1 43 ? 21.271 8.258 -0.122 1.00 73.51 41 ALA B O 1
ATOM 2665 N N . ILE B 1 44 ? 23.019 6.898 -0.526 1.00 72.95 42 ILE B N 1
ATOM 2666 C CA . ILE B 1 44 ? 23.616 7.098 0.792 1.00 73.27 42 ILE B CA 1
ATOM 2667 C C . ILE B 1 44 ? 24.133 8.528 0.960 1.00 74.11 42 ILE B C 1
ATOM 2668 O O . ILE B 1 44 ? 24.019 9.117 2.039 1.00 74.78 42 ILE B O 1
ATOM 2673 N N . LEU B 1 45 ? 24.705 9.085 -0.104 1.00 74.16 43 LEU B N 1
ATOM 2674 C CA . LEU B 1 45 ? 25.218 10.448 -0.054 1.00 74.05 43 LEU B CA 1
ATOM 2675 C C . LEU B 1 45 ? 24.042 11.421 -0.072 1.00 74.90 43 LEU B C 1
ATOM 2676 O O . LEU B 1 45 ? 24.057 12.451 0.610 1.00 75.17 43 LEU B O 1
ATOM 2681 N N . GLU B 1 46 ? 23.022 11.081 -0.856 1.00 75.20 44 GLU B N 1
ATOM 2682 C CA . GLU B 1 46 ? 21.823 11.904 -0.963 1.00 75.19 44 GLU B CA 1
ATOM 2683 C C . GLU B 1 46 ? 20.861 11.580 0.179 1.00 75.26 44 GLU B C 1
ATOM 2684 O O . GLU B 1 46 ? 19.657 11.414 -0.027 1.00 74.90 44 GLU B O 1
ATOM 2690 N N . HIS B 1 47 ? 21.412 11.490 1.385 1.00 75.32 45 HIS B N 1
ATOM 2691 C CA . HIS B 1 47 ? 20.631 11.198 2.580 1.00 75.62 45 HIS B CA 1
ATOM 2692 C C . HIS B 1 47 ? 21.439 11.617 3.804 1.00 76.30 45 HIS B C 1
ATOM 2693 O O . HIS B 1 47 ? 20.897 11.784 4.897 1.00 76.86 45 HIS B O 1
ATOM 2700 N N . CYS B 1 48 ? 22.745 11.779 3.611 1.00 76.97 46 CYS B N 1
ATOM 2701 C CA . CYS B 1 48 ? 23.633 12.208 4.684 1.00 77.93 46 CYS B CA 1
ATOM 2702 C C . CYS B 1 48 ? 24.602 13.228 4.097 1.00 77.53 46 CYS B C 1
ATOM 2703 O O . CYS B 1 48 ? 25.190 13.006 3.035 1.00 76.80 46 CYS B O 1
ATOM 2706 N N . PRO B 1 49 ? 24.758 14.377 4.764 1.00 77.42 47 PRO B N 1
ATOM 2707 C CA . PRO B 1 49 ? 25.687 15.378 4.233 1.00 77.42 47 PRO B CA 1
ATOM 2708 C C . PRO B 1 49 ? 27.113 15.112 4.717 1.00 77.72 47 PRO B C 1
ATOM 2709 O O . PRO B 1 49 ? 28.081 15.556 4.097 1.00 77.85 47 PRO B O 1
ATOM 2713 N N . GLY B 1 50 ? 27.231 14.375 5.821 1.00 77.96 48 GLY B N 1
ATOM 2714 C CA . GLY B 1 50 ? 28.539 14.087 6.388 1.00 77.89 48 GLY B CA 1
ATOM 2715 C C . GLY B 1 50 ? 29.128 12.705 6.152 1.00 77.98 48 GLY B C 1
ATOM 2716 O O . GLY B 1 50 ? 30.289 12.592 5.751 1.00 77.59 48 GLY B O 1
ATOM 2717 N N . CYS B 1 51 ? 28.350 11.654 6.402 1.00 77.94 49 CYS B N 1
ATOM 2718 C CA . CYS B 1 51 ? 28.851 10.295 6.217 1.00 78.00 49 CYS B CA 1
ATOM 2719 C C . CYS B 1 51 ? 29.532 10.150 4.850 1.00 76.61 49 CYS B C 1
ATOM 2720 O O . CYS B 1 51 ? 28.911 10.372 3.808 1.00 76.30 49 CYS B O 1
ATOM 2723 N N . ARG B 1 52 ? 30.816 9.799 4.867 1.00 75.40 50 ARG B N 1
ATOM 2724 C CA . ARG B 1 52 ? 31.588 9.636 3.636 1.00 74.72 50 ARG B CA 1
ATOM 2725 C C . ARG B 1 52 ? 31.355 8.247 3.035 1.00 74.47 50 ARG B C 1
ATOM 2726 O O . ARG B 1 52 ? 30.786 7.367 3.686 1.00 74.73 50 ARG B O 1
ATOM 2734 N N . ILE B 1 53 ? 31.798 8.052 1.794 1.00 73.62 51 ILE B N 1
ATOM 2735 C CA . ILE B 1 53 ? 31.632 6.766 1.119 1.00 72.25 51 ILE B CA 1
ATOM 2736 C C . ILE B 1 53 ? 32.855 6.313 0.331 1.00 71.48 51 ILE B C 1
ATOM 2737 O O . ILE B 1 53 ? 33.249 6.947 -0.650 1.00 70.86 51 ILE B O 1
ATOM 2742 N N . ILE B 1 54 ? 33.445 5.207 0.773 1.00 70.34 52 ILE B N 1
ATOM 2743 C CA . ILE B 1 54 ? 34.605 4.632 0.109 1.00 69.39 52 ILE B CA 1
ATOM 2744 C C . ILE B 1 54 ? 34.073 3.494 -0.759 1.00 68.89 52 ILE B C 1
ATOM 2745 O O . ILE B 1 54 ? 33.508 2.526 -0.247 1.00 69.00 52 ILE B O 1
ATOM 2750 N N . GLY B 1 55 ? 34.244 3.617 -2.072 1.00 67.97 53 GLY B N 1
ATOM 2751 C CA . GLY B 1 55 ? 33.743 2.591 -2.968 1.00 66.28 53 GLY B CA 1
ATOM 2752 C C . GLY B 1 55 ? 34.776 1.890 -3.829 1.00 65.18 53 GLY B C 1
ATOM 2753 O O . GLY B 1 55 ? 35.665 2.524 -4.402 1.00 65.35 53 GLY B O 1
ATOM 2754 N N . ILE B 1 56 ? 34.645 0.569 -3.931 1.00 63.12 54 ILE B N 1
ATOM 2755 C CA . ILE B 1 56 ? 35.564 -0.232 -4.728 1.00 60.74 54 ILE B CA 1
ATOM 2756 C C . ILE B 1 56 ? 34.836 -1.267 -5.585 1.00 59.27 54 ILE B C 1
ATOM 2757 O O . ILE B 1 56 ? 33.683 -1.615 -5.322 1.00 59.01 54 ILE B O 1
ATOM 2762 N N . ASP B 1 57 ? 35.523 -1.738 -6.621 1.00 57.51 55 ASP B N 1
ATOM 2763 C CA . ASP B 1 57 ? 34.991 -2.746 -7.529 1.00 55.04 55 ASP B CA 1
ATOM 2764 C C . ASP B 1 57 ? 36.153 -3.267 -8.367 1.00 53.64 55 ASP B C 1
ATOM 2765 O O . ASP B 1 57 ? 37.154 -2.575 -8.548 1.00 52.59 55 ASP B O 1
ATOM 2770 N N . VAL B 1 58 ? 36.031 -4.490 -8.869 1.00 51.29 56 VAL B N 1
ATOM 2771 C CA . VAL B 1 58 ? 37.095 -5.068 -9.671 1.00 49.25 56 VAL B CA 1
ATOM 2772 C C . VAL B 1 58 ? 36.886 -4.748 -11.142 1.00 49.48 56 VAL B C 1
ATOM 2773 O O . VAL B 1 58 ? 37.794 -4.907 -11.957 1.00 48.96 56 VAL B O 1
ATOM 2777 N N . ASP B 1 59 ? 35.686 -4.291 -11.479 1.00 50.28 57 ASP B N 1
ATOM 2778 C CA . ASP B 1 59 ? 35.355 -3.958 -12.862 1.00 52.54 57 ASP B CA 1
ATOM 2779 C C . ASP B 1 59 ? 35.583 -2.477 -13.140 1.00 54.15 57 ASP B C 1
ATOM 2780 O O . ASP B 1 59 ? 34.903 -1.619 -12.580 1.00 53.84 57 ASP B O 1
ATOM 2785 N N . SER B 1 60 ? 36.535 -2.186 -14.016 1.00 55.51 58 SER B N 1
ATOM 2786 C CA . SER B 1 60 ? 36.849 -0.809 -14.360 1.00 58.53 58 SER B CA 1
ATOM 2787 C C . SER B 1 60 ? 35.746 -0.139 -15.181 1.00 60.14 58 SER B C 1
ATOM 2788 O O . SER B 1 60 ? 35.483 1.054 -15.021 1.00 60.63 58 SER B O 1
AT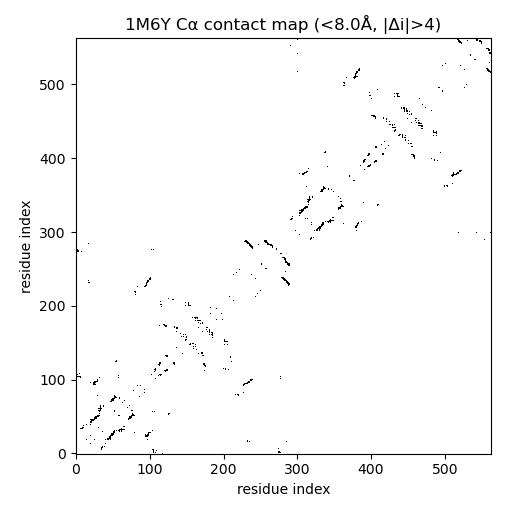OM 2791 N N . GLU B 1 61 ? 35.090 -0.906 -16.046 1.00 61.27 59 GLU B N 1
ATOM 2792 C CA . GLU B 1 61 ? 34.031 -0.358 -16.885 1.00 62.55 59 GLU B CA 1
ATOM 2793 C C . GLU B 1 61 ? 32.813 0.142 -16.112 1.00 62.58 59 GLU B C 1
ATOM 2794 O O . GLU B 1 61 ? 32.182 1.118 -16.518 1.00 63.04 59 GLU B O 1
ATOM 2800 N N . VAL B 1 62 ? 32.471 -0.522 -15.013 1.00 62.53 60 VAL B N 1
ATOM 2801 C CA . VAL B 1 62 ? 31.323 -0.097 -14.216 1.00 62.95 60 VAL B CA 1
ATOM 2802 C C . VAL B 1 62 ? 31.706 1.058 -13.293 1.00 64.06 60 VAL B C 1
ATOM 2803 O O . VAL B 1 62 ? 30.847 1.828 -12.856 1.00 64.10 60 VAL B O 1
ATOM 2807 N N . LEU B 1 63 ? 32.996 1.168 -12.990 1.00 64.55 61 LEU B N 1
ATOM 2808 C CA . LEU B 1 63 ? 33.482 2.243 -12.132 1.00 65.30 61 LEU B CA 1
ATOM 2809 C C . LEU B 1 63 ? 33.264 3.571 -12.844 1.00 66.24 61 LEU B C 1
ATOM 2810 O O . LEU B 1 63 ? 32.771 4.532 -12.251 1.00 66.94 61 LEU B O 1
ATOM 2815 N N . ARG B 1 64 ? 33.633 3.612 -14.121 1.00 66.74 62 ARG B N 1
ATOM 2816 C CA . ARG B 1 64 ? 33.462 4.811 -14.931 1.00 66.96 62 ARG B CA 1
ATOM 2817 C C . ARG B 1 64 ? 32.010 5.274 -14.875 1.00 67.39 62 ARG B C 1
ATOM 2818 O O . ARG B 1 64 ? 31.735 6.473 -14.811 1.00 68.03 62 ARG B O 1
ATOM 2826 N N . ILE B 1 65 ? 31.085 4.319 -14.885 1.00 67.42 63 ILE B N 1
ATOM 2827 C CA . ILE B 1 65 ? 29.662 4.635 -14.818 1.00 67.72 63 ILE B CA 1
ATOM 2828 C C . ILE B 1 65 ? 29.316 5.138 -13.416 1.00 68.59 63 ILE B C 1
ATOM 2829 O O . ILE B 1 65 ? 28.429 5.978 -13.247 1.00 69.22 63 ILE B O 1
ATOM 2834 N N . ALA B 1 66 ? 30.022 4.619 -12.415 1.00 68.93 64 ALA B N 1
ATOM 2835 C CA . ALA B 1 66 ? 29.801 5.023 -11.031 1.00 69.37 64 ALA B CA 1
ATOM 2836 C C . ALA B 1 66 ? 30.462 6.375 -10.801 1.00 70.01 64 ALA B C 1
ATOM 2837 O O . ALA B 1 66 ? 30.067 7.138 -9.918 1.00 69.82 64 ALA B O 1
ATOM 2839 N N . GLU B 1 67 ? 31.471 6.655 -11.616 1.00 70.49 65 GLU B N 1
ATOM 2840 C CA . GLU B 1 67 ? 32.232 7.896 -11.546 1.00 71.36 65 GLU B CA 1
ATOM 2841 C C . GLU B 1 67 ? 31.470 9.051 -12.196 1.00 71.49 65 GLU B C 1
ATOM 2842 O O . GLU B 1 67 ? 31.711 10.222 -11.890 1.00 71.81 65 GLU B O 1
ATOM 2848 N N . GLU B 1 68 ? 30.542 8.710 -13.084 1.00 70.98 66 GLU B N 1
ATOM 2849 C CA . GLU B 1 68 ? 29.754 9.712 -13.792 1.00 70.89 66 GLU B CA 1
ATOM 2850 C C . GLU B 1 68 ? 28.440 10.017 -13.076 1.00 70.46 66 GLU B C 1
ATOM 2851 O O . GLU B 1 68 ? 27.726 10.946 -13.454 1.00 71.12 66 GLU B O 1
ATOM 2857 N N . LYS B 1 69 ? 28.116 9.233 -12.051 1.00 69.71 67 LYS B N 1
ATOM 2858 C CA . LYS B 1 69 ? 26.884 9.446 -11.296 1.00 69.18 67 LYS B CA 1
ATOM 2859 C C . LYS B 1 69 ? 27.174 9.752 -9.834 1.00 68.63 67 LYS B C 1
ATOM 2860 O O . LYS B 1 69 ? 26.265 9.804 -9.002 1.00 68.77 67 LYS B O 1
ATOM 2866 N N . LEU B 1 70 ? 28.453 9.949 -9.531 1.00 68.07 68 LEU B N 1
ATOM 2867 C CA . LEU B 1 70 ? 28.902 10.267 -8.181 1.00 67.46 68 LEU B CA 1
ATOM 2868 C C . LEU B 1 70 ? 29.872 11.443 -8.256 1.00 67.66 68 LEU B C 1
ATOM 2869 O O . LEU B 1 70 ? 30.578 11.750 -7.291 1.00 68.04 68 LEU B O 1
ATOM 2874 N N . LYS B 1 71 ? 29.896 12.097 -9.414 1.00 67.43 69 LYS B N 1
ATOM 2875 C CA . LYS B 1 71 ? 30.774 13.237 -9.641 1.00 67.27 69 LYS B CA 1
ATOM 2876 C C . LYS B 1 71 ? 30.218 14.507 -9.002 1.00 66.94 69 LYS B C 1
ATOM 2877 O O . LYS B 1 71 ? 30.956 15.456 -8.747 1.00 66.94 69 LYS B O 1
ATOM 2879 N N . GLU B 1 72 ? 28.915 14.519 -8.744 1.00 66.86 70 GLU B N 1
ATOM 2880 C CA . GLU B 1 72 ? 28.270 15.679 -8.142 1.00 67.05 70 GLU B CA 1
ATOM 2881 C C . GLU B 1 72 ? 28.472 15.743 -6.628 1.00 67.19 70 GLU B C 1
ATOM 2882 O O . GLU B 1 72 ? 28.376 16.817 -6.032 1.00 67.54 70 GLU B O 1
ATOM 2888 N N . PHE B 1 73 ? 28.751 14.596 -6.011 1.00 66.57 71 PHE B N 1
ATOM 2889 C CA . PHE B 1 73 ? 28.987 14.534 -4.569 1.00 66.25 71 PHE B CA 1
ATOM 2890 C C . PHE B 1 73 ? 30.398 14.008 -4.320 1.00 66.53 71 PHE B C 1
ATOM 2891 O O . PHE B 1 73 ? 30.652 13.283 -3.360 1.00 66.56 71 PHE B O 1
ATOM 2899 N N . SER B 1 74 ? 31.308 14.418 -5.198 1.00 67.55 72 SER B N 1
ATOM 2900 C CA . SER B 1 74 ? 32.713 14.020 -5.187 1.00 68.47 72 SER B CA 1
ATOM 2901 C C . SER B 1 74 ? 33.475 13.949 -3.867 1.00 69.91 72 SER B C 1
ATOM 2902 O O . SER B 1 74 ? 33.771 12.862 -3.372 1.00 71.07 72 SER B O 1
ATOM 2905 N N . ASP B 1 75 ? 33.809 15.109 -3.312 1.00 71.36 73 ASP B N 1
ATOM 2906 C CA . ASP B 1 75 ? 34.594 15.175 -2.082 1.00 72.30 73 ASP B CA 1
ATOM 2907 C C . ASP B 1 75 ? 34.075 14.402 -0.871 1.00 72.72 73 ASP B C 1
ATOM 2908 O O . ASP B 1 75 ? 34.603 14.553 0.232 1.00 73.23 73 ASP B O 1
ATOM 2913 N N . ARG B 1 76 ? 33.054 13.573 -1.065 1.00 72.75 74 ARG B N 1
ATOM 2914 C CA . ARG B 1 76 ? 32.514 12.776 0.033 1.00 72.75 74 ARG B CA 1
ATOM 2915 C C . ARG B 1 76 ? 32.448 11.306 -0.369 1.00 72.73 74 ARG B C 1
ATOM 2916 O O . ARG B 1 76 ? 31.811 10.491 0.305 1.00 73.18 74 ARG B O 1
ATOM 2924 N N . VAL B 1 77 ? 33.115 10.979 -1.473 1.00 72.38 75 VAL B N 1
ATOM 2925 C CA . VAL B 1 77 ? 33.145 9.615 -1.987 1.00 72.09 75 VAL B CA 1
ATOM 2926 C C . VAL B 1 77 ? 34.347 9.401 -2.907 1.00 71.62 75 VAL B C 1
ATOM 2927 O O . VAL B 1 77 ? 34.543 10.137 -3.877 1.00 71.50 75 VAL B O 1
ATOM 2931 N N . SER B 1 78 ? 35.149 8.390 -2.590 1.00 70.96 76 SER B N 1
ATOM 2932 C CA . SER B 1 78 ? 36.331 8.064 -3.380 1.00 70.55 76 SER B CA 1
ATOM 2933 C C . SER B 1 78 ? 36.248 6.616 -3.873 1.00 69.74 76 SER B C 1
ATOM 2934 O O . SER B 1 78 ? 36.085 5.689 -3.079 1.00 69.78 76 SER B O 1
ATOM 2937 N N . LEU B 1 79 ? 36.365 6.431 -5.185 1.00 68.56 77 LEU B N 1
ATOM 2938 C CA . LEU B 1 79 ? 36.275 5.105 -5.790 1.00 67.46 77 LEU B CA 1
ATOM 2939 C C . LEU B 1 79 ? 37.630 4.496 -6.146 1.00 67.22 77 LEU B C 1
ATOM 2940 O O . LEU B 1 79 ? 38.537 5.194 -6.601 1.00 66.92 77 LEU B O 1
ATOM 2945 N N . PHE B 1 80 ? 37.754 3.186 -5.940 1.00 66.45 78 PHE B N 1
ATOM 2946 C CA . PHE B 1 80 ? 38.987 2.462 -6.246 1.00 65.79 78 PHE B CA 1
ATOM 2947 C C . PHE B 1 80 ? 38.711 1.111 -6.907 1.00 64.92 78 PHE B C 1
ATOM 2948 O O . PHE B 1 80 ? 37.646 0.523 -6.721 1.00 63.98 78 PHE B O 1
ATOM 2956 N N . LYS B 1 81 ? 39.680 0.628 -7.680 1.00 63.97 79 LYS B N 1
ATOM 2957 C CA . LYS B 1 81 ? 39.560 -0.657 -8.361 1.00 63.03 79 LYS B CA 1
ATOM 2958 C C . LYS B 1 81 ? 40.317 -1.730 -7.580 1.00 62.37 79 LYS B C 1
ATOM 2959 O O . LYS B 1 81 ? 41.505 -1.960 -7.817 1.00 61.90 79 LYS B O 1
ATOM 2965 N N . VAL B 1 82 ? 39.624 -2.378 -6.647 1.00 61.75 80 VAL B N 1
ATOM 2966 C CA . VAL B 1 82 ? 40.227 -3.429 -5.83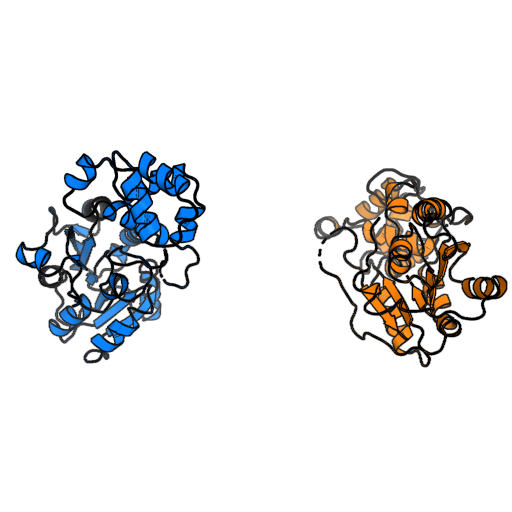1 1.00 61.36 80 VAL B CA 1
ATOM 2967 C C . VAL B 1 82 ? 39.146 -4.341 -5.255 1.00 60.76 80 VAL B C 1
ATOM 2968 O O . VAL B 1 82 ? 38.001 -3.923 -5.084 1.00 61.07 80 VAL B O 1
ATOM 2972 N N . SER B 1 83 ? 39.514 -5.583 -4.954 1.00 60.70 81 SER B N 1
ATOM 2973 C CA . SER B 1 83 ? 38.570 -6.541 -4.386 1.00 60.20 81 SER B CA 1
ATOM 2974 C C . SER B 1 83 ? 38.292 -6.154 -2.945 1.00 60.02 81 SER B C 1
ATOM 2975 O O . SER B 1 83 ? 39.175 -5.641 -2.257 1.00 60.54 81 SER B O 1
ATOM 2978 N N . TYR B 1 84 ? 37.073 -6.403 -2.481 1.00 59.75 82 TYR B N 1
ATOM 2979 C CA . TYR B 1 84 ? 36.732 -6.085 -1.104 1.00 60.14 82 TYR B CA 1
ATOM 2980 C C . TYR B 1 84 ? 37.502 -7.020 -0.186 1.00 61.61 82 TYR B C 1
ATOM 2981 O O . TYR B 1 84 ? 37.318 -7.018 1.030 1.00 61.36 82 TYR B O 1
ATOM 2990 N N . ARG B 1 85 ? 38.369 -7.823 -0.790 1.00 62.94 83 ARG B N 1
ATOM 2991 C CA . ARG B 1 85 ? 39.199 -8.765 -0.055 1.00 65.08 83 ARG B CA 1
ATOM 2992 C C . ARG B 1 85 ? 40.442 -8.043 0.445 1.00 65.45 83 ARG B C 1
ATOM 2993 O O . ARG B 1 85 ? 40.897 -8.267 1.564 1.00 65.62 83 ARG B O 1
ATOM 3001 N N . GLU B 1 86 ? 40.990 -7.182 -0.407 1.00 66.58 84 GLU B N 1
ATOM 3002 C CA . GLU B 1 86 ? 42.177 -6.402 -0.076 1.00 67.50 84 GLU B CA 1
ATOM 3003 C C . GLU B 1 86 ? 41.711 -5.097 0.552 1.00 67.68 84 GLU B C 1
ATOM 3004 O O . GLU B 1 86 ? 42.512 -4.201 0.825 1.00 67.78 84 GLU B O 1
ATOM 3010 N N . ALA B 1 87 ? 40.403 -4.998 0.764 1.00 67.97 85 ALA B N 1
ATOM 3011 C CA . ALA B 1 87 ? 39.795 -3.810 1.345 1.00 68.53 85 ALA B CA 1
ATOM 3012 C C . ALA B 1 87 ? 40.580 -3.280 2.540 1.00 69.36 85 ALA B C 1
ATOM 3013 O O . ALA B 1 87 ? 41.037 -2.138 2.529 1.00 69.78 85 ALA B O 1
ATOM 3015 N N . ASP B 1 88 ? 40.729 -4.113 3.566 1.00 69.90 86 ASP B N 1
ATOM 3016 C CA . ASP B 1 88 ? 41.451 -3.723 4.774 1.00 71.00 86 ASP B CA 1
ATOM 3017 C C . ASP B 1 88 ? 42.775 -3.036 4.443 1.00 71.41 86 ASP B C 1
ATOM 3018 O O . ASP B 1 88 ? 43.077 -1.966 4.973 1.00 71.37 86 ASP B O 1
ATOM 3023 N N . PHE B 1 89 ? 43.559 -3.649 3.560 1.00 71.83 87 PHE B N 1
ATOM 3024 C CA . PHE B 1 89 ? 44.845 -3.086 3.172 1.00 72.14 87 PHE B CA 1
ATOM 3025 C C . PHE B 1 89 ? 44.648 -1.706 2.555 1.00 72.18 87 PHE B C 1
ATOM 3026 O O . PHE B 1 89 ? 45.508 -0.833 2.678 1.00 72.30 87 PHE B O 1
ATOM 3034 N N . LEU B 1 90 ? 43.509 -1.514 1.894 1.00 71.87 88 LEU B N 1
ATOM 3035 C CA . LEU B 1 90 ? 43.193 -0.234 1.268 1.00 71.73 88 LEU B CA 1
ATOM 3036 C C . LEU B 1 90 ? 42.717 0.759 2.324 1.00 71.79 88 LEU B C 1
ATOM 3037 O O . LEU B 1 90 ? 43.133 1.917 2.337 1.00 72.06 88 LEU B O 1
ATOM 3042 N N . LEU B 1 91 ? 41.836 0.298 3.207 1.00 71.46 89 LEU B N 1
ATOM 3043 C CA . LEU B 1 91 ? 41.308 1.147 4.264 1.00 71.26 89 LEU B CA 1
ATOM 3044 C C . LEU B 1 91 ? 42.477 1.678 5.091 1.00 71.75 89 LEU B C 1
ATOM 3045 O O . LEU B 1 91 ? 42.467 2.826 5.540 1.00 71.70 89 LEU B O 1
ATOM 3050 N N . LYS B 1 92 ? 43.488 0.836 5.279 1.00 72.05 90 LYS B N 1
ATOM 3051 C CA . LYS B 1 92 ? 44.672 1.221 6.033 1.00 72.33 90 LYS B CA 1
ATOM 3052 C C . LYS B 1 92 ? 45.496 2.215 5.218 1.00 72.79 90 LYS B C 1
ATOM 3053 O O . LYS B 1 92 ? 45.756 3.329 5.669 1.00 73.48 90 LYS B O 1
ATOM 3059 N N . THR B 1 93 ? 45.898 1.810 4.015 1.00 73.11 91 THR B N 1
ATOM 3060 C CA . THR B 1 93 ? 46.695 2.670 3.141 1.00 73.37 91 THR B CA 1
ATOM 3061 C C . THR B 1 93 ? 45.997 3.998 2.872 1.00 73.50 91 THR B C 1
ATOM 3062 O O . THR B 1 93 ? 46.647 5.035 2.738 1.00 73.47 91 THR B O 1
ATOM 3066 N N . LEU B 1 94 ? 44.671 3.961 2.783 1.00 73.49 92 LEU B N 1
ATOM 3067 C CA . LEU B 1 94 ? 43.895 5.170 2.542 1.00 73.71 92 LEU B CA 1
ATOM 3068 C C . LEU B 1 94 ? 44.187 6.119 3.695 1.00 74.19 92 LEU B C 1
ATOM 3069 O O . LEU B 1 94 ? 44.069 7.339 3.569 1.00 74.48 92 LEU B O 1
ATOM 3074 N N . GLY B 1 95 ? 44.591 5.535 4.817 1.00 74.24 93 GLY B N 1
ATOM 3075 C CA . GLY B 1 95 ? 44.889 6.312 6.002 1.00 74.50 93 GLY B CA 1
ATOM 3076 C C . GLY B 1 95 ? 43.901 5.913 7.077 1.00 74.75 93 GLY B C 1
ATOM 3077 O O . GLY B 1 95 ? 44.246 5.823 8.257 1.00 75.29 93 GLY B O 1
ATOM 3078 N N . ILE B 1 96 ? 42.665 5.661 6.657 1.00 74.48 94 ILE B N 1
ATOM 3079 C CA . ILE B 1 96 ? 41.613 5.249 7.576 1.00 73.76 94 ILE B CA 1
ATOM 3080 C C . ILE B 1 96 ? 42.095 4.016 8.329 1.00 73.68 94 ILE B C 1
ATOM 3081 O O . ILE B 1 96 ? 43.045 3.353 7.905 1.00 74.20 94 ILE B O 1
ATOM 3086 N N . GLU B 1 97 ? 41.442 3.714 9.446 1.00 73.28 95 GLU B N 1
ATOM 3087 C CA . GLU B 1 97 ? 41.815 2.560 10.251 1.00 72.42 95 GLU B CA 1
ATOM 3088 C C . GLU B 1 97 ? 40.587 1.718 10.573 1.00 72.26 95 GLU B C 1
ATOM 3089 O O . GLU B 1 97 ? 40.703 0.562 10.985 1.00 72.18 95 GLU B O 1
ATOM 3095 N N . LYS B 1 98 ? 39.411 2.304 10.376 1.00 71.97 96 LYS B N 1
ATOM 3096 C CA . LYS B 1 98 ? 38.160 1.611 10.646 1.00 71.47 96 LYS B CA 1
ATOM 3097 C C . LYS B 1 98 ? 36.986 2.435 10.116 1.00 71.71 96 LYS B C 1
ATOM 3098 O O . LYS B 1 98 ? 37.074 3.662 10.023 1.00 72.17 96 LYS B O 1
ATOM 3104 N N . VAL B 1 99 ? 35.897 1.757 9.759 1.00 71.64 97 VAL B N 1
ATOM 3105 C CA . VAL B 1 99 ? 34.714 2.427 9.225 1.00 71.35 97 VAL B CA 1
ATOM 3106 C C . VAL B 1 99 ? 33.470 2.190 10.074 1.00 71.17 97 VAL B C 1
ATOM 3107 O O . VAL B 1 99 ? 33.499 1.424 11.039 1.00 71.45 97 VAL B O 1
ATOM 3111 N N . ASP B 1 100 ? 32.371 2.837 9.695 1.00 71.04 98 ASP B N 1
ATOM 3112 C CA . ASP B 1 100 ? 31.120 2.724 10.439 1.00 71.16 98 ASP B CA 1
ATOM 3113 C C . ASP B 1 100 ? 30.001 1.993 9.704 1.00 71.29 98 ASP B C 1
ATOM 3114 O O . ASP B 1 100 ? 28.905 1.830 10.243 1.00 72.00 98 ASP B O 1
ATOM 3119 N N . GLY B 1 101 ? 30.267 1.553 8.478 1.00 71.21 99 GLY B N 1
ATOM 3120 C CA . GLY B 1 101 ? 29.246 0.852 7.718 1.00 70.20 99 GLY B CA 1
ATOM 3121 C C . GLY B 1 101 ? 29.786 0.150 6.485 1.00 69.95 99 GLY B C 1
ATOM 3122 O O . GLY B 1 101 ? 30.528 0.740 5.695 1.00 69.95 99 GLY B O 1
ATOM 3123 N N . ILE B 1 102 ? 29.408 -1.115 6.319 1.00 69.13 100 ILE B N 1
ATOM 3124 C CA . ILE B 1 102 ? 29.851 -1.909 5.177 1.00 67.36 100 ILE B CA 1
ATOM 3125 C C . ILE B 1 102 ? 28.666 -2.400 4.351 1.00 66.70 100 ILE B C 1
ATOM 3126 O O . ILE B 1 102 ? 27.744 -3.020 4.884 1.00 66.75 100 ILE B O 1
ATOM 3131 N N . LEU B 1 103 ? 28.699 -2.124 3.050 1.00 65.94 101 LEU B N 1
ATOM 3132 C CA . LEU B 1 103 ? 27.628 -2.543 2.148 1.00 65.45 101 LEU B CA 1
ATOM 3133 C C . LEU B 1 103 ? 28.126 -3.476 1.044 1.00 65.04 101 LEU B C 1
ATOM 3134 O O . LEU B 1 103 ? 29.148 -3.213 0.410 1.00 65.46 101 LEU B O 1
ATOM 3147 N N . ASP B 1 105 ? 26.673 -5.723 -2.379 1.00 62.52 103 ASP B N 1
ATOM 3148 C CA . ASP B 1 105 ? 25.621 -6.092 -3.320 1.00 61.68 103 ASP B CA 1
ATOM 3149 C C . ASP B 1 105 ? 26.178 -7.268 -4.119 1.00 60.56 103 ASP B C 1
ATOM 3150 O O . ASP B 1 105 ? 26.855 -7.076 -5.132 1.00 59.37 103 ASP B O 1
ATOM 3155 N N . LEU B 1 106 ? 25.902 -8.480 -3.647 1.00 59.16 104 LEU B N 1
ATOM 3156 C CA . LEU B 1 106 ? 26.385 -9.693 -4.295 1.00 59.02 104 LEU B CA 1
ATOM 3157 C C . LEU B 1 106 ? 25.564 -10.053 -5.523 1.00 59.51 104 LEU B C 1
ATOM 3158 O O . LEU B 1 106 ? 24.468 -10.598 -5.408 1.00 61.35 104 LEU B O 1
ATOM 3163 N N . GLY B 1 107 ? 26.097 -9.750 -6.701 1.00 58.88 105 GLY B N 1
ATOM 3164 C CA . GLY B 1 107 ? 25.386 -10.060 -7.924 1.00 58.27 105 GLY B CA 1
ATOM 3165 C C . GLY B 1 107 ? 26.087 -9.515 -9.149 1.00 57.52 105 GLY B C 1
ATOM 3166 O O . GLY B 1 107 ? 27.263 -9.152 -9.096 1.00 57.61 105 GLY B O 1
ATOM 3167 N N . VAL B 1 108 ? 25.362 -9.471 -10.261 1.00 56.63 106 VAL B N 1
ATOM 3168 C CA . VAL B 1 108 ? 25.900 -8.961 -11.512 1.00 55.81 106 VAL B CA 1
ATOM 3169 C C . VAL B 1 108 ? 25.148 -7.680 -11.846 1.00 55.81 106 VAL B C 1
ATOM 3170 O O . VAL B 1 108 ? 23.920 -7.647 -11.780 1.00 55.29 106 VAL B O 1
ATOM 3174 N N . SER B 1 109 ? 25.879 -6.626 -12.197 1.00 55.04 107 SER B N 1
ATOM 3175 C CA . SER B 1 109 ? 25.236 -5.363 -12.531 1.00 55.31 107 SER B CA 1
ATOM 3176 C C . SER B 1 109 ? 24.546 -5.513 -13.875 1.00 55.37 107 SER B C 1
ATOM 3177 O O . SER B 1 109 ? 24.967 -6.312 -14.718 1.00 55.92 107 SER B O 1
ATOM 3180 N N . THR B 1 110 ? 23.483 -4.743 -14.073 1.00 54.55 108 THR B N 1
ATOM 3181 C CA . THR B 1 110 ? 22.732 -4.793 -15.317 1.00 53.12 108 THR B CA 1
ATOM 3182 C C . THR B 1 110 ? 23.623 -4.469 -16.514 1.00 52.10 108 THR B C 1
ATOM 3183 O O . THR B 1 110 ? 23.492 -5.081 -17.577 1.00 51.50 108 THR B O 1
ATOM 3187 N N . TYR B 1 111 ? 24.540 -3.522 -16.333 1.00 50.72 109 TYR B N 1
ATOM 3188 C CA . TYR B 1 111 ? 25.440 -3.133 -17.410 1.00 50.11 109 TYR B CA 1
ATOM 3189 C C . TYR B 1 111 ? 26.376 -4.274 -17.799 1.00 49.12 109 TYR B C 1
ATOM 3190 O O . TYR B 1 111 ? 26.692 -4.459 -18.978 1.00 47.92 109 TYR B O 1
ATOM 3199 N N . GLN B 1 112 ? 26.831 -5.031 -16.805 1.00 48.04 110 GLN B N 1
ATOM 3200 C CA . GLN B 1 112 ? 27.719 -6.159 -17.066 1.00 47.48 110 GLN B CA 1
ATOM 3201 C C . GLN B 1 112 ? 26.952 -7.198 -17.883 1.00 46.50 110 GLN B C 1
ATOM 3202 O O . GLN B 1 112 ? 27.477 -7.781 -18.832 1.00 45.94 110 GLN B O 1
ATOM 3208 N N . LEU B 1 113 ? 25.691 -7.395 -17.520 1.00 47.53 111 LEU B N 1
ATOM 3209 C CA . LEU B 1 113 ? 24.828 -8.348 -18.202 1.00 48.38 111 LEU B CA 1
ATOM 3210 C C . LEU B 1 113 ? 24.478 -7.962 -19.636 1.00 49.04 111 LEU B C 1
ATOM 3211 O O . LEU B 1 113 ? 24.542 -8.794 -20.539 1.00 46.58 111 LEU B O 1
ATOM 3216 N N . LYS B 1 114 ? 24.125 -6.697 -19.849 1.00 50.40 112 LYS B N 1
ATOM 3217 C CA . LYS B 1 114 ? 23.698 -6.254 -21.175 1.00 52.03 112 LYS B CA 1
ATOM 3218 C C . LYS B 1 114 ? 24.621 -5.372 -22.010 1.00 51.95 112 LYS B C 1
ATOM 3219 O O . LYS B 1 114 ? 24.401 -5.237 -23.213 1.00 52.76 112 LYS B O 1
ATOM 3225 N N . GLY B 1 115 ? 25.648 -4.779 -21.407 1.00 51.46 113 GLY B N 1
ATOM 3226 C CA . GLY B 1 115 ? 26.517 -3.912 -22.185 1.00 49.07 113 GLY B CA 1
ATOM 3227 C C . GLY B 1 115 ? 27.990 -4.252 -22.356 1.00 49.20 113 GLY B C 1
ATOM 3228 O O . GLY B 1 115 ? 28.656 -3.668 -23.217 1.00 47.97 113 GLY B O 1
ATOM 3229 N N . GLU B 1 116 ? 28.515 -5.195 -21.579 1.00 47.04 114 GLU B N 1
ATOM 3230 C CA . GLU B 1 116 ? 29.936 -5.511 -21.689 1.00 44.54 114 GLU B CA 1
ATOM 3231 C C . GLU B 1 116 ? 30.321 -6.574 -22.703 1.00 42.38 114 GLU B C 1
ATOM 3232 O O . GLU B 1 116 ? 31.502 -6.738 -23.011 1.00 41.94 114 GLU B O 1
ATOM 3238 N N . ASN B 1 117 ? 29.333 -7.285 -23.232 1.00 39.07 115 ASN B N 1
ATOM 3239 C CA . ASN B 1 117 ? 29.596 -8.328 -24.212 1.00 36.13 115 ASN B CA 1
ATOM 3240 C C . ASN B 1 117 ? 30.545 -9.367 -23.617 1.00 32.69 115 ASN B C 1
ATOM 3241 O O . ASN B 1 117 ? 31.437 -9.875 -24.297 1.00 30.70 115 ASN B O 1
ATOM 3246 N N . ARG B 1 118 ? 30.341 -9.686 -22.344 1.00 31.45 116 ARG B N 1
ATOM 3247 C CA . ARG B 1 118 ? 31.190 -10.673 -21.666 1.00 32.16 116 ARG B CA 1
ATOM 3248 C C . ARG B 1 118 ? 30.567 -12.068 -21.509 1.00 29.85 116 ARG B C 1
ATOM 3249 O O . ARG B 1 118 ? 31.170 -12.961 -20.915 1.00 27.81 116 ARG B O 1
ATOM 3257 N N . GLY B 1 119 ? 29.366 -12.256 -22.036 1.00 29.27 117 GLY B N 1
ATOM 3258 C CA . GLY B 1 119 ? 28.738 -13.565 -21.945 1.00 26.74 117 GLY B CA 1
ATOM 3259 C C . GLY B 1 119 ? 28.183 -13.959 -20.592 1.00 25.72 117 GLY B C 1
ATOM 3260 O O . GLY B 1 119 ? 28.073 -15.153 -20.284 1.00 26.77 117 GLY B O 1
ATOM 3261 N N . PHE B 1 120 ? 27.833 -12.977 -19.771 1.00 24.46 118 PHE B N 1
ATOM 3262 C CA . PHE B 1 120 ? 27.238 -13.270 -18.474 1.00 26.43 118 PHE B CA 1
ATOM 3263 C C . PHE B 1 120 ? 25.848 -13.866 -18.680 1.00 28.98 118 PHE B C 1
ATOM 3264 O O . PHE B 1 120 ? 25.385 -14.671 -17.877 1.00 26.12 118 PHE B O 1
ATOM 3272 N N . THR B 1 121 ? 25.185 -13.440 -19.753 1.00 31.39 119 THR B N 1
ATOM 3273 C CA . THR B 1 121 ? 23.840 -13.909 -20.058 1.00 35.22 119 THR B CA 1
ATOM 3274 C C . THR B 1 121 ? 23.796 -14.640 -21.381 1.00 35.01 119 THR B C 1
ATOM 3275 O O . THR B 1 121 ? 24.740 -14.596 -22.173 1.00 34.67 119 THR B O 1
ATOM 3279 N N . PHE B 1 122 ? 22.672 -15.296 -21.627 1.00 35.54 120 PHE B N 1
ATOM 3280 C CA . PHE B 1 122 ? 22.490 -16.100 -22.848 1.00 38.43 120 PHE B CA 1
ATOM 3281 C C . PHE B 1 122 ? 21.421 -15.482 -23.771 1.00 39.81 120 PHE B C 1
ATOM 3282 O O . PHE B 1 122 ? 20.995 -16.140 -24.723 1.00 41.63 120 PHE B O 1
ATOM 3290 N N . GLU B 1 123 ? 20.992 -14.255 -23.497 1.00 40.61 121 GLU B N 1
ATOM 3291 C CA . GLU B 1 123 ? 19.978 -13.616 -24.330 1.00 43.92 121 GLU B CA 1
ATOM 3292 C C . GLU B 1 123 ? 20.472 -13.544 -25.770 1.00 42.85 121 GLU B C 1
ATOM 3293 O O . GLU B 1 123 ? 19.681 -13.583 -26.713 1.00 41.02 121 GLU B O 1
ATOM 3299 N N . ARG B 1 124 ? 21.786 -13.444 -25.937 1.00 41.30 122 ARG B N 1
ATOM 3300 C CA . ARG B 1 124 ? 22.365 -13.382 -27.268 1.00 40.45 122 ARG B CA 1
ATOM 3301 C C . ARG B 1 124 ? 23.762 -13.984 -27.356 1.00 37.24 122 ARG B C 1
ATOM 3302 O O . ARG B 1 124 ? 24.394 -14.271 -26.343 1.00 34.09 122 ARG B O 1
ATOM 3310 N N . GLU B 1 125 ? 24.225 -14.181 -28.581 1.00 34.50 123 GLU B N 1
ATOM 3311 C CA . GLU B 1 125 ? 25.538 -14.757 -28.827 1.00 34.50 123 GLU B CA 1
ATOM 3312 C C . GLU B 1 125 ? 26.660 -13.807 -28.421 1.00 34.90 123 GLU B C 1
ATOM 3313 O O . GLU B 1 125 ? 26.779 -12.702 -28.954 1.00 31.16 123 GLU B O 1
ATOM 3319 N N . GLU B 1 126 ? 27.468 -14.248 -27.458 1.00 31.24 124 GLU B N 1
ATOM 3320 C CA . GLU B 1 126 ? 28.601 -13.469 -26.963 1.00 29.40 124 GLU B CA 1
ATOM 3321 C C . GLU B 1 126 ? 29.736 -14.421 -26.576 1.00 29.09 124 GLU B C 1
ATOM 3322 O O . GLU B 1 126 ? 29.515 -15.615 -26.376 1.00 25.52 124 GLU B O 1
ATOM 3328 N N . PRO B 1 127 ? 30.970 -13.906 -26.472 1.00 28.79 125 PRO B N 1
ATOM 3329 C CA . PRO B 1 127 ? 32.062 -14.810 -26.095 1.00 28.15 125 PRO B CA 1
ATOM 3330 C C . PRO B 1 127 ? 31.907 -15.288 -24.650 1.00 25.55 125 PRO B C 1
ATOM 3331 O O . PRO B 1 127 ? 31.292 -14.617 -23.827 1.00 25.01 125 PRO B O 1
ATOM 3335 N N . LEU B 1 128 ? 32.453 -16.461 -24.349 1.00 26.42 126 LEU B N 1
ATOM 3336 C CA . LEU B 1 128 ? 32.384 -16.992 -22.992 1.00 25.50 126 LEU B CA 1
ATOM 3337 C C . LEU B 1 128 ? 33.527 -16.392 -22.180 1.00 26.74 126 LEU B C 1
ATOM 3338 O O . LEU B 1 128 ? 34.601 -16.989 -22.054 1.00 24.84 126 LEU B O 1
ATOM 3343 N N . ASP B 1 129 ? 33.280 -15.216 -21.621 1.00 26.68 127 ASP B N 1
ATOM 3344 C CA . ASP B 1 129 ? 34.294 -14.510 -20.838 1.00 28.04 127 ASP B CA 1
ATOM 3345 C C . ASP B 1 129 ? 33.920 -14.568 -19.371 1.00 26.66 127 ASP B C 1
ATOM 3346 O O . ASP B 1 129 ? 34.556 -15.276 -18.573 1.00 24.99 127 ASP B O 1
ATOM 3359 N N . ARG B 1 131 ? 34.395 -12.628 -17.024 1.00 32.25 129 ARG B N 1
ATOM 3360 C CA . ARG B 1 131 ? 35.303 -12.028 -16.045 1.00 33.34 129 ARG B CA 1
ATOM 3361 C C . ARG B 1 131 ? 34.773 -10.667 -15.634 1.00 33.30 129 ARG B C 1
ATOM 3362 O O . ARG B 1 131 ? 34.469 -9.832 -16.485 1.00 31.26 129 ARG B O 1
ATOM 3378 N N . ASP B 1 133 ? 36.631 -8.959 -13.678 1.00 41.90 131 ASP B N 1
ATOM 3379 C CA . ASP B 1 133 ? 37.935 -8.297 -13.631 1.00 43.78 131 ASP B CA 1
ATOM 3380 C C . ASP B 1 133 ? 38.686 -8.633 -14.913 1.00 44.06 131 ASP B C 1
ATOM 3381 O O . ASP B 1 133 ? 39.180 -9.749 -15.077 1.00 43.33 131 ASP B O 1
ATOM 3386 N N . LEU B 1 134 ? 38.775 -7.670 -15.821 1.00 46.70 132 LEU B N 1
ATOM 3387 C CA . LEU B 1 134 ? 39.466 -7.884 -17.085 1.00 49.24 132 LEU B CA 1
ATOM 3388 C C . LEU B 1 134 ? 40.952 -8.184 -16.902 1.00 49.81 132 LEU B C 1
ATOM 3389 O O . LEU B 1 134 ? 41.629 -8.604 -17.844 1.00 50.22 132 LEU B O 1
ATOM 3394 N N . GLU B 1 135 ? 41.461 -7.972 -15.694 1.00 49.32 133 GLU B N 1
ATOM 3395 C CA . GLU B 1 135 ? 42.867 -8.240 -15.423 1.00 49.81 133 GLU B CA 1
ATOM 3396 C C . GLU B 1 135 ? 43.114 -9.725 -15.209 1.00 47.88 133 GLU B C 1
ATOM 3397 O O . GLU B 1 135 ? 44.224 -10.209 -15.425 1.00 46.77 133 GLU B O 1
ATOM 3403 N N . SER B 1 136 ? 42.078 -10.447 -14.787 1.00 45.48 134 SER B N 1
ATOM 3404 C CA . SER B 1 136 ? 42.201 -11.884 -14.558 1.00 41.76 134 SER B CA 1
ATOM 3405 C C . SER B 1 136 ? 42.368 -12.614 -15.874 1.00 39.11 134 SER B C 1
ATOM 3406 O O . SER B 1 136 ? 41.869 -12.170 -16.905 1.00 41.24 134 SER B O 1
ATOM 3409 N N . GLU B 1 137 ? 43.072 -13.737 -15.839 1.00 36.52 135 GLU B N 1
ATOM 3410 C CA . GLU B 1 137 ? 43.289 -14.526 -17.039 1.00 36.20 135 GLU B CA 1
ATOM 3411 C C . GLU B 1 137 ? 42.299 -15.698 -17.132 1.00 32.36 135 GLU B C 1
ATOM 3412 O O . GLU B 1 137 ? 42.173 -16.326 -18.179 1.00 31.61 135 GLU B O 1
ATOM 3418 N N . VAL B 1 138 ? 41.616 -15.997 -16.034 1.00 29.08 136 VAL B N 1
ATOM 3419 C CA . VAL B 1 138 ? 40.656 -17.109 -16.024 1.00 27.35 136 VAL B CA 1
ATOM 3420 C C . VAL B 1 138 ? 39.311 -16.691 -16.633 1.00 23.46 136 VAL B C 1
ATOM 3421 O O . VAL B 1 138 ? 38.626 -15.842 -16.092 1.00 25.91 136 VAL B O 1
ATOM 3425 N N . THR B 1 139 ? 38.955 -17.290 -17.759 1.00 25.47 137 THR B N 1
ATOM 3426 C CA . THR B 1 139 ? 37.686 -16.992 -18.428 1.00 23.80 137 THR B CA 1
ATOM 3427 C C . THR B 1 139 ? 36.754 -18.213 -18.376 1.00 23.72 137 THR B C 1
ATOM 3428 O O . THR B 1 139 ? 37.191 -19.335 -18.111 1.00 19.56 137 THR B O 1
ATOM 3432 N N . ALA B 1 140 ? 35.474 -17.995 -18.662 1.00 22.28 138 ALA B N 1
ATOM 3433 C CA . ALA B 1 140 ? 34.522 -19.098 -18.674 1.00 21.82 138 ALA B CA 1
ATOM 3434 C C . ALA B 1 140 ? 34.959 -20.093 -19.742 1.00 20.97 138 ALA B C 1
ATOM 3435 O O . ALA B 1 140 ? 34.884 -21.303 -19.542 1.00 21.76 138 ALA B O 1
ATOM 3437 N N . GLN B 1 141 ? 35.423 -19.587 -20.884 1.00 20.65 139 GLN B N 1
ATOM 3438 C CA . GLN B 1 141 ? 35.848 -20.458 -21.972 1.00 21.06 139 GLN B CA 1
ATOM 3439 C C . GLN B 1 141 ? 36.948 -21.430 -21.555 1.00 20.24 139 GLN B C 1
ATOM 3440 O O . GLN B 1 141 ? 36.909 -22.612 -21.905 1.00 18.88 139 GLN B O 1
ATOM 3446 N N . LYS B 1 142 ? 37.942 -20.926 -20.833 1.00 20.75 140 LYS B N 1
ATOM 3447 C CA . LYS B 1 142 ? 39.049 -21.784 -20.406 1.00 22.69 140 LYS B CA 1
ATOM 3448 C C . LYS B 1 142 ? 38.555 -22.856 -19.442 1.00 20.56 140 LYS B C 1
ATOM 3449 O O . LYS B 1 142 ? 38.898 -24.030 -19.574 1.00 21.13 140 LYS B O 1
ATOM 3455 N N . VAL B 1 143 ? 37.734 -22.448 -18.484 1.00 20.25 141 VAL B N 1
ATOM 3456 C CA . VAL B 1 143 ? 37.191 -23.391 -17.511 1.00 21.74 141 VAL B CA 1
ATOM 3457 C C . VAL B 1 143 ? 36.352 -24.457 -18.215 1.00 22.12 141 VAL B C 1
ATOM 3458 O O . VAL B 1 143 ? 36.513 -25.652 -17.968 1.00 22.62 141 VAL B O 1
ATOM 3462 N N . LEU B 1 144 ? 35.460 -24.026 -19.104 1.00 20.27 142 LEU B N 1
ATOM 3463 C CA . LEU B 1 144 ? 34.595 -24.970 -19.811 1.00 19.02 142 LEU B CA 1
ATOM 3464 C C . LEU B 1 144 ? 35.335 -25.900 -20.759 1.00 19.63 142 LEU B C 1
ATOM 3465 O O . LEU B 1 144 ? 34.907 -27.031 -20.992 1.00 19.61 142 LEU B O 1
ATOM 3470 N N . ASN B 1 145 ? 36.455 -25.440 -21.302 1.00 19.01 143 ASN B N 1
ATOM 3471 C CA . ASN B 1 145 ? 37.201 -26.268 -22.233 1.00 19.99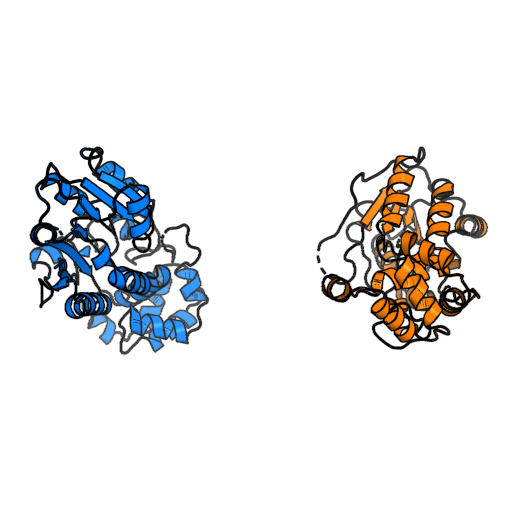 143 ASN B CA 1
ATOM 3472 C C . ASN B 1 145 ? 38.327 -27.080 -21.614 1.00 19.83 143 ASN B C 1
ATOM 3473 O O . ASN B 1 145 ? 38.779 -28.051 -22.214 1.00 19.91 143 ASN B O 1
ATOM 3478 N N . GLU B 1 146 ? 38.757 -26.703 -20.418 1.00 19.00 144 GLU B N 1
ATOM 3479 C CA . GLU B 1 146 ? 39.884 -27.390 -19.761 1.00 20.75 144 GLU B CA 1
ATOM 3480 C C . GLU B 1 146 ? 39.586 -28.214 -18.505 1.00 20.82 144 GLU B C 1
ATOM 3481 O O . GLU B 1 146 ? 40.316 -29.154 -18.183 1.00 20.49 144 GLU B O 1
ATOM 3487 N N . LEU B 1 147 ? 38.539 -27.859 -17.775 1.00 21.65 145 LEU B N 1
ATOM 3488 C CA . LEU B 1 147 ? 38.238 -28.570 -16.530 1.00 21.87 145 LEU B CA 1
ATOM 3489 C C . LEU B 1 147 ? 37.621 -29.946 -16.780 1.00 23.12 145 LEU B C 1
ATOM 3490 O O . LEU B 1 147 ? 36.708 -30.094 -17.589 1.00 23.93 145 LEU B O 1
ATOM 3495 N N . PRO B 1 148 ? 38.135 -30.987 -16.110 1.00 23.36 146 PRO B N 1
ATOM 3496 C CA . PRO B 1 148 ? 37.592 -32.336 -16.303 1.00 24.06 146 PRO B CA 1
ATOM 3497 C C . PRO B 1 148 ? 36.134 -32.407 -15.870 1.00 20.91 146 PRO B C 1
ATOM 3498 O O . PRO B 1 148 ? 35.697 -31.615 -15.034 1.00 21.28 146 PRO B O 1
ATOM 3502 N N . GLU B 1 149 ? 35.398 -33.353 -16.448 1.00 22.68 147 GLU B N 1
ATOM 3503 C CA . GLU B 1 149 ? 33.987 -33.528 -16.158 1.00 22.55 147 GLU B CA 1
ATOM 3504 C C . GLU B 1 149 ? 33.612 -33.587 -14.688 1.00 20.60 147 GLU B C 1
ATOM 3505 O O . GLU B 1 149 ? 32.657 -32.940 -14.273 1.00 18.78 147 GLU B O 1
ATOM 3511 N N . GLU B 1 150 ? 34.341 -34.369 -13.893 1.00 18.24 148 GLU B N 1
ATOM 3512 C CA . GLU B 1 150 ? 34.015 -34.487 -12.473 1.00 17.79 148 GLU B CA 1
ATOM 3513 C C . GLU B 1 150 ? 34.081 -33.157 -11.716 1.00 16.62 148 GLU B C 1
ATOM 3514 O O . GLU B 1 150 ? 33.204 -32.849 -10.904 1.00 14.29 148 GLU B O 1
ATOM 3520 N N . GLU B 1 151 ? 35.147 -32.394 -11.962 1.00 14.77 149 GLU B N 1
ATOM 3521 C CA . GLU B 1 151 ? 35.331 -31.105 -11.313 1.00 15.43 149 GLU B CA 1
ATOM 3522 C C . GLU B 1 151 ? 34.299 -30.105 -11.823 1.00 13.14 149 GLU B C 1
ATOM 3523 O O . GLU B 1 151 ? 33.806 -29.278 -11.072 1.00 14.92 149 GLU B O 1
ATOM 3529 N N . LEU B 1 152 ? 33.980 -30.189 -13.105 1.00 14.64 150 LEU B N 1
ATOM 3530 C CA . LEU B 1 152 ? 32.984 -29.295 -13.687 1.00 16.42 150 LEU B CA 1
ATOM 3531 C C . LEU B 1 152 ? 31.621 -29.603 -13.051 1.00 15.82 150 LEU B C 1
ATOM 3532 O O . LEU B 1 152 ? 30.873 -28.693 -12.659 1.00 14.67 150 LEU B O 1
ATOM 3537 N N . ALA B 1 153 ? 31.292 -30.888 -12.939 1.00 15.61 151 ALA B N 1
ATOM 3538 C CA . ALA B 1 153 ? 30.016 -31.263 -12.329 1.00 15.36 151 ALA B CA 1
ATOM 3539 C C . ALA B 1 153 ? 29.889 -30.762 -10.889 1.00 16.03 151 ALA B C 1
ATOM 3540 O O . ALA B 1 153 ? 28.810 -30.355 -10.467 1.00 15.70 151 ALA B O 1
ATOM 3542 N N . ARG B 1 154 ? 30.983 -30.790 -10.127 1.00 14.34 152 ARG B N 1
ATOM 3543 C CA . ARG B 1 154 ? 30.932 -30.316 -8.750 1.00 14.64 152 ARG B CA 1
ATOM 3544 C C . ARG B 1 154 ? 30.630 -28.821 -8.688 1.00 14.08 152 ARG B C 1
ATOM 3545 O O . ARG B 1 154 ? 29.890 -28.353 -7.811 1.00 13.74 152 ARG B O 1
ATOM 3553 N N . ILE B 1 155 ? 31.217 -28.065 -9.602 1.00 15.57 153 ILE B N 1
ATOM 3554 C CA . ILE B 1 155 ? 30.955 -26.625 -9.649 1.00 15.52 153 ILE B CA 1
ATOM 3555 C C . ILE B 1 155 ? 29.468 -26.366 -9.965 1.00 16.19 153 ILE B C 1
ATOM 3556 O O . ILE B 1 155 ? 28.827 -25.525 -9.333 1.00 18.05 153 ILE B O 1
ATOM 3561 N N . ILE B 1 156 ? 28.937 -27.091 -10.945 1.00 14.63 154 ILE B N 1
ATOM 3562 C CA . ILE B 1 156 ? 27.539 -26.927 -11.354 1.00 14.33 154 ILE B CA 1
ATOM 3563 C C . ILE B 1 156 ? 26.598 -27.367 -10.216 1.00 14.46 154 ILE B C 1
ATOM 3564 O O . ILE B 1 156 ? 25.570 -26.729 -9.970 1.00 16.24 154 ILE B O 1
ATOM 3569 N N . PHE B 1 157 ? 26.972 -28.429 -9.505 1.00 13.15 155 PHE B N 1
ATOM 3570 C CA . PHE B 1 157 ? 26.189 -28.931 -8.366 1.00 13.57 155 PHE B CA 1
ATOM 3571 C C . PHE B 1 157 ? 26.216 -27.946 -7.191 1.00 16.99 155 PHE B C 1
ATOM 3572 O O . PHE B 1 157 ? 25.175 -27.608 -6.612 1.00 17.08 155 PHE B O 1
ATOM 3580 N N . GLU B 1 158 ? 27.413 -27.471 -6.847 1.00 16.33 156 GLU B N 1
ATOM 3581 C CA . GLU B 1 158 ? 27.578 -26.565 -5.711 1.00 16.91 156 GLU B CA 1
ATOM 3582 C C . GLU B 1 158 ? 27.188 -25.104 -5.930 1.00 18.58 156 GLU B C 1
ATOM 3583 O O . GLU B 1 158 ? 26.516 -24.512 -5.088 1.00 20.71 156 GLU B O 1
ATOM 3589 N N . TYR B 1 159 ? 27.640 -24.518 -7.036 1.00 17.53 157 TYR B N 1
ATOM 3590 C CA . TYR B 1 159 ? 27.377 -23.106 -7.307 1.00 19.43 157 TYR B CA 1
ATOM 3591 C C . TYR B 1 159 ? 26.148 -22.874 -8.167 1.00 20.64 157 TYR B C 1
ATOM 3592 O O . TYR B 1 159 ? 25.552 -21.806 -8.128 1.00 20.77 157 TYR B O 1
ATOM 3601 N N . GLY B 1 160 ? 25.766 -23.863 -8.957 1.00 21.31 158 GLY B N 1
ATOM 3602 C CA . GLY B 1 160 ? 24.597 -23.657 -9.789 1.00 22.82 158 GLY B CA 1
ATOM 3603 C C . GLY B 1 160 ? 23.387 -24.218 -9.092 1.00 25.37 158 GLY B C 1
ATOM 3604 O O . GLY B 1 160 ? 22.259 -23.790 -9.317 1.00 26.06 158 GLY B O 1
ATOM 3605 N N . GLU B 1 161 ? 23.653 -25.175 -8.211 1.00 23.71 159 GLU B N 1
ATOM 3606 C CA . GLU B 1 161 ? 22.637 -25.885 -7.473 1.00 22.52 159 GLU B CA 1
ATOM 3607 C C . GLU B 1 161 ? 21.764 -26.711 -8.410 1.00 20.35 159 GLU B C 1
ATOM 3608 O O . GLU B 1 161 ? 20.547 -26.759 -8.264 1.00 17.65 159 GLU B O 1
ATOM 3614 N N . GLU B 1 162 ? 22.405 -27.324 -9.403 1.00 17.14 160 GLU B N 1
ATOM 3615 C CA . GLU B 1 162 ? 21.730 -28.257 -10.302 1.00 17.38 160 GLU B CA 1
ATOM 3616 C C . GLU B 1 162 ? 21.962 -29.548 -9.532 1.00 17.54 160 GLU B C 1
ATOM 3617 O O . GLU B 1 162 ? 22.915 -30.289 -9.789 1.00 15.92 160 GLU B O 1
ATOM 3623 N N . LYS B 1 163 ? 21.092 -29.822 -8.573 1.00 16.96 161 LYS B N 1
ATOM 3624 C CA . LYS B 1 163 ? 21.289 -30.984 -7.719 1.00 19.36 161 LYS B CA 1
ATOM 3625 C C . LYS B 1 163 ? 20.993 -32.350 -8.311 1.00 18.40 161 LYS B C 1
ATOM 3626 O O . LYS B 1 163 ? 21.384 -33.377 -7.751 1.00 17.59 161 LYS B O 1
ATOM 3632 N N . ARG B 1 164 ? 20.326 -32.367 -9.453 1.00 15.04 162 ARG B N 1
ATOM 3633 C CA . ARG B 1 164 ? 19.968 -33.623 -10.080 1.00 14.76 162 ARG B CA 1
ATOM 3634 C C . ARG B 1 164 ? 20.690 -33.890 -11.388 1.00 14.31 162 ARG B C 1
ATOM 3635 O O . ARG B 1 164 ? 21.008 -35.032 -11.696 1.00 15.77 162 ARG B O 1
ATOM 3643 N N . PHE B 1 165 ? 20.946 -32.833 -12.156 1.00 12.95 163 PHE B N 1
ATOM 3644 C CA . PHE B 1 165 ? 21.536 -32.983 -13.473 1.00 14.40 163 PHE B CA 1
ATOM 3645 C C . PHE B 1 165 ? 22.956 -32.478 -13.697 1.00 13.99 163 PHE B C 1
ATOM 3646 O O . PHE B 1 165 ? 23.412 -32.448 -14.834 1.00 12.12 163 PHE B O 1
ATOM 3654 N N . ALA B 1 166 ? 23.650 -32.107 -12.632 1.00 13.50 164 ALA B N 1
ATOM 3655 C CA . ALA B 1 166 ? 25.008 -31.561 -12.776 1.00 14.08 164 ALA B CA 1
ATOM 3656 C C . ALA B 1 166 ? 25.948 -32.443 -13.596 1.00 15.08 164 ALA B C 1
ATOM 3657 O O . ALA B 1 166 ? 26.680 -31.945 -14.456 1.00 13.97 164 ALA B O 1
ATOM 3659 N N . ARG B 1 167 ? 25.935 -33.750 -13.335 1.00 16.32 165 ARG B N 1
ATOM 3660 C CA . ARG B 1 167 ? 26.812 -34.669 -14.064 1.00 17.40 165 ARG B CA 1
ATOM 3661 C C . ARG B 1 167 ? 26.477 -34.738 -15.550 1.00 17.01 165 ARG B C 1
ATOM 3662 O O . ARG B 1 167 ? 27.383 -34.749 -16.378 1.00 15.56 165 ARG B O 1
ATOM 3670 N N . ARG B 1 168 ? 25.194 -34.781 -15.906 1.00 16.10 166 ARG B N 1
ATOM 3671 C CA . ARG B 1 168 ? 24.813 -34.812 -17.323 1.00 17.94 166 ARG B CA 1
ATOM 3672 C C . ARG B 1 168 ? 25.202 -33.520 -18.028 1.00 14.54 166 ARG B C 1
ATOM 3673 O O . ARG B 1 168 ? 25.590 -33.539 -19.185 1.00 14.95 166 ARG B O 1
ATOM 3681 N N . ILE B 1 169 ? 25.054 -32.391 -17.342 1.00 15.04 167 ILE B N 1
ATOM 3682 C CA . ILE B 1 169 ? 25.411 -31.111 -17.949 1.00 12.85 167 ILE B CA 1
ATOM 3683 C C . ILE B 1 169 ? 26.927 -31.068 -18.167 1.00 15.83 167 ILE B C 1
ATOM 3684 O O . ILE B 1 169 ? 27.398 -30.690 -19.249 1.00 13.37 167 ILE B O 1
ATOM 3689 N N . ALA B 1 170 ? 27.686 -31.456 -17.144 1.00 14.23 168 ALA B N 1
ATOM 3690 C CA . ALA B 1 170 ? 29.151 -31.474 -17.266 1.00 16.61 168 ALA B CA 1
ATOM 3691 C C . ALA B 1 170 ? 29.562 -32.348 -18.448 1.00 16.15 168 ALA B C 1
ATOM 3692 O O . ALA B 1 170 ? 30.429 -31.976 -19.250 1.00 17.41 168 ALA B O 1
ATOM 3694 N N . ARG B 1 171 ? 28.945 -33.520 -18.561 1.00 17.08 169 ARG B N 1
ATOM 3695 C CA . ARG B 1 171 ? 29.266 -34.439 -19.652 1.00 20.59 169 ARG B CA 1
ATOM 3696 C C . ARG B 1 171 ? 28.995 -33.837 -21.025 1.00 22.70 169 ARG B C 1
ATOM 3697 O O . ARG B 1 171 ? 29.810 -33.971 -21.950 1.00 20.74 169 ARG B O 1
ATOM 3705 N N . LYS B 1 172 ? 27.851 -33.176 -21.174 1.00 18.49 170 LYS B N 1
ATOM 3706 C CA . LYS B 1 172 ? 27.518 -32.566 -22.457 1.00 18.11 170 LYS B CA 1
ATOM 3707 C C . LYS B 1 172 ? 28.449 -31.418 -22.780 1.00 17.03 170 LYS B C 1
ATOM 3708 O O . LYS B 1 172 ? 28.754 -31.167 -23.944 1.00 20.68 170 LYS B O 1
ATOM 3714 N N . ILE B 1 173 ? 28.892 -30.704 -21.754 1.00 18.08 171 ILE B N 1
ATOM 3715 C CA . ILE B 1 173 ? 29.828 -29.614 -21.980 1.00 18.41 171 ILE B CA 1
ATOM 3716 C C . ILE B 1 173 ? 31.097 -30.229 -22.565 1.00 20.09 171 ILE B C 1
ATOM 3717 O O . ILE B 1 173 ? 31.603 -29.771 -23.590 1.00 18.92 171 ILE B O 1
ATOM 3722 N N . VAL B 1 174 ? 31.591 -31.288 -21.933 1.00 19.87 172 VAL B N 1
ATOM 3723 C CA . VAL B 1 174 ? 32.797 -31.948 -22.437 1.00 21.47 172 VAL B CA 1
ATOM 3724 C C . VAL B 1 174 ? 32.597 -32.480 -23.862 1.00 22.56 172 VAL B C 1
ATOM 3725 O O . VAL B 1 174 ? 33.471 -32.327 -24.721 1.00 22.95 172 VAL B O 1
ATOM 3729 N N . GLU B 1 175 ? 31.451 -33.101 -24.127 1.00 23.70 173 GLU B N 1
ATOM 3730 C CA . GLU B 1 175 ? 31.191 -33.643 -25.465 1.00 25.04 173 GLU B CA 1
ATOM 3731 C C . GLU B 1 175 ? 31.091 -32.594 -26.567 1.00 25.52 173 GLU B C 1
ATOM 3732 O O . GLU B 1 175 ? 31.310 -32.912 -27.742 1.00 25.94 173 GLU B O 1
ATOM 3738 N N . ASN B 1 176 ? 30.762 -31.359 -26.201 1.00 24.63 174 ASN B N 1
ATOM 3739 C CA . ASN B 1 176 ? 30.626 -30.276 -27.174 1.00 27.06 174 ASN B CA 1
ATOM 3740 C C . ASN B 1 176 ? 31.857 -29.403 -27.358 1.00 25.83 174 ASN B C 1
ATOM 3741 O O . ASN B 1 176 ? 31.803 -28.412 -28.083 1.00 25.16 174 ASN B O 1
ATOM 3746 N N . ARG B 1 177 ? 32.957 -29.752 -26.706 1.00 23.32 175 ARG B N 1
ATOM 3747 C CA . ARG B 1 177 ? 34.174 -28.959 -26.819 1.00 23.38 175 ARG B CA 1
ATOM 3748 C C . ARG B 1 177 ? 34.712 -28.913 -28.246 1.00 23.92 175 ARG B C 1
ATOM 3749 O O . ARG B 1 177 ? 34.625 -29.891 -28.977 1.00 25.29 175 ARG B O 1
ATOM 3757 N N . PRO B 1 178 ? 35.303 -27.782 -28.642 1.00 25.46 176 PRO B N 1
ATOM 3758 C CA . PRO B 1 178 ? 35.481 -26.581 -27.818 1.00 26.13 176 PRO B CA 1
ATOM 3759 C C . PRO B 1 178 ? 34.258 -25.669 -27.810 1.00 27.67 176 PRO B C 1
ATOM 3760 O O . PRO B 1 178 ? 33.567 -25.545 -28.821 1.00 29.35 176 PRO B O 1
ATOM 3764 N N . LEU B 1 179 ? 33.969 -25.070 -26.659 1.00 25.05 177 LEU B N 1
ATOM 3765 C CA . LEU B 1 179 ? 32.861 -24.134 -26.560 1.00 24.80 177 LEU B CA 1
ATOM 3766 C C . LEU B 1 179 ? 33.482 -22.776 -26.796 1.00 25.91 177 LEU B C 1
ATOM 3767 O O . LEU B 1 179 ? 34.590 -22.512 -26.325 1.00 26.18 177 LEU B O 1
ATOM 3772 N N . ASN B 1 180 ? 32.774 -21.915 -27.520 1.00 25.37 178 ASN B N 1
ATOM 3773 C CA . ASN B 1 180 ? 33.283 -20.584 -27.824 1.00 26.24 178 ASN B CA 1
ATOM 3774 C C . ASN B 1 180 ? 32.323 -19.473 -27.451 1.00 26.43 178 ASN B C 1
ATOM 3775 O O . ASN B 1 180 ? 32.751 -18.400 -27.038 1.00 26.17 178 ASN B O 1
ATOM 3780 N N . THR B 1 181 ? 31.020 -19.729 -27.574 1.00 23.58 179 THR B N 1
ATOM 3781 C CA . THR B 1 181 ? 30.035 -18.702 -27.267 1.00 22.13 179 THR B CA 1
ATOM 3782 C C . THR B 1 181 ? 28.980 -19.120 -26.258 1.00 23.12 179 THR B C 1
ATOM 3783 O O . THR B 1 181 ? 28.844 -20.298 -25.928 1.00 20.28 179 THR B O 1
ATOM 3787 N N . THR B 1 182 ? 28.240 -18.129 -25.780 1.00 21.24 180 THR B N 1
ATOM 3788 C CA . THR B 1 182 ? 27.141 -18.333 -24.845 1.00 23.70 180 THR B CA 1
ATOM 3789 C C . THR B 1 182 ? 26.162 -19.363 -25.409 1.00 23.24 180 THR B C 1
ATOM 3790 O O . THR B 1 182 ? 25.608 -20.185 -24.670 1.00 23.93 180 THR B O 1
ATOM 3794 N N . LEU B 1 183 ? 25.939 -19.306 -26.718 1.00 22.74 181 LEU B N 1
ATOM 3795 C CA . LEU B 1 183 ? 25.011 -20.222 -27.367 1.00 22.59 181 LEU B CA 1
ATOM 3796 C C . LEU B 1 183 ? 25.519 -21.654 -27.340 1.00 22.93 181 LEU B C 1
ATOM 3797 O O . LEU B 1 183 ? 24.726 -22.596 -27.300 1.00 19.56 181 LEU B O 1
ATOM 3802 N N . ASP B 1 184 ? 26.839 -21.829 -27.375 1.00 20.38 182 ASP B N 1
ATOM 3803 C CA . ASP B 1 184 ? 27.390 -23.184 -27.314 1.00 20.82 182 ASP B CA 1
ATOM 3804 C C . ASP B 1 184 ? 27.104 -23.760 -25.914 1.00 18.92 182 ASP B C 1
ATOM 3805 O O . ASP B 1 184 ? 26.818 -24.952 -25.773 1.00 20.96 182 ASP B O 1
ATOM 3810 N N . LEU B 1 185 ? 27.190 -22.921 -24.886 1.00 18.23 183 LEU B N 1
ATOM 3811 C CA . LEU B 1 185 ? 26.928 -23.386 -23.521 1.00 17.85 183 LEU B CA 1
ATOM 3812 C C . LEU B 1 185 ? 25.428 -23.667 -23.367 1.00 18.60 183 LEU B C 1
ATOM 3813 O O . LEU B 1 185 ? 25.043 -24.671 -22.782 1.00 15.56 183 LEU B O 1
ATOM 3818 N N . VAL B 1 186 ? 24.577 -22.782 -23.889 1.00 18.27 184 VAL B N 1
ATOM 3819 C CA . VAL B 1 186 ? 23.135 -23.033 -23.805 1.00 16.77 184 VAL B CA 1
ATOM 3820 C C . VAL B 1 186 ? 22.834 -24.385 -24.478 1.00 17.92 184 VAL B C 1
ATOM 3821 O O . VAL B 1 186 ? 22.079 -25.196 -23.946 1.00 17.23 184 VAL B O 1
ATOM 3825 N N . LYS B 1 187 ? 23.436 -24.633 -25.641 1.00 16.76 185 LYS B N 1
ATOM 3826 C CA . LYS B 1 187 ? 23.218 -25.884 -26.373 1.00 17.34 185 LYS B CA 1
ATOM 3827 C C . LYS B 1 187 ? 23.608 -27.111 -25.551 1.00 16.28 185 LYS B C 1
ATOM 3828 O O . LYS B 1 187 ? 22.905 -28.126 -25.560 1.00 16.01 185 LYS B O 1
ATOM 3834 N N . ALA B 1 188 ? 24.735 -27.024 -24.857 1.00 16.05 186 ALA B N 1
ATOM 3835 C CA . ALA B 1 188 ? 25.183 -28.144 -24.023 1.00 16.67 186 ALA B CA 1
ATOM 3836 C C . ALA B 1 188 ? 24.173 -28.441 -22.909 1.00 14.18 186 ALA B C 1
ATOM 3837 O O . ALA B 1 188 ? 23.824 -29.602 -22.665 1.00 14.58 186 ALA B O 1
ATOM 3839 N N . VAL B 1 189 ? 23.718 -27.400 -22.225 1.00 14.42 187 VAL B N 1
ATOM 3840 C CA . VAL B 1 189 ? 22.765 -27.596 -21.139 1.00 15.84 187 VAL B CA 1
ATOM 3841 C C . VAL B 1 189 ? 21.468 -28.169 -21.715 1.00 14.73 187 VAL B C 1
ATOM 3842 O O . VAL B 1 189 ? 20.899 -29.105 -21.150 1.00 14.58 187 VAL B O 1
ATOM 3846 N N . ARG B 1 190 ? 21.019 -27.631 -22.849 1.00 14.37 188 ARG B N 1
ATOM 3847 C CA . ARG B 1 190 ? 19.787 -28.131 -23.479 1.00 14.50 188 ARG B CA 1
ATOM 3848 C C . ARG B 1 190 ? 19.897 -29.619 -23.794 1.00 15.99 188 ARG B C 1
ATOM 3849 O O . ARG B 1 190 ? 18.953 -30.378 -23.568 1.00 15.34 188 ARG B O 1
ATOM 3857 N N . GLU B 1 191 ? 21.042 -30.045 -24.331 1.00 16.13 189 GLU B N 1
ATOM 3858 C CA . GLU B 1 191 ? 21.218 -31.457 -24.661 1.00 17.78 189 GLU B CA 1
ATOM 3859 C C . GLU B 1 191 ? 21.287 -32.341 -23.434 1.00 16.52 189 GLU B C 1
ATOM 3860 O O . GLU B 1 191 ? 20.950 -33.517 -23.495 1.00 18.27 189 GLU B O 1
ATOM 3866 N N . ALA B 1 192 ? 21.716 -31.781 -22.314 1.00 15.64 190 ALA B N 1
ATOM 3867 C CA . ALA B 1 192 ? 21.837 -32.556 -21.091 1.00 14.40 190 ALA B CA 1
ATOM 3868 C C . ALA B 1 192 ? 20.534 -32.766 -20.322 1.00 16.50 190 ALA B C 1
ATOM 3869 O O . ALA B 1 192 ? 20.353 -33.796 -19.673 1.00 15.00 190 ALA B O 1
ATOM 3871 N N . LEU B 1 193 ? 19.642 -31.782 -20.378 1.00 13.03 191 LEU B N 1
ATOM 3872 C CA . LEU B 1 193 ? 18.395 -31.856 -19.629 1.00 14.93 191 LEU B CA 1
ATOM 3873 C C . LEU B 1 193 ? 17.279 -32.582 -20.363 1.00 14.89 191 LEU B C 1
ATOM 3874 O O . LEU B 1 193 ? 17.127 -32.446 -21.570 1.00 16.15 191 LEU B O 1
ATOM 3879 N N . PRO B 1 194 ? 16.473 -33.363 -19.626 1.00 14.59 192 PRO B N 1
ATOM 3880 C CA . PRO B 1 194 ? 15.355 -34.102 -20.221 1.00 15.64 192 PRO B CA 1
ATOM 3881 C C . PRO B 1 194 ? 14.363 -33.070 -20.783 1.00 15.78 192 PRO B C 1
ATOM 3882 O O . PRO B 1 194 ? 14.327 -31.914 -20.338 1.00 13.48 192 PRO B O 1
ATOM 3886 N N . SER B 1 195 ? 13.543 -33.489 -21.738 1.00 14.60 193 SER B N 1
ATOM 3887 C CA . SER B 1 195 ? 12.616 -32.562 -22.382 1.00 16.36 193 SER B CA 1
ATOM 3888 C C . SER B 1 195 ? 11.616 -31.837 -21.483 1.00 16.62 193 SER B C 1
ATOM 3889 O O . SER B 1 195 ? 11.457 -30.612 -21.589 1.00 14.30 193 SER B O 1
ATOM 3892 N N . TYR B 1 196 ? 10.920 -32.565 -20.610 1.00 12.66 194 TYR B N 1
ATOM 3893 C CA . TYR B 1 196 ? 9.966 -31.887 -19.747 1.00 14.13 194 TYR B CA 1
ATOM 3894 C C . TYR B 1 196 ? 10.671 -31.002 -18.730 1.00 15.46 194 TYR B C 1
ATOM 3895 O O . TYR B 1 196 ? 10.194 -29.909 -18.420 1.00 15.45 194 TYR B O 1
ATOM 3904 N N . GLU B 1 197 ? 11.807 -31.471 -18.211 1.00 13.56 195 GLU B N 1
ATOM 3905 C CA . GLU B 1 197 ? 12.586 -30.706 -17.234 1.00 14.27 195 GLU B CA 1
ATOM 3906 C C . GLU B 1 197 ? 12.859 -29.295 -17.767 1.00 14.70 195 GLU B C 1
ATOM 3907 O O . GLU B 1 197 ? 12.807 -28.311 -17.024 1.00 15.60 195 GLU B O 1
ATOM 3913 N N . ILE B 1 198 ? 13.180 -29.207 -19.052 1.00 13.03 196 ILE B N 1
ATOM 3914 C CA . ILE B 1 198 ? 13.469 -27.908 -19.666 1.00 14.40 196 ILE B CA 1
ATOM 3915 C C . ILE B 1 198 ? 12.226 -27.003 -19.624 1.00 15.15 196 ILE B C 1
ATOM 3916 O O . ILE B 1 198 ? 12.302 -25.823 -19.256 1.00 15.49 196 ILE B O 1
ATOM 3921 N N . ARG B 1 199 ? 11.079 -27.557 -19.990 1.00 13.26 197 ARG B N 1
ATOM 3922 C CA . ARG B 1 199 ? 9.854 -26.757 -20.006 1.00 15.88 197 ARG B CA 1
ATOM 3923 C C . ARG B 1 199 ? 9.229 -26.458 -18.651 1.00 15.99 197 ARG B C 1
ATOM 3924 O O . ARG B 1 199 ? 8.514 -25.465 -18.504 1.00 16.46 197 ARG B O 1
ATOM 3932 N N . ARG B 1 200 ? 9.493 -27.286 -17.648 1.00 14.42 198 ARG B N 1
ATOM 3933 C CA . ARG B 1 200 ? 8.867 -27.024 -16.365 1.00 17.05 198 ARG B CA 1
ATOM 3934 C C . ARG B 1 200 ? 9.513 -25.891 -15.581 1.00 17.33 198 ARG B C 1
ATOM 3935 O O . ARG B 1 200 ? 8.878 -25.307 -14.707 1.00 14.90 198 ARG B O 1
ATOM 3943 N N . ARG B 1 201 ? 10.761 -25.559 -15.899 1.00 15.09 199 ARG B N 1
ATOM 3944 C CA . ARG B 1 201 ? 11.448 -24.507 -15.163 1.00 17.90 199 ARG B CA 1
ATOM 3945 C C . ARG B 1 201 ? 10.881 -23.101 -15.322 1.00 20.07 199 ARG B C 1
ATOM 3946 O O . ARG B 1 201 ? 10.543 -22.673 -16.420 1.00 18.87 199 ARG B O 1
ATOM 3954 N N . LYS B 1 202 ? 10.806 -22.386 -14.204 1.00 23.53 200 LYS B N 1
ATOM 3955 C CA . LYS B 1 202 ? 10.296 -21.016 -14.192 1.00 27.44 200 LYS B CA 1
ATOM 3956 C C . LYS B 1 202 ? 11.309 -20.074 -14.843 1.00 25.08 200 LYS B C 1
ATOM 3957 O O . LYS B 1 202 ? 10.943 -19.200 -15.621 1.00 26.18 200 LYS B O 1
ATOM 3963 N N . ARG B 1 203 ? 12.583 -20.240 -14.512 1.00 24.01 201 ARG B N 1
ATOM 3964 C CA . ARG B 1 203 ? 13.617 -19.406 -15.117 1.00 22.17 201 ARG B CA 1
ATOM 3965 C C . ARG B 1 203 ? 14.221 -20.195 -16.265 1.00 19.26 201 ARG B C 1
ATOM 3966 O O . ARG B 1 203 ? 14.172 -21.426 -16.263 1.00 17.99 201 ARG B O 1
ATOM 3974 N N . HIS B 1 204 ? 14.781 -19.489 -17.241 1.00 16.08 202 HIS B N 1
ATOM 3975 C CA . HIS B 1 204 ? 15.403 -20.125 -18.401 1.00 16.70 202 HIS B CA 1
ATOM 3976 C C . HIS B 1 204 ? 16.290 -21.267 -17.885 1.00 16.35 202 HIS B C 1
ATOM 3977 O O . HIS B 1 204 ? 17.076 -21.065 -16.962 1.00 15.58 202 HIS B O 1
ATOM 3984 N N . PHE B 1 205 ? 16.166 -22.449 -18.494 1.00 15.01 203 PHE B N 1
ATOM 3985 C CA . PHE B 1 205 ? 16.902 -23.638 -18.052 1.00 16.21 203 PHE B CA 1
ATOM 3986 C C . PHE B 1 205 ? 18.421 -23.517 -17.948 1.00 15.80 203 PHE B C 1
ATOM 3987 O O . PHE B 1 205 ? 19.048 -24.281 -17.224 1.00 16.73 203 PHE B O 1
ATOM 3995 N N . ALA B 1 206 ? 19.022 -22.586 -18.679 1.00 14.90 204 ALA B N 1
ATOM 3996 C CA . ALA B 1 206 ? 20.476 -22.448 -18.636 1.00 16.47 204 ALA B CA 1
ATOM 3997 C C . ALA B 1 206 ? 20.965 -21.515 -17.534 1.00 14.99 204 ALA B C 1
ATOM 3998 O O . ALA B 1 206 ? 22.171 -21.394 -17.319 1.00 15.68 204 ALA B O 1
ATOM 4000 N N . THR B 1 207 ? 20.034 -20.867 -16.832 1.00 15.04 205 THR B N 1
ATOM 4001 C CA . THR B 1 207 ? 20.385 -19.916 -15.781 1.00 15.87 205 THR B CA 1
ATOM 4002 C C . THR B 1 207 ? 21.396 -20.417 -14.735 1.00 16.55 205 THR B C 1
ATOM 4003 O O . THR B 1 207 ? 22.426 -19.787 -14.498 1.00 16.18 205 THR B O 1
ATOM 4007 N N . LYS B 1 208 ? 21.095 -21.546 -14.116 1.00 14.23 206 LYS B N 1
ATOM 4008 C CA . LYS B 1 208 ? 21.952 -22.091 -13.071 1.00 17.16 206 LYS B CA 1
ATOM 4009 C C . LYS B 1 208 ? 23.349 -22.476 -13.535 1.00 15.24 206 LYS B C 1
ATOM 4010 O O . LYS B 1 208 ? 24.325 -22.243 -12.814 1.00 17.95 206 LYS B O 1
ATOM 4016 N N . THR B 1 209 ? 23.460 -23.070 -14.714 1.00 15.31 207 THR B N 1
ATOM 4017 C CA . THR B 1 209 ? 24.780 -23.429 -15.225 1.00 15.69 207 THR B CA 1
ATOM 4018 C C . THR B 1 209 ? 25.606 -22.147 -15.473 1.00 18.74 207 THR B C 1
ATOM 4019 O O . THR B 1 209 ? 26.790 -22.082 -15.120 1.00 13.91 207 THR B O 1
ATOM 4023 N N . PHE B 1 210 ? 24.990 -21.121 -16.065 1.00 15.81 208 PHE B N 1
ATOM 4024 C CA . PHE B 1 210 ? 25.724 -19.873 -16.309 1.00 17.76 208 PHE B CA 1
ATOM 4025 C C . PHE B 1 210 ? 26.191 -19.261 -14.996 1.00 18.04 208 PHE B C 1
ATOM 4026 O O . PHE B 1 210 ? 27.321 -18.780 -14.897 1.00 18.75 208 PHE B O 1
ATOM 4034 N N . GLN B 1 211 ? 25.316 -19.284 -13.996 1.00 17.93 209 GLN B N 1
ATOM 4035 C CA . GLN B 1 211 ? 25.613 -18.753 -12.673 1.00 20.17 209 GLN B CA 1
ATOM 4036 C C . GLN B 1 211 ? 26.783 -19.507 -12.007 1.00 21.77 209 GLN B C 1
ATOM 4037 O O . GLN B 1 211 ? 27.673 -18.891 -11.397 1.00 17.47 209 GLN B O 1
ATOM 4043 N N . ALA B 1 212 ? 26.767 -20.835 -12.111 1.00 18.44 210 ALA B N 1
ATOM 4044 C CA . ALA B 1 212 ? 27.826 -21.660 -11.519 1.00 18.94 210 ALA B CA 1
ATOM 4045 C C . ALA B 1 212 ? 29.200 -21.289 -12.081 1.00 16.87 210 ALA B C 1
ATOM 4046 O O . ALA B 1 212 ? 30.166 -21.124 -11.330 1.00 19.01 210 ALA B O 1
ATOM 4048 N N . ILE B 1 213 ? 29.295 -21.177 -13.400 1.00 17.19 211 ILE B N 1
ATOM 4049 C CA . ILE B 1 213 ? 30.566 -20.836 -14.034 1.00 19.84 211 ILE B CA 1
ATOM 4050 C C . ILE B 1 213 ? 30.999 -19.416 -13.639 1.00 21.88 211 ILE B C 1
ATOM 4051 O O . ILE B 1 213 ? 32.170 -19.170 -13.327 1.00 21.06 211 ILE B O 1
ATOM 4056 N N . ARG B 1 214 ? 30.049 -18.490 -13.623 1.00 20.75 212 ARG B N 1
ATOM 4057 C CA . ARG B 1 214 ? 30.343 -17.099 -13.245 1.00 23.25 212 ARG B CA 1
ATOM 4058 C C . ARG B 1 214 ? 30.969 -17.014 -11.853 1.00 23.33 212 ARG B C 1
ATOM 4059 O O . ARG B 1 214 ? 32.012 -16.372 -11.648 1.00 24.36 212 ARG B O 1
ATOM 4067 N N . ILE B 1 215 ? 30.300 -17.642 -10.896 1.00 21.26 213 ILE B N 1
ATOM 4068 C CA . ILE B 1 215 ? 30.736 -17.649 -9.511 1.00 22.49 213 ILE B CA 1
ATOM 4069 C C . ILE B 1 215 ? 32.137 -18.261 -9.380 1.00 24.52 213 ILE B C 1
ATOM 4070 O O . ILE B 1 215 ? 32.994 -17.737 -8.658 1.00 24.03 213 ILE B O 1
ATOM 4075 N N . TYR B 1 216 ? 32.371 -19.355 -10.090 1.00 20.85 214 TYR B N 1
ATOM 4076 C CA . TYR B 1 216 ? 33.671 -20.010 -10.052 1.00 22.34 214 TYR B CA 1
ATOM 4077 C C . TYR B 1 216 ? 34.761 -19.139 -10.693 1.00 24.54 214 TYR B C 1
ATOM 4078 O O . TYR B 1 216 ? 35.831 -18.941 -10.112 1.00 23.20 214 TYR B O 1
ATOM 4087 N N . VAL B 1 217 ? 34.484 -18.618 -11.885 1.00 22.63 215 VAL B N 1
ATOM 4088 C CA . VAL B 1 217 ? 35.454 -17.797 -12.601 1.00 25.72 215 VAL B CA 1
ATOM 4089 C C . VAL B 1 217 ? 35.870 -16.567 -11.801 1.00 26.67 215 VAL B C 1
ATOM 4090 O O . VAL B 1 217 ? 37.029 -16.144 -11.858 1.00 28.32 215 VAL B O 1
ATOM 4094 N N . ASN B 1 218 ? 34.928 -16.005 -11.053 1.00 25.59 216 ASN B N 1
ATOM 4095 C CA . ASN B 1 218 ? 35.182 -14.799 -10.272 1.00 29.63 216 ASN B CA 1
ATOM 4096 C C . ASN B 1 218 ? 35.414 -15.054 -8.793 1.00 30.18 216 ASN B C 1
ATOM 4097 O O . ASN B 1 218 ? 35.448 -14.111 -7.993 1.00 30.20 216 ASN B O 1
ATOM 4102 N N . ARG B 1 219 ? 35.565 -16.329 -8.442 1.00 29.48 217 ARG B N 1
ATOM 4103 C CA . ARG B 1 219 ? 35.795 -16.753 -7.063 1.00 31.40 217 ARG B CA 1
ATOM 4104 C C . ARG B 1 219 ? 34.916 -15.982 -6.082 1.00 33.37 217 ARG B C 1
ATOM 4105 O O . ARG B 1 219 ? 35.368 -15.590 -5.001 1.00 32.82 217 ARG B O 1
ATOM 4113 N N . GLU B 1 220 ? 33.650 -15.791 -6.455 1.00 33.39 218 GLU B N 1
ATOM 4114 C CA . GLU B 1 220 ? 32.698 -15.039 -5.637 1.00 35.01 218 GLU B CA 1
ATOM 4115 C C . GLU B 1 220 ? 32.414 -15.635 -4.269 1.00 37.85 218 GLU B C 1
ATOM 4116 O O . GLU B 1 220 ? 32.212 -14.908 -3.294 1.00 38.92 218 GLU B O 1
ATOM 4122 N N . LEU B 1 221 ? 32.385 -16.961 -4.207 1.00 38.66 219 LEU B N 1
ATOM 4123 C CA . LEU B 1 221 ? 32.114 -17.682 -2.971 1.00 41.58 219 LEU B CA 1
ATOM 4124 C C . LEU B 1 221 ? 33.308 -17.602 -2.018 1.00 41.21 219 LEU B C 1
ATOM 4125 O O . LEU B 1 221 ? 33.145 -17.366 -0.820 1.00 40.77 219 LEU B O 1
ATOM 4130 N N . GLU B 1 222 ? 34.504 -17.801 -2.556 1.00 41.95 220 GLU B N 1
ATOM 4131 C CA . GLU B 1 222 ? 35.718 -17.751 -1.747 1.00 44.09 220 GLU B CA 1
ATOM 4132 C C . GLU B 1 222 ? 35.948 -16.339 -1.211 1.00 44.82 220 GLU B C 1
ATOM 4133 O O . GLU B 1 222 ? 36.380 -16.161 -0.067 1.00 44.52 220 GLU B O 1
ATOM 4139 N N . ASN B 1 223 ? 35.669 -15.339 -2.044 1.00 43.35 221 ASN B N 1
ATOM 4140 C CA . ASN B 1 223 ? 35.840 -13.950 -1.636 1.00 43.62 221 ASN B CA 1
ATOM 4141 C C . ASN B 1 223 ? 34.868 -13.598 -0.521 1.00 45.55 221 ASN B C 1
ATOM 4142 O O . ASN B 1 223 ? 35.258 -13.020 0.495 1.00 46.52 221 ASN B O 1
ATOM 4147 N N . LEU B 1 224 ? 33.603 -13.953 -0.709 1.00 46.41 222 LEU B N 1
ATOM 4148 C CA . LEU B 1 224 ? 32.586 -13.670 0.290 1.00 48.72 222 LEU B CA 1
ATOM 4149 C C . LEU B 1 224 ? 32.976 -14.236 1.647 1.00 51.45 222 LEU B C 1
ATOM 4150 O O . LEU B 1 224 ? 33.018 -13.514 2.641 1.00 51.66 222 LEU B O 1
ATOM 4155 N N . LYS B 1 225 ? 33.264 -15.532 1.686 1.00 53.45 223 LYS B N 1
ATOM 4156 C CA . LYS B 1 225 ? 33.637 -16.181 2.933 1.00 56.16 223 LYS B CA 1
ATOM 4157 C C . LYS B 1 225 ? 34.875 -15.548 3.563 1.00 57.81 223 LYS B C 1
ATOM 4158 O O . LYS B 1 225 ? 34.866 -15.203 4.742 1.00 58.51 223 LYS B O 1
ATOM 4164 N N . GLU B 1 226 ? 35.930 -15.384 2.774 1.00 59.13 224 GLU B N 1
ATOM 4165 C CA . GLU B 1 226 ? 37.173 -14.805 3.271 1.00 61.69 224 GLU B CA 1
ATOM 4166 C C . GLU B 1 226 ? 37.014 -13.388 3.819 1.00 62.54 224 GLU B C 1
ATOM 4167 O O . GLU B 1 226 ? 37.673 -13.014 4.791 1.00 62.64 224 GLU B O 1
ATOM 4173 N N . PHE B 1 227 ? 36.138 -12.603 3.201 1.00 63.48 225 PHE B N 1
ATOM 4174 C CA . PHE B 1 227 ? 35.910 -11.230 3.637 1.00 63.51 225 PHE B CA 1
ATOM 4175 C C . PHE B 1 227 ? 35.176 -11.163 4.971 1.00 64.33 225 PHE B C 1
ATOM 4176 O O . PHE B 1 227 ? 35.610 -10.476 5.896 1.00 64.59 225 PHE B O 1
ATOM 4184 N N . LEU B 1 228 ? 34.055 -11.872 5.060 1.00 64.51 226 LEU B N 1
ATOM 4185 C CA . LEU B 1 228 ? 33.251 -11.889 6.275 1.00 65.72 226 LEU B CA 1
ATOM 4186 C C . LEU B 1 228 ? 34.048 -12.342 7.495 1.00 67.01 226 LEU B C 1
ATOM 4187 O O . LEU B 1 228 ? 33.737 -11.962 8.623 1.00 67.62 226 LEU B O 1
ATOM 4192 N N . LYS B 1 229 ? 35.075 -13.156 7.265 1.00 68.18 227 LYS B N 1
ATOM 4193 C CA . LYS B 1 229 ? 35.907 -13.663 8.351 1.00 69.25 227 LYS B CA 1
ATOM 4194 C C . LYS B 1 229 ? 36.592 -12.546 9.139 1.00 70.06 227 LYS B C 1
ATOM 4195 O O . LYS B 1 229 ? 36.639 -12.585 10.371 1.00 70.45 227 LYS B O 1
ATOM 4201 N N . LYS B 1 230 ? 37.121 -11.553 8.429 1.00 70.09 228 LYS B N 1
ATOM 4202 C CA . LYS B 1 230 ? 37.821 -10.452 9.082 1.00 70.32 228 LYS B CA 1
ATOM 4203 C C . LYS B 1 230 ? 37.174 -9.100 8.807 1.00 70.33 228 LYS B C 1
ATOM 4204 O O . LYS B 1 230 ? 37.806 -8.057 8.978 1.00 71.05 228 LYS B O 1
ATOM 4210 N N . ALA B 1 231 ? 35.913 -9.117 8.389 1.00 69.68 229 ALA B N 1
ATOM 4211 C CA . ALA B 1 231 ? 35.198 -7.882 8.095 1.00 69.25 229 ALA B CA 1
ATOM 4212 C C . ALA B 1 231 ? 34.885 -7.097 9.368 1.00 69.54 229 ALA B C 1
ATOM 4213 O O . ALA B 1 231 ? 35.054 -5.876 9.413 1.00 69.26 229 ALA B O 1
ATOM 4215 N N . GLU B 1 232 ? 34.429 -7.801 10.399 1.00 69.63 230 GLU B N 1
ATOM 4216 C CA . GLU B 1 232 ? 34.087 -7.168 11.667 1.00 69.99 230 GLU B CA 1
ATOM 4217 C C . GLU B 1 232 ? 35.220 -6.311 12.236 1.00 70.04 230 GLU B C 1
ATOM 4218 O O . GLU B 1 232 ? 34.972 -5.360 12.980 1.00 69.93 230 GLU B O 1
ATOM 4224 N N . ASP B 1 233 ? 36.459 -6.643 11.881 1.00 69.98 231 ASP B N 1
ATOM 4225 C CA . ASP B 1 233 ? 37.617 -5.893 12.362 1.00 69.66 231 ASP B CA 1
ATOM 4226 C C . ASP B 1 233 ? 37.815 -4.607 11.566 1.00 69.49 231 ASP B C 1
ATOM 4227 O O . ASP B 1 233 ? 38.930 -4.089 11.472 1.00 69.24 231 ASP B O 1
ATOM 4232 N N . LEU B 1 234 ? 36.730 -4.097 10.991 1.00 69.22 232 LEU B N 1
ATOM 4233 C CA . LEU B 1 234 ? 36.792 -2.868 10.212 1.00 69.28 232 LEU B CA 1
ATOM 4234 C C . LEU B 1 234 ? 35.632 -1.944 10.557 1.00 69.63 232 LEU B C 1
ATOM 4235 O O . LEU B 1 234 ? 35.506 -0.858 9.991 1.00 69.77 232 LEU B O 1
ATOM 4240 N N . LEU B 1 235 ? 34.787 -2.377 11.489 1.00 70.17 233 LEU B N 1
ATOM 4241 C CA . LEU B 1 235 ? 33.637 -1.582 11.909 1.00 70.67 233 LEU B CA 1
ATOM 4242 C C . LEU B 1 235 ? 33.828 -0.981 13.298 1.00 71.51 233 LEU B C 1
ATOM 4243 O O . LEU B 1 235 ? 34.277 -1.659 14.224 1.00 71.36 233 LEU B O 1
ATOM 4248 N N . ASN B 1 236 ? 33.483 0.296 13.438 1.00 72.37 234 ASN B N 1
ATOM 4249 C CA . ASN B 1 236 ? 33.594 0.973 14.724 1.00 72.80 234 ASN B CA 1
ATOM 4250 C C . ASN B 1 236 ? 32.443 0.513 15.607 1.00 73.48 234 ASN B C 1
ATOM 4251 O O . ASN B 1 236 ? 31.427 0.023 15.109 1.00 73.51 234 ASN B O 1
ATOM 4256 N N . PRO B 1 237 ? 32.591 0.656 16.934 1.00 73.88 235 PRO B N 1
ATOM 4257 C CA . PRO B 1 237 ? 31.539 0.246 17.869 1.00 73.92 235 PRO B CA 1
ATOM 4258 C C . PRO B 1 237 ? 30.183 0.818 17.464 1.00 73.61 235 PRO B C 1
ATOM 4259 O O . PRO B 1 237 ? 29.962 2.027 17.536 1.00 73.84 235 PRO B O 1
ATOM 4263 N N . GLY B 1 238 ? 29.284 -0.058 17.026 1.00 73.13 236 GLY B N 1
ATOM 4264 C CA . GLY B 1 238 ? 27.966 0.386 16.613 1.00 72.61 236 GLY B CA 1
ATOM 4265 C C . GLY B 1 238 ? 27.778 0.365 15.107 1.00 72.35 236 GLY B C 1
ATOM 4266 O O . GLY B 1 238 ? 26.666 0.563 14.615 1.00 72.47 236 GLY B O 1
ATOM 4267 N N . GLY B 1 239 ? 28.862 0.121 14.375 1.00 71.66 237 GLY B N 1
ATOM 4268 C CA . GLY B 1 239 ? 28.787 0.080 12.925 1.00 71.38 237 GLY B CA 1
ATOM 4269 C C . GLY B 1 239 ? 27.899 -1.038 12.411 1.00 70.91 237 GLY B C 1
ATOM 4270 O O . GLY B 1 239 ? 27.744 -2.067 13.070 1.00 70.79 237 GLY B O 1
ATOM 4271 N N . ARG B 1 240 ? 27.313 -0.843 11.233 1.00 70.45 238 ARG B N 1
ATOM 4272 C CA . ARG B 1 240 ? 26.437 -1.854 10.652 1.00 69.94 238 ARG B CA 1
ATOM 4273 C C . ARG B 1 240 ? 26.883 -2.287 9.257 1.00 69.22 238 ARG B C 1
ATOM 4274 O O . ARG B 1 240 ? 27.235 -1.460 8.414 1.00 69.16 238 ARG B O 1
ATOM 4276 N N . ILE B 1 241 ? 26.871 -3.595 9.026 1.00 68.81 239 ILE B N 1
ATOM 4277 C CA . ILE B 1 241 ? 27.250 -4.153 7.735 1.00 67.64 239 ILE B CA 1
ATOM 4278 C C . ILE B 1 241 ? 26.013 -4.803 7.119 1.00 67.11 239 ILE B C 1
ATOM 4279 O O . ILE B 1 241 ? 25.346 -5.617 7.760 1.00 67.22 239 ILE B O 1
ATOM 4284 N N . VAL B 1 242 ? 25.699 -4.426 5.884 1.00 66.35 240 VAL B N 1
ATOM 4285 C CA . VAL B 1 242 ? 24.537 -4.977 5.197 1.00 65.72 240 VAL B CA 1
ATOM 4286 C C . VAL B 1 242 ? 24.941 -5.734 3.932 1.00 65.20 240 VAL B C 1
ATOM 4287 O O . VAL B 1 242 ? 25.670 -5.211 3.087 1.00 65.10 240 VAL B O 1
ATOM 4291 N N . VAL B 1 243 ? 24.459 -6.966 3.808 1.00 64.70 241 VAL B N 1
ATOM 4292 C CA . VAL B 1 243 ? 24.770 -7.802 2.652 1.00 64.03 241 VAL B CA 1
ATOM 4293 C C . VAL B 1 243 ? 23.511 -8.249 1.913 1.00 63.63 241 VAL B C 1
ATOM 4294 O O . VAL B 1 243 ? 22.565 -8.746 2.524 1.00 63.57 241 VAL B O 1
ATOM 4298 N N . ILE B 1 244 ? 23.511 -8.070 0.595 1.00 63.64 242 ILE B N 1
ATOM 4299 C CA . ILE B 1 244 ? 22.383 -8.466 -0.244 1.00 63.21 242 ILE B CA 1
ATOM 4300 C C . ILE B 1 244 ? 22.830 -9.563 -1.201 1.00 62.91 242 ILE B C 1
ATOM 4301 O O . ILE B 1 244 ? 23.795 -9.390 -1.943 1.00 62.21 242 ILE B O 1
ATOM 4306 N N . SER B 1 245 ? 22.125 -10.687 -1.187 1.00 63.62 243 SER B N 1
ATOM 4307 C CA . SER B 1 245 ? 22.467 -11.803 -2.061 1.00 64.20 243 SER B CA 1
ATOM 4308 C C . SER B 1 245 ? 21.281 -12.247 -2.911 1.00 64.23 243 SER B C 1
ATOM 4309 O O . SER B 1 245 ? 20.127 -11.969 -2.583 1.00 63.85 243 SER B O 1
ATOM 4312 N N . PHE B 1 246 ? 21.583 -12.940 -4.005 1.00 64.56 244 PHE B N 1
ATOM 4313 C CA . PHE B 1 246 ? 20.573 -13.441 -4.933 1.00 64.83 244 PHE B CA 1
ATOM 4314 C C . PHE B 1 246 ? 20.852 -14.920 -5.187 1.00 65.02 244 PHE B C 1
ATOM 4315 O O . PHE B 1 246 ? 20.498 -15.466 -6.232 1.00 64.93 244 PHE B O 1
ATOM 4323 N N . HIS B 1 247 ? 21.491 -15.558 -4.213 1.00 65.26 245 HIS B N 1
ATOM 4324 C CA . HIS B 1 247 ? 21.856 -16.968 -4.298 1.00 65.76 245 HIS B CA 1
ATOM 4325 C C . HIS B 1 247 ? 21.652 -17.582 -2.912 1.00 65.40 245 HIS B C 1
ATOM 4326 O O . HIS B 1 247 ? 22.184 -17.077 -1.925 1.00 65.67 245 HIS B O 1
ATOM 4333 N N . SER B 1 248 ? 20.889 -18.668 -2.834 1.00 65.14 246 SER B N 1
ATOM 4334 C CA . SER B 1 248 ? 20.625 -19.309 -1.547 1.00 64.79 246 SER B CA 1
ATOM 4335 C C . SER B 1 248 ? 21.903 -19.649 -0.783 1.00 64.17 246 SER B C 1
ATOM 4336 O O . SER B 1 248 ? 22.023 -19.335 0.401 1.00 63.87 246 SER B O 1
ATOM 4339 N N . LEU B 1 249 ? 22.854 -20.292 -1.454 1.00 63.42 247 LEU B N 1
ATOM 4340 C CA . LEU B 1 249 ? 24.113 -20.663 -0.810 1.00 62.60 247 LEU B CA 1
ATOM 4341 C C . LEU B 1 249 ? 24.801 -19.431 -0.223 1.00 62.24 247 LEU B C 1
ATOM 4342 O O . LEU B 1 249 ? 25.346 -19.487 0.876 1.00 61.89 247 LEU B O 1
ATOM 4347 N N . GLU B 1 250 ? 24.769 -18.323 -0.960 1.00 62.58 248 GLU B N 1
ATOM 4348 C CA . GLU B 1 250 ? 25.373 -17.075 -0.502 1.00 63.11 248 GLU B CA 1
ATOM 4349 C C . GLU B 1 250 ? 24.648 -16.571 0.744 1.00 63.64 248 GLU B C 1
ATOM 4350 O O . GLU B 1 250 ? 25.276 -16.178 1.729 1.00 62.98 248 GLU B O 1
ATOM 4356 N N . ASP B 1 251 ? 23.320 -16.585 0.687 1.00 64.00 249 ASP B N 1
ATOM 4357 C CA . ASP B 1 251 ? 22.495 -16.134 1.800 1.00 64.83 249 ASP B CA 1
ATOM 4358 C C . ASP B 1 251 ? 22.811 -16.949 3.050 1.00 65.20 249 ASP B C 1
ATOM 4359 O O . ASP B 1 251 ? 23.020 -16.388 4.124 1.00 65.10 249 ASP B O 1
ATOM 4364 N N . ARG B 1 252 ? 22.850 -18.272 2.907 1.00 65.75 250 ARG B N 1
ATOM 4365 C CA . ARG B 1 252 ? 23.153 -19.142 4.039 1.00 66.27 250 ARG B CA 1
ATOM 4366 C C . ARG B 1 252 ? 24.507 -18.794 4.651 1.00 66.33 250 ARG B C 1
ATOM 4367 O O . ARG B 1 252 ? 24.658 -18.785 5.873 1.00 67.00 250 ARG B O 1
ATOM 4375 N N . ILE B 1 253 ? 25.487 -18.504 3.800 1.00 65.62 251 ILE B N 1
ATOM 4376 C CA . ILE B 1 253 ? 26.823 -18.155 4.270 1.00 65.62 251 ILE B CA 1
ATOM 4377 C C . ILE B 1 253 ? 26.769 -16.900 5.130 1.00 65.80 251 ILE B C 1
ATOM 4378 O O . ILE B 1 253 ? 27.340 -16.858 6.219 1.00 65.25 251 ILE B O 1
ATOM 4383 N N . VAL B 1 254 ? 26.085 -15.877 4.628 1.00 66.19 252 VAL B N 1
ATOM 4384 C CA . VAL B 1 254 ? 25.944 -14.624 5.355 1.00 66.38 252 VAL B CA 1
ATOM 4385 C C . VAL B 1 254 ? 25.128 -14.888 6.617 1.00 67.19 252 VAL B C 1
ATOM 4386 O O . VAL B 1 254 ? 25.547 -14.549 7.723 1.00 67.69 252 VAL B O 1
ATOM 4390 N N . LYS B 1 255 ? 23.966 -15.509 6.434 1.00 68.15 253 LYS B N 1
ATOM 4391 C CA . LYS B 1 255 ? 23.066 -15.842 7.534 1.00 69.18 253 LYS B CA 1
ATOM 4392 C C . LYS B 1 255 ? 23.829 -16.456 8.700 1.00 70.05 253 LYS B C 1
ATOM 4393 O O . LYS B 1 255 ? 23.808 -15.933 9.813 1.00 70.78 253 LYS B O 1
ATOM 4399 N N . GLU B 1 256 ? 24.509 -17.566 8.434 1.00 71.07 254 GLU B N 1
ATOM 4400 C CA . GLU B 1 256 ? 25.273 -18.260 9.462 1.00 71.77 254 GLU B CA 1
ATOM 4401 C C . GLU B 1 256 ? 26.515 -17.500 9.915 1.00 71.66 254 GLU B C 1
ATOM 4402 O O . GLU B 1 256 ? 26.953 -17.649 11.054 1.00 72.36 254 GLU B O 1
ATOM 4408 N N . THR B 1 257 ? 27.085 -16.689 9.029 1.00 71.55 255 THR B N 1
ATOM 4409 C CA . THR B 1 257 ? 28.267 -15.910 9.383 1.00 72.14 255 THR B CA 1
ATOM 4410 C C . THR B 1 257 ? 27.960 -15.016 10.580 1.00 71.84 255 THR B C 1
ATOM 4411 O O . THR B 1 257 ? 28.632 -15.083 11.610 1.00 71.92 255 THR B O 1
ATOM 4415 N N . PHE B 1 258 ? 26.936 -14.181 10.436 1.00 71.17 256 PHE B N 1
ATOM 4416 C CA . PHE B 1 258 ? 26.543 -13.278 11.505 1.00 70.55 256 PHE B CA 1
ATOM 4417 C C . PHE B 1 258 ? 26.067 -14.049 12.728 1.00 71.08 256 PHE B C 1
ATOM 4418 O O . PHE B 1 258 ? 26.436 -13.728 13.858 1.00 71.82 256 PHE B O 1
ATOM 4426 N N . ARG B 1 259 ? 25.250 -15.070 12.497 1.00 71.36 257 ARG B N 1
ATOM 4427 C CA . ARG B 1 259 ? 24.709 -15.880 13.582 1.00 71.60 257 ARG B CA 1
ATOM 4428 C C . ARG B 1 259 ? 25.818 -16.468 14.453 1.00 72.65 257 ARG B C 1
ATOM 4429 O O . ARG B 1 259 ? 25.703 -16.495 15.682 1.00 73.23 257 ARG B O 1
ATOM 4437 N N . ASN B 1 260 ? 26.893 -16.930 13.819 1.00 73.39 258 ASN B N 1
ATOM 4438 C CA . ASN B 1 260 ? 28.016 -17.517 14.546 1.00 74.21 258 ASN B CA 1
ATOM 4439 C C . ASN B 1 260 ? 29.079 -16.489 14.919 1.00 74.49 258 ASN B C 1
ATOM 4440 O O . ASN B 1 260 ? 30.107 -16.833 15.503 1.00 74.69 258 ASN B O 1
ATOM 4445 N N . SER B 1 261 ? 28.828 -15.228 14.581 1.00 74.62 259 SER B N 1
ATOM 4446 C CA . SER B 1 261 ? 29.768 -14.159 14.897 1.00 74.89 259 SER B CA 1
ATOM 4447 C C . SER B 1 261 ? 29.538 -13.660 16.316 1.00 74.83 259 SER B C 1
ATOM 4448 O O . SER B 1 261 ? 28.405 -13.635 16.800 1.00 74.59 259 SER B O 1
ATOM 4451 N N . LYS B 1 262 ? 30.620 -13.262 16.978 1.00 74.68 260 LYS B N 1
ATOM 4452 C CA . LYS B 1 262 ? 30.539 -12.762 18.345 1.00 74.80 260 LYS B CA 1
ATOM 4453 C C . LYS B 1 262 ? 30.601 -11.240 18.381 1.00 74.64 260 LYS B C 1
ATOM 4454 O O . LYS B 1 262 ? 29.981 -10.607 19.235 1.00 75.06 260 LYS B O 1
ATOM 4460 N N . LYS B 1 263 ? 31.346 -10.658 17.446 1.00 74.27 261 LYS B N 1
ATOM 4461 C CA . LYS B 1 263 ? 31.491 -9.207 17.374 1.00 73.49 261 LYS B CA 1
ATOM 4462 C C . LYS B 1 263 ? 30.503 -8.598 16.387 1.00 73.41 261 LYS B C 1
ATOM 4463 O O . LYS B 1 263 ? 30.607 -7.420 16.040 1.00 73.65 261 LYS B O 1
ATOM 4469 N N . LEU B 1 264 ? 29.551 -9.405 15.932 1.00 73.19 262 LEU B N 1
ATOM 4470 C CA . LEU B 1 264 ? 28.552 -8.938 14.979 1.00 73.06 262 LEU B CA 1
ATOM 4471 C C . LEU B 1 264 ? 27.150 -9.358 15.401 1.00 73.07 262 LEU B C 1
ATOM 4472 O O . LEU B 1 264 ? 26.711 -10.471 15.110 1.00 73.57 262 LEU B O 1
ATOM 4477 N N . ARG B 1 265 ? 26.452 -8.464 16.095 1.00 72.71 263 ARG B N 1
ATOM 4478 C CA . ARG B 1 265 ? 25.092 -8.746 16.537 1.00 72.34 263 ARG B CA 1
ATOM 4479 C C . ARG B 1 265 ? 24.198 -8.793 15.310 1.00 73.03 263 ARG B C 1
ATOM 4480 O O . ARG B 1 265 ? 24.182 -7.854 14.511 1.00 73.55 263 ARG B O 1
ATOM 4488 N N . ILE B 1 266 ? 23.457 -9.885 15.161 1.00 73.68 264 ILE B N 1
ATOM 4489 C CA . ILE B 1 266 ? 22.563 -10.042 14.023 1.00 74.24 264 ILE B CA 1
ATOM 4490 C C . ILE B 1 266 ? 21.491 -8.960 14.069 1.00 74.97 264 ILE B C 1
ATOM 4491 O O . ILE B 1 266 ? 21.257 -8.351 15.113 1.00 75.35 264 ILE B O 1
ATOM 4496 N N . LEU B 1 267 ? 20.850 -8.718 12.931 1.00 75.91 265 LEU B N 1
ATOM 4497 C CA . LEU B 1 267 ? 19.795 -7.717 12.846 1.00 76.43 265 LEU B CA 1
ATOM 4498 C C . LEU B 1 267 ? 18.611 -8.303 12.091 1.00 76.86 265 LEU B C 1
ATOM 4499 O O . LEU B 1 267 ? 17.695 -7.580 11.696 1.00 77.12 265 LEU B O 1
ATOM 4504 N N . THR B 1 268 ? 18.638 -9.619 11.891 1.00 77.00 266 THR B N 1
ATOM 4505 C CA . THR B 1 268 ? 17.569 -10.304 11.173 1.00 76.86 266 THR B CA 1
ATOM 4506 C C . THR B 1 268 ? 17.794 -11.810 11.043 1.00 76.88 266 THR B C 1
ATOM 4507 O O . THR B 1 268 ? 18.736 -12.251 10.384 1.00 77.32 266 THR B O 1
ATOM 4511 N N . GLU B 1 269 ? 16.922 -12.591 11.676 1.00 76.51 267 GLU B N 1
ATOM 4512 C CA . GLU B 1 269 ? 17.005 -14.048 11.621 1.00 75.64 267 GLU B CA 1
ATOM 4513 C C . GLU B 1 269 ? 16.219 -14.538 10.406 1.00 75.27 267 GLU B C 1
ATOM 4514 O O . GLU B 1 269 ? 16.200 -15.734 10.103 1.00 75.31 267 GLU B O 1
ATOM 4520 N N . LYS B 1 270 ? 15.564 -13.604 9.719 1.00 74.14 268 LYS B N 1
ATOM 4521 C CA . LYS B 1 270 ? 14.772 -13.936 8.540 1.00 73.14 268 LYS B CA 1
ATOM 4522 C C . LYS B 1 270 ? 15.157 -13.078 7.335 1.00 73.76 268 LYS B C 1
ATOM 4523 O O . LYS B 1 270 ? 15.204 -11.851 7.418 1.00 73.92 268 LYS B O 1
ATOM 4529 N N . PRO B 1 271 ? 15.437 -13.722 6.192 1.00 74.05 269 PRO B N 1
ATOM 4530 C CA . PRO B 1 271 ? 15.816 -13.011 4.968 1.00 74.29 269 PRO B CA 1
ATOM 4531 C C . PRO B 1 271 ? 14.831 -11.895 4.627 1.00 74.84 269 PRO B C 1
ATOM 4532 O O . PRO B 1 271 ? 13.621 -12.118 4.580 1.00 75.32 269 PRO B O 1
ATOM 4536 N N . VAL B 1 272 ? 15.353 -10.698 4.387 1.00 74.68 270 VAL B N 1
ATOM 4537 C CA . VAL B 1 272 ? 14.514 -9.556 4.052 1.00 74.59 270 VAL B CA 1
ATOM 4538 C C . VAL B 1 272 ? 14.270 -9.460 2.548 1.00 74.98 270 VAL B C 1
ATOM 4539 O O . VAL B 1 272 ? 15.180 -9.145 1.780 1.00 75.28 270 VAL B O 1
ATOM 4543 N N . ARG B 1 273 ? 13.038 -9.734 2.132 1.00 75.28 271 ARG B N 1
ATOM 4544 C CA . ARG B 1 273 ? 12.673 -9.663 0.723 1.00 75.70 271 ARG B CA 1
ATOM 4545 C C . ARG B 1 273 ? 12.075 -8.292 0.410 1.00 76.32 271 ARG B C 1
ATOM 4546 O O . ARG B 1 273 ? 12.013 -7.421 1.279 1.00 76.59 271 ARG B O 1
ATOM 4554 N N . PRO B 1 274 ? 11.633 -8.106 -0.830 1.00 76.84 272 PRO B N 1
ATOM 4555 C CA . PRO B 1 274 ? 11.044 -6.838 -1.252 1.00 76.83 272 PRO B CA 1
ATOM 4556 C C . PRO B 1 274 ? 9.557 -6.988 -1.585 1.00 77.09 272 PRO B C 1
ATOM 4557 O O . PRO B 1 274 ? 8.815 -7.661 -0.865 1.00 76.95 272 PRO B O 1
ATOM 4559 N N . SER B 1 275 ? 9.130 -6.352 -2.675 1.00 77.03 273 SER B N 1
ATOM 4560 C CA . SER B 1 275 ? 7.737 -6.409 -3.116 1.00 77.01 273 SER B CA 1
ATOM 4561 C C . SER B 1 275 ? 7.657 -6.462 -4.640 1.00 77.13 273 SER B C 1
ATOM 4562 O O . SER B 1 275 ? 8.141 -5.561 -5.328 1.00 77.66 273 SER B O 1
ATOM 4565 N N . PRO B 1 283 ? 10.846 -5.203 -11.618 1.00 66.69 281 PRO B N 1
ATOM 4566 C CA . PRO B 1 283 ? 11.202 -6.616 -11.808 1.00 66.84 281 PRO B CA 1
ATOM 4567 C C . PRO B 1 283 ? 12.710 -6.823 -11.753 1.00 67.37 281 PRO B C 1
ATOM 4568 O O . PRO B 1 283 ? 13.207 -7.947 -11.879 1.00 66.91 281 PRO B O 1
ATOM 4572 N N . ARG B 1 284 ? 13.429 -5.719 -11.572 1.00 68.41 282 ARG B N 1
ATOM 4573 C CA . ARG B 1 284 ? 14.884 -5.742 -11.496 1.00 69.26 282 ARG B CA 1
ATOM 4574 C C . ARG B 1 284 ? 15.336 -6.712 -10.408 1.00 70.25 282 ARG B C 1
ATOM 4575 O O . ARG B 1 284 ? 15.768 -7.831 -10.692 1.00 70.60 282 ARG B O 1
ATOM 4577 N N . ALA B 1 285 ? 15.229 -6.275 -9.160 1.00 71.48 283 ALA B N 1
ATOM 4578 C CA . ALA B 1 285 ? 15.618 -7.095 -8.023 1.00 72.64 283 ALA B CA 1
ATOM 4579 C C . ALA B 1 285 ? 14.454 -7.982 -7.611 1.00 73.31 283 ALA B C 1
ATOM 4580 O O . ALA B 1 285 ? 13.430 -7.491 -7.139 1.00 74.21 283 ALA B O 1
ATOM 4582 N N . ARG B 1 286 ? 14.611 -9.288 -7.784 1.00 73.82 284 ARG B N 1
ATOM 4583 C CA . ARG B 1 286 ? 13.545 -10.213 -7.432 1.00 74.45 284 ARG B CA 1
ATOM 4584 C C . ARG B 1 286 ? 13.905 -11.109 -6.255 1.00 74.93 284 ARG B C 1
ATOM 4585 O O . ARG B 1 286 ? 13.437 -10.901 -5.137 1.00 75.06 284 ARG B O 1
ATOM 4587 N N . SER B 1 287 ? 14.744 -12.105 -6.509 1.00 75.75 285 SER B N 1
ATOM 4588 C CA . SER B 1 287 ? 15.141 -13.050 -5.471 1.00 76.39 285 SER B CA 1
ATOM 4589 C C . SER B 1 287 ? 16.295 -12.575 -4.594 1.00 76.28 285 SER B C 1
ATOM 4590 O O . SER B 1 287 ? 17.180 -13.357 -4.249 1.00 76.40 285 SER B O 1
ATOM 4593 N N . GLY B 1 288 ? 16.281 -11.299 -4.223 1.00 76.30 286 GLY B N 1
ATOM 4594 C CA . GLY B 1 288 ? 17.345 -10.773 -3.388 1.00 76.61 286 GLY B CA 1
ATOM 4595 C C . GLY B 1 288 ? 17.013 -10.777 -1.908 1.00 76.98 286 GLY B C 1
ATOM 4596 O O . GLY B 1 288 ? 15.993 -10.228 -1.493 1.00 77.75 286 GLY B O 1
ATOM 4597 N N . ARG B 1 289 ? 17.870 -11.404 -1.110 1.00 76.52 287 ARG B N 1
ATOM 4598 C CA . ARG B 1 289 ? 17.667 -11.462 0.330 1.00 76.41 287 ARG B CA 1
ATOM 4599 C C . ARG B 1 289 ? 18.536 -10.394 0.989 1.00 76.43 287 ARG B C 1
ATOM 4600 O O . ARG B 1 289 ? 19.674 -10.168 0.574 1.00 76.22 287 ARG B O 1
ATOM 4602 N N . LEU B 1 290 ? 17.996 -9.741 2.014 1.00 76.34 288 LEU B N 1
ATOM 4603 C CA . LEU B 1 290 ? 18.718 -8.685 2.717 1.00 75.92 288 LEU B CA 1
ATOM 4604 C C . LEU B 1 290 ? 19.063 -9.083 4.149 1.00 76.06 288 LEU B C 1
ATOM 4605 O O . LEU B 1 290 ? 18.223 -9.610 4.880 1.00 76.08 288 LEU B O 1
ATOM 4610 N N . ARG B 1 291 ? 20.305 -8.821 4.541 1.00 76.03 289 ARG B N 1
ATOM 4611 C CA . ARG B 1 291 ? 20.776 -9.131 5.885 1.00 75.90 289 ARG B CA 1
ATOM 4612 C C . ARG B 1 291 ? 21.754 -8.072 6.377 1.00 75.87 289 ARG B C 1
ATOM 4613 O O . ARG B 1 291 ? 22.500 -7.486 5.591 1.00 75.96 289 ARG B O 1
ATOM 4621 N N . ALA B 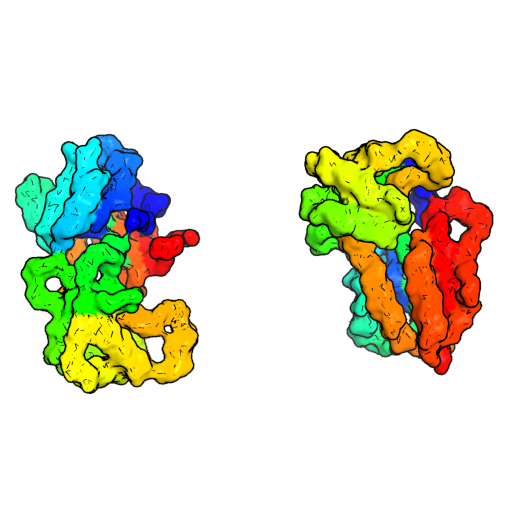1 292 ? 21.744 -7.828 7.682 1.00 75.60 290 ALA B N 1
ATOM 4622 C CA . ALA B 1 292 ? 22.626 -6.835 8.278 1.00 75.54 290 ALA B CA 1
ATOM 4623 C C . ALA B 1 292 ? 22.973 -7.204 9.714 1.00 75.63 290 ALA B C 1
ATOM 4624 O O . ALA B 1 292 ? 22.315 -8.047 10.329 1.00 75.70 290 ALA B O 1
ATOM 4626 N N . ALA B 1 293 ? 24.011 -6.565 10.243 1.00 75.16 291 ALA B N 1
ATOM 4627 C CA . ALA B 1 293 ? 24.458 -6.816 11.608 1.00 74.89 291 ALA B CA 1
ATOM 4628 C C . ALA B 1 293 ? 25.275 -5.634 12.116 1.00 74.62 291 ALA B C 1
ATOM 4629 O O . ALA B 1 293 ? 26.034 -5.022 11.360 1.00 74.05 291 ALA B O 1
ATOM 4631 N N . GLU B 1 294 ? 25.119 -5.317 13.398 1.00 74.53 292 GLU B N 1
ATOM 4632 C CA . GLU B 1 294 ? 25.843 -4.203 13.999 1.00 74.57 292 GLU B CA 1
ATOM 4633 C C . GLU B 1 294 ? 26.917 -4.702 14.963 1.00 74.45 292 GLU B C 1
ATOM 4634 O O . GLU B 1 294 ? 26.912 -5.914 15.268 1.00 74.34 292 GLU B O 1
#

B-factor: mean 37.08, std 21.63, range [8.88, 91.63]

InterPro domains:
  IPR002903 Ribosomal RNA small subunit methyltransferase H [MF_01007] (8-294)
  IPR002903 Ribosomal RNA small subunit methyltransferase H [PF01795] (6-294)
  IPR002903 Ribosomal RNA small subunit methyltransferase H [PIRSF004486] (4-294)
  IPR002903 Ribosomal RNA small subunit methyltransferase H [PTHR11265] (4-294)
  IPR002903 Ribosomal RNA small subunit methyltransferase H [TIGR00006] (5-293)
  IPR023397 S-adenosyl-L-methionine-dependent methyltransferase, MraW, recognition domain superfamily [G3DSA:1.10.150.170] (114-218)
  IPR023397 S-adenosyl-L-methionine-dependent methyltransferase, MraW, recognition domain superfamily [SSF81799] (115-215)
  IPR029063 S-adenosyl-L-methionine-dependent methyltransferase superfamily [G3DSA:3.40.50.150] (8-292)
  IPR029063 S-adenosyl-L-methionine-dependent methyltransferase superfamily [SSF53335] (8-294)

Sequence (563 aa):
RKYSQRHIPVVVREVIEFLLKPEDEKIILDCTVGEGGHSRAILEHCPGCRIIGIDVDSEVVLRIAEEKLKEFSDRVSLFKVSYREADFLLKTLGIEKVDGILDLGVSTYQLKGENRGFTFEREEPLDRDLESEVTAQKVLNELPEEELARIIFEYGEEKRFARRIARKIVENRPLNTTLDLVKAVREALPSYEIRRRKRHFATKTFQAIRIYVNRELENLKEFLKKAEDLLNPGGRIVVISFHSLEDRIVKETFRNSKKLRILTEKPVRPSEEEIRENPRARSGRLRAAERIHIPVVREVIEFLKPEDEKIILDCTVGEGGHSRAILEHCPGCRIIGIDVDSEVLRIAEEKLKEFSDRVSLFKVSYREADFLLKTLGIEKVDGILDLGVSTYQLKGENRGFTFEREEPLDRDLESEVTAQKVLNELPEEELARIIFEYGEEKRFARRIARKIVENRPLNTTLDLVKAVREALPSYEIRRRKRHFATKTFQAIRIYVNRELENLKEFLKKAEDLLNPGGRIVVISFHSLEDRIVKETFRNSKKLRILTEKPVRPSPRARSGRLRAAE

Nearest PDB structures (foldseek):
  1n2x-assembly1_A  TM=9.893E-01  e=4.069E-53  Thermotoga maritima
  1n2x-assembly2_B  TM=9.753E-01  e=2.154E-47  Thermotoga maritima
  1wg8-assembly2_B  TM=9.262E-01  e=7.122E-29  Thermus thermophilus
  8ipl-assembly1_A  TM=8.843E-01  e=1.504E-24  Homo sapiens
  8ipi-assembly1_A  TM=8.411E-01  e=7.312E-24  Homo sapiens

Radius of gyration: 38.81 Å; Cα contacts (8 Å, |Δi|>4): 998; chains: 2; bounding box: 106×53×47 Å

Organism: Thermotoga maritima (strain ATCC 43589 / DSM 3109 / JCM 10099 / NBRC 100826 / MSB8) (NCBI:txid243274)

Secondary structure (DSSP, 8-state):
--S-SS-----HHHHHHH---TT-EEEETT-TTSHHHHHHHHH-TT-EEEEEES-HHHHHHHHHHTGGGTTTEEEEE--GGGHHHHHHHTT-S-EEEE---S--HHHHHTS-S-SSSSS--B----TTSS--HHHHHHHS-HHHHHHHHHHTT--TTTHHHHHHHHHHTPSP-BHHHHHHHHHHHS-HHHHHH-SS-TTHHHHHHHHHHHHTHHHHHHHHHHHGGGGEEEEEEEEEEESSHHHHHHHHHHHHH-SSEEES-SS-B---HHHHHH-GGGTT-EEEEEEE-/------SSHHHH---SS-EEEETT-TT-TTHHHHGGG-SS-EEEEE-S-HHHHHHHHSSSSTTGGGEEEE-S-TTSHHHHHHHTS---EEEE---S--HHHHHHS-SSS-SSS--B----TT----HHHHHHHS-HHHHHHHIIIII--TTTHHHHHHHHHHTPSP-BHHHHHHHHHHHS-HHHHHH-SS-TTHHHHHHHHHHHTTHHHHHHHHHHHHGGGEEEEEEEEEEESSHHHHHHHHHHHHT-SSS-BS-SS-B-----S-S-EEEEE-

Solvent-accessible surface area: 28098 Å² total

Foldseek 3Di:
DQFDLDWAPLEPVCCVQQVQEDAFEEEEQACFLNRHVQRSCVVYVRYAYEYEHQAVVRVVNNCVVCVVVVVRYDYDNDHLLCVQVVCVVVVARAGQEYEEQFATSCRVPPPLCLLDVPDKGWQAESPPDDDGLQCCLAPPDLVVQLVLLCVQLVPVPQSSLLSVLSNVLPNATINVSSLVSQVVSDDPVRCVPDPDHSCVSSSRSSHCVRHVSQVSLLSCLQCVLSRHDAFGKYKYKDQGPVSVVSNLCSQVPDPFKDWPPNDWDADDPVCCSVGVSRHSITMTMIGGD/DADLEPCVCVFQVLDEAFEEEEQDCQLNNHVLVSCVVYVHHAYEYEELDPVRVVNNCVSCVVVPVRYDYDRDHCLCVCVCCVVVVHNAGQEYEEPDDDPCNVPPPLQLLDLPDKGWQAESPVDPQTLQCCLAPPQLVVQLVLLCPQLVPVPQSSLLSVLSNVQPNDTINVSSLVSQVVSDDVVRCVVDPDHSCNSSSRSSHCVSHVVVVSLLSCLVCVLSRHDVNGKYKYKDQGPVSCVSVLVSQVVDDSWAWDDNDFDADDVPDHSITMTMTD

CATH classification: 3.40.50.150 (+1 more: 1.10.150.170)